Protein 8ZMZ (pdb70)

Secondary structure (DSSP, 8-state):
--EEEEEEESSPTTSHHHHHHHHHHHHHHHHTTTSEEEEEE-TTSSS-GGGHHHHHHHTSSSEEE-BGGGGTTT-GGGGGSS--TTS--SHHHHHHHHHHSSHHHHHHHHHHTTTEEEEEEE------EEESS---SGGGGTT-EEE--SHHHHHHHHHTT-EEE---GGGHHHHHHHHHHHHHSEEEEEETTEEEEEE--PEEETTS-EE-EEEEEEEEESS---PPPSEEEEEEEEEEEE-TTSSEEEEEEEEEEE---S-SSEEEEEEEEEEETTEEEEEEEEEEEETTTTEEEEEEEEEESPSPSS-GGGTGGG--GGG-B--TTS--HHHHTTTT-EEEEEEEEETTS-EEEEEEEEEEETTEEEEEEEEEEE---TTSTTTTT-EEEE----EEEE-S-HHHHHHTTHHHH--EEEE--TTSS-SS-SS--EEEEEEHHHHHHS-HHHHHHHHHHHHHHHHHHHHHHHHHHHHHHHHHHHTT-EEEE--HHHHHHHHHHHHHHHHHHHTTSHHHHHHHHHHHHHHHHTTSS-TTTTTT---

Foldseek 3Di:
DAAEFEEEELAAPQFLLQVLVVVLQVVLCVLPVRRYGYDYDYAPRQHHQLCVLVCQQVPVGFWYWYQQCLCCVVQLQSCLLADFFLFDFDPVLSVCCCPPLCVVVLVQVSVVVSQKGFLGWFFAFFWWKFWAADPFFLQQLAQAEEEDSDDLLVVLSVVSHYRYDYDRLLPCPVPSLVVQLQQQWWKWADDPQWIKIWGWFWFQFQVRHTWTKIKIKTKHFPDRDDAWHIWTKRKDKDFPDAPPLRQKTKMKMAMEIDVVLLDQKAKAKEKEWEAAARQTWIKIKIKMHGQQRLIMMMMIGTPPSPPDQWAPQVCRVVPALSSYHYDPNTDRRQVRSPQAGIKMWMWMAIDQGKIKIKIWTWHADPSHIYIYMYMYIDDADCPDCGSNVRTDHIDSGIYMYMDRHQQRSVSSPSLVNGQEMEAAAPVGRHRGGSTRIITMMGRNVSQVVDDVVSNVSVSVSSVVSSVVNRVSNVVSNVVRVVVSVVSNHYYHYYYPVSSVVSLLSSPVSLQVSCPPDDSSVVSVVSSVVVCPVVVSDDVVSCPPHDD

Sequence (547 aa):
RRYKWRIQTAWDAGTVGYSLFQKFTERVKELTDGQLEVQPLPAGAVVGTFDMFDAVKTGVLDGMNPFTLYWAERMPVTAFLSSYALGLDRPDQWETWFYSLGGLDNARRAFAEQGLFYVGPVQHDLNTIHSKKPIRRFEDFKGVKLRVPGGMIAEVFAAAGASTVLLPGGEVYPALERGAVTAVSERMYPEDGALKSEIKKGLRLKDGGHYAAVVKTTYKAKKPVQLPGAYVVDIQLDIVSHNEDYTIVEQCERAEGRHAIVKEFMRFKVHMEGSVNGHEFEIEGEGEGRPYEAFQTAKLKVTKGGPLPFAWDILSPQFSKAYIKHPADIPDYFKLSFPEGFRWERVMYFEDGGIIHVDQDSSLQDGVFIYKVKLRGTNFPPDGPVMQKKTMGWERGRSAADFVGPAVNYNLGFHQEAKYIIMGPPETPAIHQPVDLMDFTINLNRWRSLPKPLQERFIAAVHEYSWIHYAGIQKANLEAWPKYRQAGVEVIRLGNEDVRKFRRLAIPIWFKWAKMDKYSREAFASQLEYMRGIGHVTDEELKGLSL

B-factor: mean 125.23, std 71.21, range [29.51, 268.15]

Organism: Thermus thermophilus (strain ATCC 27634 / DSM 579 / HB8) (NCBI:txid300852)

GO terms:
  GO:0005509 calcium ion binding (F, IDA)
  GO:0008270 zinc ion binding (F, IDA)
  GO:0042803 protein homodimerization activity (F, IDA)
  GO:0015727 lactate transport (P, IDA)

Nearest PDB structures (foldseek):
  7e9y-assembly1_A  TM=6.454E-01  e=1.250E-93  Thermus thermophilus HB8
  7lug-assembly1_A  TM=9.955E-01  e=9.996E-47  Discosoma sp.
  7lqo-assembly1_A  TM=9.947E-01  e=2.444E-46  Discosoma sp.
  4i2y-assembly1_A  TM=6.341E-01  e=6.168E-50  Gallus gallus
  4i2y-assembly2_B  TM=6.493E-01  e=2.391E-47  Gallus gallus

Structure (mmCIF, N/CA/C/O backbone):
data_8ZMZ
#
_entry.id   8ZMZ
#
_cell.length_a   1.00
_cell.length_b   1.00
_cell.length_c   1.00
_cell.angle_alpha   90.00
_cell.angle_beta   90.00
_cell.angle_gamma   90.00
#
_symmetry.space_group_name_H-M   'P 1'
#
loop_
_entity.id
_entity.type
_entity.pdbx_description
1 polymer 'Lactate-binding periplasmic protein TTHA0766,Red fluorescent protein drFP583'
2 non-polymer 'CALCIUM ION'
3 non-polymer '(2S)-2-HYDROXYPROPANOIC ACID'
#
loop_
_atom_site.group_PDB
_atom_site.id
_atom_site.type_symbol
_atom_site.label_atom_id
_atom_site.label_alt_id
_atom_site.label_comp_id
_atom_site.label_asym_id
_atom_site.label_entity_id
_atom_site.label_seq_id
_atom_site.pdbx_PDB_ins_code
_atom_site.Cartn_x
_atom_site.Cartn_y
_atom_site.Cartn_z
_atom_site.occupancy
_atom_site.B_iso_or_equiv
_atom_site.auth_seq_id
_atom_site.auth_comp_id
_atom_site.auth_asym_id
_atom_site.auth_atom_id
_atom_site.pdbx_PDB_model_num
ATOM 1 N N . ARG A 1 47 ? 157.486979 157.567807 106.74449 1 100.542 11 ARG A N 1
ATOM 2 C CA . ARG A 1 47 ? 158.164169 156.257936 106.570853 1 97.5117 11 ARG A CA 1
ATOM 3 C C . ARG A 1 47 ? 158.693147 155.833795 107.926798 1 92.5122 11 ARG A C 1
ATOM 4 O O . ARG A 1 47 ? 157.863485 155.503424 108.73397 1 88.2842 11 ARG A O 1
ATOM 12 N N . ARG A 1 48 ? 160.01142 155.801903 108.122505 1 92.4994 12 ARG A N 1
ATOM 13 C CA . ARG A 1 48 ? 160.587188 155.207406 109.299868 1 85.715 12 ARG A CA 1
ATOM 14 C C . ARG A 1 48 ? 161.101542 156.310946 110.195165 1 66.9983 12 ARG A C 1
ATOM 15 O O . ARG A 1 48 ? 161.79608 157.182964 109.720016 1 66.8797 12 ARG A O 1
ATOM 23 N N . TYR A 1 49 ? 160.776185 156.239966 111.474347 1 52.9809 13 TYR A N 1
ATOM 24 C CA . TYR A 1 49 ? 161.249841 157.22846 112.41917 1 45.1388 13 TYR A CA 1
ATOM 25 C C . TYR A 1 49 ? 162.274376 156.584551 113.335202 1 46.8038 13 TYR A C 1
ATOM 26 O O . TYR A 1 49 ? 162.036446 155.509882 113.867222 1 51.9369 13 TYR A O 1
ATOM 35 N N . LYS A 1 50 ? 163.438746 157.238646 113.471156 1 49.1178 14 LYS A N 1
ATOM 36 C CA . LYS A 1 50 ? 164.451178 156.82662 114.42105 1 47.3417 14 LYS A CA 1
ATOM 37 C C . LYS A 1 50 ? 164.537231 157.820356 115.573575 1 50.8203 14 LYS A C 1
ATOM 38 O O . LYS A 1 50 ? 164.509612 159.022445 115.335208 1 76.9795 14 LYS A O 1
ATOM 44 N N . TRP A 1 51 ? 164.653809 157.348119 116.809419 1 38.3724 15 TRP A N 1
ATOM 45 C CA . TRP A 1 51 ? 164.809284 158.201528 117.962859 1 40.9009 15 TRP A CA 1
ATOM 46 C C . TRP A 1 51 ? 165.932879 157.678126 118.856216 1 46.7807 15 TRP A C 1
ATOM 47 O O . TRP A 1 51 ? 165.888795 156.545412 119.309754 1 67.5077 15 TRP A O 1
ATOM 58 N N . ARG A 1 52 ? 166.887421 158.520548 119.267011 1 50.2891 16 ARG A N 1
ATOM 59 C CA . ARG A 1 52 ? 167.819432 158.176979 120.337818 1 39.5915 16 ARG A CA 1
ATOM 60 C C . ARG A 1 52 ? 167.189572 158.578696 121.666243 1 42.9127 16 ARG A C 1
ATOM 61 O O . ARG A 1 52 ? 166.844248 159.74965 121.868993 1 56.9635 16 ARG A O 1
ATOM 69 N N . ILE A 1 53 ? 167.014573 157.625985 122.592864 1 40.6369 17 ILE A N 1
ATOM 70 C CA . ILE A 1 53 ? 166.643255 157.976047 123.963873 1 39.1664 17 ILE A CA 1
ATOM 71 C C . ILE A 1 53 ? 167.65154 157.456954 124.980929 1 47.8031 17 ILE A C 1
ATOM 72 O O . ILE A 1 53 ? 167.938703 156.252387 124.980868 1 59.8214 17 ILE A O 1
ATOM 77 N N . GLN A 1 54 ? 168.171458 158.381891 125.802534 1 50.7854 18 GLN A N 1
ATOM 78 C CA . GLN A 1 54 ? 169.076395 158.027462 126.887578 1 51.6157 18 GLN A CA 1
ATOM 79 C C . GLN A 1 54 ? 168.31733 157.862133 128.190982 1 54.0412 18 GLN A C 1
ATOM 80 O O . GLN A 1 54 ? 167.411488 158.620838 128.430056 1 59.7187 18 GLN A O 1
ATOM 86 N N . THR A 1 55 ? 168.694951 156.877041 129.0178 1 58.0034 19 THR A N 1
ATOM 87 C CA . THR A 1 55 ? 167.976331 156.582537 130.246536 1 61.3841 19 THR A CA 1
ATOM 88 C C . THR A 1 55 ? 168.893081 156.878905 131.424905 1 54.4918 19 THR A C 1
ATOM 89 O O . THR A 1 55 ? 170.113566 156.920336 131.265845 1 55.6253 19 THR A O 1
ATOM 93 N N . ALA A 1 56 ? 168.271786 157.093248 132.593833 1 52.1594 20 ALA A N 1
ATOM 94 C CA . ALA A 1 56 ? 169.007973 157.340264 133.816933 1 58.1596 20 ALA A CA 1
ATOM 95 C C . ALA A 1 56 ? 169.688856 156.054802 134.2771 1 60.1272 20 ALA A C 1
ATOM 96 O O . ALA A 1 56 ? 170.603977 156.109739 135.084842 1 69.041 20 ALA A O 1
ATOM 98 N N . TRP A 1 57 ? 169.272589 154.903755 133.753297 1 62.7336 21 TRP A N 1
ATOM 99 C CA . TRP A 1 57 ? 169.865256 153.631538 134.138308 1 64.0411 21 TRP A CA 1
ATOM 100 C C . TRP A 1 57 ? 171.2499 153.442127 133.521046 1 60.0348 21 TRP A C 1
ATOM 101 O O . TRP A 1 57 ? 171.395628 153.579907 132.318847 1 58.8765 21 TRP A O 1
ATOM 112 N N . ASP A 1 58 ? 172.225093 153.019966 134.34427 1 70.3575 22 ASP A N 1
ATOM 113 C CA . ASP A 1 58 ? 173.563725 152.639317 133.903914 1 71.6421 22 ASP A CA 1
ATOM 114 C C . ASP A 1 58 ? 173.506649 151.272229 133.231704 1 67.6422 22 ASP A C 1
ATOM 115 O O . ASP A 1 58 ? 172.686427 150.428412 133.603488 1 78.3822 22 ASP A O 1
ATOM 120 N N . ALA A 1 59 ? 174.361085 151.077407 132.219505 1 64.56 23 ALA A N 1
ATOM 121 C CA . ALA A 1 59 ? 174.617784 149.777579 131.622925 1 64.35 23 ALA A CA 1
ATOM 122 C C . ALA A 1 59 ? 174.948387 148.743703 132.698792 1 72.9934 23 ALA A C 1
ATOM 123 O O . ALA A 1 59 ? 175.615292 149.054408 133.688724 1 80.3671 23 ALA A O 1
ATOM 125 N N . GLY A 1 60 ? 174.455331 147.518981 132.537551 1 74.2941 24 GLY A N 1
ATOM 126 C CA . GLY A 1 60 ? 174.678187 146.507203 133.556019 1 78.8292 24 GLY A CA 1
ATOM 127 C C . GLY A 1 60 ? 173.860662 146.729738 134.834707 1 78.4922 24 GLY A C 1
ATOM 128 O O . GLY A 1 60 ? 174.240692 146.280383 135.94753 1 92.3955 24 GLY A O 1
ATOM 129 N N . THR A 1 61 ? 172.708201 147.388011 134.683221 1 65.8586 25 THR A N 1
ATOM 130 C CA . THR A 1 61 ? 171.714592 147.320925 135.746818 1 65.9472 25 THR A CA 1
ATOM 131 C C . THR A 1 61 ? 170.518288 146.513239 135.250629 1 65.664 25 THR A C 1
ATOM 132 O O . THR A 1 61 ? 170.302676 146.420863 134.047127 1 63.2623 25 THR A O 1
ATOM 136 N N . VAL A 1 62 ? 169.750198 145.958722 136.196874 1 67.1442 26 VAL A N 1
ATOM 137 C CA . VAL A 1 62 ? 168.423714 145.42526 135.925699 1 66.6535 26 VAL A CA 1
ATOM 138 C C . VAL A 1 62 ? 167.66802 146.45677 135.07785 1 64.0875 26 VAL A C 1
ATOM 139 O O . VAL A 1 62 ? 166.923105 146.116113 134.14305 1 70.2345 26 VAL A O 1
ATOM 143 N N . GLY A 1 63 ? 167.749151 147.723188 135.521932 1 54.8537 27 GLY A N 1
ATOM 144 C CA . GLY A 1 63 ? 167.007105 148.807997 134.921445 1 50.9092 27 GLY A CA 1
ATOM 145 C C . GLY A 1 63 ? 167.258778 148.870015 133.416801 1 56.037 27 GLY A C 1
ATOM 146 O O . GLY A 1 63 ? 166.316579 148.948872 132.619731 1 58.0179 27 GLY A O 1
ATOM 147 N N . TYR A 1 64 ? 168.545553 148.871368 133.033534 1 49.7742 28 TYR A N 1
ATOM 148 C CA . TYR A 1 64 ? 168.921804 149.052147 131.638884 1 44.2561 28 TYR A CA 1
ATOM 149 C C . TYR A 1 64 ? 168.406336 147.907968 130.778854 1 50.3011 28 TYR A C 1
ATOM 150 O O . TYR A 1 64 ? 167.893844 148.144685 129.686831 1 57.3468 28 TYR A O 1
ATOM 159 N N . SER A 1 65 ? 168.492487 146.679806 131.28699 1 55.3 29 SER A N 1
ATOM 160 C CA . SER A 1 65 ? 167.953941 145.517423 130.587646 1 60.1627 29 SER A CA 1
ATOM 161 C C . SER A 1 65 ? 166.461781 145.645704 130.310185 1 54.1471 29 SER A C 1
ATOM 162 O O . SER A 1 65 ? 166.067346 145.407084 129.17154 1 64.1102 29 SER A O 1
ATOM 165 N N . LEU A 1 66 ? 165.679793 146.120972 131.282558 1 51.8802 30 LEU A N 1
ATOM 166 C CA . LEU A 1 66 ? 164.250259 146.343028 131.067797 1 56.5727 30 LEU A CA 1
ATOM 167 C C . LEU A 1 66 ? 164.005003 147.40589 129.988877 1 56.6816 30 LEU A C 1
ATOM 168 O O . LEU A 1 66 ? 163.12497 147.235736 129.144862 1 60.8044 30 LEU A O 1
ATOM 173 N N . PHE A 1 67 ? 164.887989 148.402614 129.874412 1 54.3169 31 PHE A N 1
ATOM 174 C CA . PHE A 1 67 ? 164.715853 149.461977 128.890081 1 51.798 31 PHE A CA 1
ATOM 175 C C . PHE A 1 67 ? 164.907367 149.003495 127.437764 1 41.9709 31 PHE A C 1
ATOM 176 O O . PHE A 1 67 ? 164.142185 149.4028 126.546024 1 53.3323 31 PHE A O 1
ATOM 184 N N . GLN A 1 68 ? 165.923068 148.178151 127.189555 1 37.0996 32 GLN A N 1
ATOM 185 C CA . GLN A 1 68 ? 166.17053 147.67373 125.841702 1 46.6057 32 GLN A CA 1
ATOM 186 C C . GLN A 1 68 ? 165.044084 146.729124 125.387505 1 43.8449 32 GLN A C 1
ATOM 187 O O . GLN A 1 68 ? 164.670957 146.680389 124.191374 1 43.0362 32 GLN A O 1
ATOM 193 N N . LYS A 1 69 ? 164.505004 145.978533 126.357891 1 41.7513 33 LYS A N 1
ATOM 194 C CA . LYS A 1 69 ? 163.351249 145.146642 126.083354 1 57.0809 33 LYS A CA 1
ATOM 195 C C . LYS A 1 69 ? 162.175167 146.001212 125.600259 1 60.3565 33 LYS A C 1
ATOM 196 O O . LYS A 1 69 ? 161.494272 145.621876 124.648461 1 60.422 33 LYS A O 1
ATOM 202 N N . PHE A 1 70 ? 161.944808 147.140281 126.264298 1 57.3336 34 PHE A N 1
ATOM 203 C CA . PHE A 1 70 ? 160.92772 148.087885 125.865495 1 59.108 34 PHE A CA 1
ATOM 204 C C . PHE A 1 70 ? 161.16739 148.59382 124.45102 1 55.1875 34 PHE A C 1
ATOM 205 O O . PHE A 1 70 ? 160.223495 148.820442 123.687871 1 56.2423 34 PHE A O 1
ATOM 213 N N . THR A 1 71 ? 162.434818 148.870582 124.160339 1 43.5739 35 THR A N 1
ATOM 214 C CA . THR A 1 71 ? 162.74739 149.40559 122.85995 1 51.1169 35 THR A CA 1
ATOM 215 C C . THR A 1 71 ? 162.378928 148.382115 121.790187 1 56.6245 35 THR A C 1
ATOM 216 O O . THR A 1 71 ? 161.88156 148.763812 120.729999 1 57.1862 35 THR A O 1
ATOM 220 N N . GLU A 1 72 ? 162.499145 147.091269 122.093045 1 62.0928 36 GLU A N 1
ATOM 221 C CA . GLU A 1 72 ? 162.088853 146.116269 121.082337 1 64.33 36 GLU A CA 1
ATOM 222 C C . GLU A 1 72 ? 160.565031 146.001794 120.991093 1 58.4864 36 GLU A C 1
ATOM 223 O O . GLU A 1 72 ? 160.026061 145.682276 119.945617 1 56.8505 36 GLU A O 1
ATOM 229 N N . ARG A 1 73 ? 159.860706 146.26654 122.092958 1 61.6255 37 ARG A N 1
ATOM 230 C CA . ARG A 1 73 ? 158.411133 146.243214 122.120854 1 52.8465 37 ARG A CA 1
ATOM 231 C C . ARG A 1 73 ? 157.845596 147.362807 121.268175 1 55.2491 37 ARG A C 1
ATOM 232 O O . ARG A 1 73 ? 156.816071 147.186772 120.63131 1 70.7344 37 ARG A O 1
ATOM 240 N N . VAL A 1 74 ? 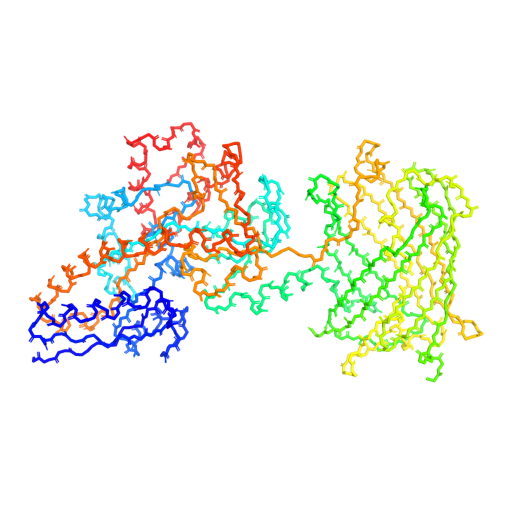158.51345 148.520307 121.221431 1 62.0015 38 VAL A N 1
ATOM 241 C CA . VAL A 1 74 ? 158.017863 149.683774 120.492524 1 52.6346 38 VAL A CA 1
ATOM 242 C C . VAL A 1 74 ? 158.050415 149.394085 118.98991 1 55.5095 38 VAL A C 1
ATOM 243 O O . VAL A 1 74 ? 157.158234 149.806927 118.240356 1 49.2774 38 VAL A O 1
ATOM 247 N N . LYS A 1 75 ? 159.109381 148.738345 118.528725 1 49.9222 39 LYS A N 1
ATOM 248 C CA . LYS A 1 75 ? 159.184963 148.363918 117.133578 1 55.0693 39 LYS A CA 1
ATOM 249 C C . LYS A 1 75 ? 158.04381 147.404662 116.78373 1 63.9392 39 LYS A C 1
ATOM 250 O O . LYS A 1 75 ? 157.412849 147.533635 115.743751 1 56.8259 39 LYS A O 1
ATOM 256 N N . GLU A 1 76 ? 157.832324 146.378003 117.611257 1 68.0126 40 GLU A N 1
ATOM 257 C CA . GLU A 1 76 ? 156.714228 145.464356 117.441861 1 62.7739 40 GLU A CA 1
ATOM 258 C C . GLU A 1 76 ? 155.38755 146.225429 117.397608 1 61.8022 40 GLU A C 1
ATOM 259 O O . GLU A 1 76 ? 154.617922 146.075538 116.441784 1 70.1472 40 GLU A O 1
ATOM 265 N N . LEU A 1 77 ? 155.14225 147.124942 118.353547 1 50.9972 41 LEU A N 1
ATOM 266 C CA . LEU A 1 77 ? 153.843749 147.791482 118.40618 1 55.5008 41 LEU A CA 1
ATOM 267 C C . LEU A 1 77 ? 153.615745 148.752598 117.228006 1 50.9672 41 LEU A C 1
ATOM 268 O O . LEU A 1 77 ? 152.487937 149.132148 116.989118 1 58.0782 41 LEU A O 1
ATOM 273 N N . THR A 1 78 ? 154.638972 149.050586 116.425888 1 50.6318 42 THR A N 1
ATOM 274 C CA . THR A 1 78 ? 154.518949 149.972091 115.310763 1 50.3343 42 THR A CA 1
ATOM 275 C C . THR A 1 78 ? 154.875977 149.382837 113.955319 1 50.8759 42 THR A C 1
ATOM 276 O O . THR A 1 78 ? 155.003074 150.148679 113.01257 1 62.9495 42 THR A O 1
ATOM 280 N N . ASP A 1 79 ? 155.020823 148.069648 113.829807 1 49.9693 43 ASP A N 1
ATOM 281 C CA . ASP A 1 79 ? 155.45693 147.480291 112.573262 1 62.9749 43 ASP A CA 1
ATOM 282 C C . ASP A 1 79 ? 156.723054 148.133757 112.023458 1 62.6221 43 ASP A C 1
ATOM 283 O O . ASP A 1 79 ? 156.865286 148.274949 110.806546 1 61.4222 43 ASP A O 1
ATOM 288 N N . GLY A 1 80 ? 157.666787 148.443412 112.933097 1 54.8822 44 GLY A N 1
ATOM 289 C CA . GLY A 1 80 ? 158.969445 148.93409 112.546072 1 54.4719 44 GLY A CA 1
ATOM 290 C C . GLY A 1 80 ? 158.932926 150.379964 112.099563 1 58.1304 44 GLY A C 1
ATOM 291 O O . GLY A 1 80 ? 159.864884 150.872335 111.485144 1 67.2483 44 GLY A O 1
ATOM 292 N N . GLN A 1 81 ? 157.860484 151.096499 112.399802 1 62.1201 45 GLN A N 1
ATOM 293 C CA . GLN A 1 81 ? 157.80547 152.463012 111.894293 1 55.5219 45 GLN A CA 1
ATOM 294 C C . GLN A 1 81 ? 158.468501 153.42644 112.868533 1 53.7129 45 GLN A C 1
ATOM 295 O O . GLN A 1 81 ? 158.951287 154.477052 112.447875 1 63.9653 45 GLN A O 1
ATOM 301 N N . LEU A 1 82 ? 158.446391 153.097158 114.161898 1 44.9816 46 LEU A N 1
ATOM 302 C CA . LEU A 1 82 ? 159.179839 153.879261 115.130625 1 49.2986 46 LEU A CA 1
ATOM 303 C C . LEU A 1 82 ? 160.246354 152.97631 115.712391 1 54.9566 46 LEU A C 1
ATOM 304 O O . LEU A 1 82 ? 159.922152 151.944393 116.295568 1 61.3491 46 LEU A O 1
ATOM 309 N N . GLU A 1 83 ? 161.497219 153.421241 115.600889 1 61.0085 47 GLU A N 1
ATOM 310 C CA . GLU A 1 83 ? 162.613466 152.716535 116.199047 1 62.3572 47 GLU A CA 1
ATOM 311 C C . GLU A 1 83 ? 163.253781 153.594851 117.26281 1 63.0715 47 GLU A C 1
ATOM 312 O O . GLU A 1 83 ? 163.498188 154.761319 117.007695 1 73.923 47 GLU A O 1
ATOM 318 N N . VAL A 1 84 ? 163.477712 153.038142 118.446116 1 55.0707 48 VAL A N 1
ATOM 319 C CA . VAL A 1 84 ? 164.149468 153.743751 119.510753 1 43.5513 48 VAL A CA 1
ATOM 320 C C . VAL A 1 84 ? 165.489719 153.075629 119.698166 1 42.0393 48 VAL A C 1
ATOM 321 O O . VAL A 1 84 ? 165.527547 151.887624 119.958664 1 59.0238 48 VAL A O 1
ATOM 325 N N . GLN A 1 85 ? 166.572156 153.828718 119.508516 1 45.1094 49 GLN A N 1
ATOM 326 C CA . GLN A 1 85 ? 167.905109 153.408771 119.909625 1 46.7264 49 GLN A CA 1
ATOM 327 C C . GLN A 1 85 ? 168.115724 153.73326 121.393466 1 48.5006 49 GLN A C 1
ATOM 328 O O . GLN A 1 85 ? 168.097494 154.894272 121.802683 1 55.0442 49 GLN A O 1
ATOM 334 N N . PRO A 1 86 ? 168.237777 152.720361 122.283071 1 54.1338 50 PRO A N 1
ATOM 335 C CA . PRO A 1 86 ? 168.485083 152.976437 123.695145 1 54.3546 50 PRO A CA 1
ATOM 336 C C . PRO A 1 86 ? 169.936553 153.289064 124.042311 1 60.3963 50 PRO A C 1
ATOM 337 O O . PRO A 1 86 ? 170.87823 152.719434 123.477373 1 66.1398 50 PRO A O 1
ATOM 341 N N . LEU A 1 87 ? 170.112667 154.212983 124.98756 1 54.8524 51 LEU A N 1
ATOM 342 C CA . LEU A 1 87 ? 171.446304 154.625189 125.363641 1 48.8169 51 LEU A CA 1
ATOM 343 C C . LEU A 1 87 ? 171.519407 154.621066 126.881884 1 58.6425 51 LEU A C 1
ATOM 344 O O . LEU A 1 87 ? 170.710982 155.264137 127.570486 1 63.0015 51 LEU A O 1
ATOM 349 N N . PRO A 1 88 ? 172.533065 153.926687 127.449248 1 53.0456 52 PRO A N 1
ATOM 350 C CA . PRO A 1 88 ? 172.698791 153.922858 128.890111 1 45.2632 52 PRO A CA 1
ATOM 351 C C . PRO A 1 88 ? 173.128108 155.315884 129.363168 1 57.1341 52 PRO A C 1
ATOM 352 O O . PRO A 1 88 ? 173.487743 156.219486 128.584355 1 53.6918 52 PRO A O 1
ATOM 356 N N . ALA A 1 89 ? 173.07108 155.482885 130.694131 1 62.9885 53 ALA A N 1
ATOM 357 C CA . ALA A 1 89 ? 173.458298 156.728916 131.330117 1 62.3236 53 ALA A CA 1
ATOM 358 C C . ALA A 1 89 ? 174.8846 157.087029 130.918961 1 61.4598 53 ALA A C 1
ATOM 359 O O . ALA A 1 89 ? 175.777864 156.246543 130.906465 1 67.2052 53 ALA A O 1
ATOM 361 N N . GLY A 1 90 ? 175.052399 158.346376 130.519494 1 70.7771 54 GLY A N 1
ATOM 362 C CA . GLY A 1 90 ? 176.367164 158.871207 130.241507 1 74.2812 54 GLY A CA 1
ATOM 363 C C . GLY A 1 90 ? 176.763713 158.682158 128.7869 1 74.5546 54 GLY A C 1
ATOM 364 O O . GLY A 1 90 ? 177.767355 159.269335 128.381021 1 83.5682 54 GLY A O 1
ATOM 365 N N . ALA A 1 91 ? 176.015126 157.903115 128.001087 1 73.435 55 ALA A N 1
ATOM 366 C CA . ALA A 1 91 ? 176.546383 157.492772 126.700491 1 79.3811 55 ALA A CA 1
ATOM 367 C C . ALA A 1 91 ? 176.686086 158.670854 125.745599 1 70.4477 55 ALA A C 1
ATOM 368 O O . ALA A 1 91 ? 177.580567 158.689134 124.891516 1 77.7742 55 ALA A O 1
ATOM 370 N N . VAL A 1 92 ? 175.749292 159.607607 125.855903 1 67.4904 56 VAL A N 1
ATOM 371 C CA . VAL A 1 92 ? 175.642048 160.709191 124.912961 1 70.438 56 VAL A CA 1
ATOM 372 C C . VAL A 1 92 ? 175.911772 162.015257 125.667606 1 69.8909 56 VAL A C 1
ATOM 373 O O . VAL A 1 92 ? 176.670306 162.852 125.19304 1 70.5479 56 VAL A O 1
ATOM 377 N N . VAL A 1 93 ? 175.286887 162.185737 126.83117 1 67.6899 57 VAL A N 1
ATOM 378 C CA . VAL A 1 93 ? 175.574113 163.281544 127.744557 1 67.918 57 VAL A CA 1
ATOM 379 C C . VAL A 1 93 ? 175.480551 162.740978 129.175616 1 68.7408 57 VAL A C 1
ATOM 380 O O . VAL A 1 93 ? 174.875365 161.69955 129.41274 1 72.8684 57 VAL A O 1
ATOM 384 N N . GLY A 1 94 ? 176.033146 163.474534 130.134902 1 59.9849 58 GLY A N 1
ATOM 385 C CA . GLY A 1 94 ? 175.802362 163.199422 131.536801 1 56.1232 58 GLY A CA 1
ATOM 386 C C . GLY A 1 94 ? 174.32554 163.197675 131.914248 1 55.2086 58 GLY A C 1
ATOM 387 O O . GLY A 1 94 ? 173.501866 163.844763 131.261794 1 69.4961 58 GLY A O 1
ATOM 388 N N . THR A 1 95 ? 174.018679 162.42034 132.954886 1 63.334 59 THR A N 1
ATOM 389 C CA . THR A 1 95 ? 172.654049 162.225835 133.433705 1 66.3517 59 THR A CA 1
ATOM 390 C C . THR A 1 95 ? 171.943579 163.560275 133.631235 1 68.2192 59 THR A C 1
ATOM 391 O O . THR A 1 95 ? 170.854213 163.762415 133.051055 1 72.8192 59 THR A O 1
ATOM 395 N N . PHE A 1 96 ? 172.556869 164.465684 134.418167 1 70.0533 60 PHE A N 1
ATOM 396 C CA . PHE A 1 96 ? 171.883424 165.714367 134.757105 1 71.1175 60 PHE A CA 1
ATOM 397 C C . PHE A 1 96 ? 171.888743 166.689912 133.575269 1 72.2663 60 PHE A C 1
ATOM 398 O O . PHE A 1 96 ? 171.234532 167.729834 133.654379 1 80.4648 60 PHE A O 1
ATOM 406 N N . ASP A 1 97 ? 172.569141 166.354228 132.47085 1 69.6296 61 ASP A N 1
ATOM 407 C CA . ASP A 1 97 ? 172.576119 167.196996 131.285637 1 69.0795 61 ASP A CA 1
ATOM 408 C C . ASP A 1 97 ? 171.518992 166.761112 130.25485 1 72.4017 61 ASP A C 1
ATOM 409 O O . ASP A 1 97 ? 171.392141 167.346697 129.167031 1 70.5905 61 ASP A O 1
ATOM 414 N N . MET A 1 98 ? 170.749991 165.718263 130.562456 1 66.0356 62 MET A N 1
ATOM 415 C CA . MET A 1 98 ? 169.838925 165.174109 129.575113 1 69.5801 62 MET A CA 1
ATOM 416 C C . MET A 1 98 ? 168.767236 166.191044 129.177595 1 66.9677 62 MET A C 1
ATOM 417 O O . MET A 1 98 ? 168.359592 166.238818 128.016033 1 68.1709 62 MET A O 1
ATOM 422 N N . PHE A 1 99 ? 168.23724 166.930024 130.166535 1 71.0905 63 PHE A N 1
ATOM 423 C CA . PHE A 1 99 ? 167.149343 167.893331 129.981776 1 63.6102 63 PHE A CA 1
ATOM 424 C C . PHE A 1 99 ? 167.528815 168.88253 128.881851 1 62.3617 63 PHE A C 1
ATOM 425 O O . PHE A 1 99 ? 166.778574 169.04996 127.942745 1 64.1431 63 PHE A O 1
ATOM 433 N N . ASP A 1 100 ? 168.726069 169.470749 128.958211 1 65.1507 64 ASP A N 1
ATOM 434 C CA . ASP A 1 100 ? 169.15334 170.428145 127.954487 1 67.9817 64 ASP A CA 1
ATOM 435 C C . ASP A 1 100 ? 169.459536 169.723739 126.640639 1 68.8215 64 ASP A C 1
ATOM 436 O O . ASP A 1 100 ? 169.192339 170.273256 125.590969 1 76.3601 64 ASP A O 1
ATOM 441 N N . ALA A 1 101 ? 169.982545 168.500276 126.663547 1 73.2396 65 ALA A N 1
ATOM 442 C CA . ALA A 1 101 ? 170.247823 167.755683 125.43182 1 67.0275 65 ALA A CA 1
ATOM 443 C C . ALA A 1 101 ? 168.967538 167.435203 124.666169 1 53.7878 65 ALA A C 1
ATOM 444 O O . ALA A 1 101 ? 168.943007 167.4683 123.443499 1 60.2311 65 ALA A O 1
ATOM 446 N N . VAL A 1 102 ? 167.893786 167.098893 125.377733 1 47.8294 66 VAL A N 1
ATOM 447 C CA . VAL A 1 102 ? 166.660127 166.778478 124.689734 1 58.2527 66 VAL A CA 1
ATOM 448 C C . VAL A 1 102 ? 166.031836 168.073086 124.168827 1 63.2152 66 VAL A C 1
ATOM 449 O O . VAL A 1 102 ? 165.503484 168.10157 123.057215 1 62.4638 66 VAL A O 1
ATOM 453 N N . LYS A 1 103 ? 166.027371 169.109925 125.01097 1 56.3426 67 LYS A N 1
ATOM 454 C CA . LYS A 1 103 ? 165.461252 170.395798 124.66808 1 51.9365 67 LYS A CA 1
ATOM 455 C C . LYS A 1 103 ? 166.092946 170.895966 123.388131 1 48.3126 67 LYS A C 1
ATOM 456 O O . LYS A 1 103 ? 165.394642 171.388459 122.517549 1 61.9263 67 LYS A O 1
ATOM 462 N N . THR A 1 104 ? 167.406276 170.752602 123.237546 1 60.651 68 THR A N 1
ATOM 463 C CA . THR A 1 104 ? 168.090267 171.273742 122.056842 1 67.7466 68 THR A CA 1
ATOM 464 C C . THR A 1 104 ? 168.107885 170.286124 120.889248 1 73.4372 68 THR A C 1
ATOM 465 O O . THR A 1 104 ? 168.458739 170.682786 119.777623 1 80.8551 68 THR A O 1
ATOM 469 N N . GLY A 1 105 ? 167.746902 169.011943 121.125004 1 78.2071 69 GLY A N 1
ATOM 470 C CA . GLY A 1 105 ? 167.624823 168.023462 120.061612 1 82.9006 69 GLY A CA 1
ATOM 471 C C . GLY A 1 105 ? 168.864791 167.150706 119.860595 1 80.068 69 GLY A C 1
ATOM 472 O O . GLY A 1 105 ? 168.826551 166.29349 118.976839 1 80.9188 69 GLY A O 1
ATOM 473 N N . VAL A 1 106 ? 169.943937 167.371115 120.635042 1 74.487 70 VAL A N 1
ATOM 474 C CA . VAL A 1 106 ? 171.080516 166.455853 120.634158 1 72.4537 70 VAL A CA 1
ATOM 475 C C . VAL A 1 106 ? 170.561986 165.029453 120.825372 1 68.3495 70 VAL A C 1
ATOM 476 O O . VAL A 1 106 ? 171.038867 164.092504 120.16408 1 73.865 70 VAL A O 1
ATOM 480 N N . LEU A 1 107 ? 169.653336 164.860699 121.803773 1 57.1228 71 LEU A N 1
ATOM 481 C CA . LEU A 1 107 ? 168.909387 163.627954 122.007565 1 52.1861 71 LEU A CA 1
ATOM 482 C C . LEU A 1 107 ? 167.472793 163.827878 121.565392 1 54.0586 71 LEU A C 1
ATOM 483 O O . LEU A 1 107 ? 166.966028 164.942328 121.694407 1 74.3293 71 LEU A O 1
ATOM 488 N N . ASP A 1 108 ? 166.806868 162.75536 121.131 1 49.1085 72 ASP A N 1
ATOM 489 C CA . ASP A 1 108 ? 165.401995 162.826287 120.745022 1 43.5269 72 ASP A CA 1
ATOM 490 C C . ASP A 1 108 ? 164.537092 162.763195 121.997552 1 43.539 72 ASP A C 1
ATOM 491 O O . ASP A 1 108 ? 163.43918 163.344915 122.03837 1 54.9277 72 ASP A O 1
ATOM 496 N N . GLY A 1 109 ? 164.981825 162.032745 123.014195 1 37.5599 73 GLY A N 1
ATOM 497 C CA . GLY A 1 109 ? 164.131717 161.814074 124.17474 1 33.2399 73 GLY A CA 1
ATOM 498 C C . GLY A 1 109 ? 164.971997 161.348943 125.353792 1 41.5446 73 GLY A C 1
ATOM 499 O O . GLY A 1 109 ? 166.178474 161.081019 125.177473 1 47.3476 73 GLY A O 1
ATOM 500 N N . MET A 1 110 ? 164.335717 161.269678 126.528096 1 36.755 74 MET A N 1
ATOM 501 C CA . MET A 1 110 ? 165.025279 160.781412 127.705063 1 44.3372 74 MET A CA 1
ATOM 502 C C . MET A 1 110 ? 164.078954 159.971445 128.597747 1 52.6337 74 MET A C 1
ATOM 503 O O . MET A 1 110 ? 162.851532 160.104699 128.552029 1 52.7526 74 MET A O 1
ATOM 508 N N . ASN A 1 111 ? 164.701656 159.118426 129.437589 1 57.6389 75 ASN A N 1
ATOM 509 C CA . ASN A 1 111 ? 164.025311 158.274003 130.411791 1 57.312 75 ASN A CA 1
ATOM 510 C C . ASN A 1 111 ? 164.647133 158.586077 131.771349 1 66.7209 75 ASN A C 1
ATOM 511 O O . ASN A 1 111 ? 165.359041 157.753685 132.341333 1 75.044 75 ASN A O 1
ATOM 516 N N . PRO A 1 112 ? 164.450342 159.813954 132.323448 1 68.7559 76 PRO A N 1
ATOM 517 C CA . PRO A 1 112 ? 165.065402 160.198191 133.59797 1 63.8918 76 PRO A CA 1
ATOM 518 C C . PRO A 1 112 ? 164.226999 159.908491 134.839432 1 66.3568 76 PRO A C 1
ATOM 519 O O . PRO A 1 112 ? 163.077275 159.465191 134.698412 1 72.2789 76 PRO A O 1
ATOM 523 N N . PHE A 1 113 ? 164.788035 160.192399 136.037262 1 59.3633 77 PHE A N 1
ATOM 524 C CA . PHE A 1 113 ? 163.959526 160.37984 137.218201 1 61.8146 77 PHE A CA 1
ATOM 525 C C . PHE A 1 113 ? 163.466676 161.828877 137.240743 1 62.6493 77 PHE A C 1
ATOM 526 O O . PHE A 1 113 ? 164.280408 162.751886 137.222981 1 66.2323 77 PHE A O 1
ATOM 534 N N . THR A 1 114 ? 162.140131 162.017698 137.26252 1 63.2324 78 THR A N 1
ATOM 535 C CA . THR A 1 114 ? 161.541853 163.289748 136.878954 1 65.3109 78 THR A CA 1
ATOM 536 C C . THR A 1 114 ? 161.96259 164.441877 137.797438 1 67.0409 78 THR A C 1
ATOM 537 O O . THR A 1 114 ? 162.106128 165.578406 137.32478 1 62.4472 78 THR A O 1
ATOM 541 N N . LEU A 1 115 ? 162.17432 164.155115 139.091079 1 68.8216 79 LEU A N 1
ATOM 542 C CA . LEU A 1 115 ? 162.477573 165.188276 140.082148 1 70.9426 79 LEU A CA 1
ATOM 543 C C . LEU A 1 115 ? 163.932666 165.659752 140.005439 1 69.6984 79 LEU A C 1
ATOM 544 O O . LEU A 1 115 ? 164.326983 166.556374 140.741588 1 75.113 79 LEU A O 1
ATOM 549 N N . TYR A 1 116 ? 164.721656 165.127734 139.08409 1 74.0641 80 TYR A N 1
ATOM 550 C CA . TYR A 1 116 ? 166.025909 165.715917 138.810361 1 77.5393 80 TYR A CA 1
ATOM 551 C C . TYR A 1 116 ? 165.901268 167.14879 138.277932 1 77.9705 80 TYR A C 1
ATOM 552 O O . TYR A 1 116 ? 166.87083 167.901272 138.369489 1 90.5222 80 TYR A O 1
ATOM 561 N N . TRP A 1 117 ? 164.744713 167.549721 137.733423 1 69.0942 81 TRP A N 1
ATOM 562 C CA . TRP A 1 117 ? 164.587043 168.894936 137.200762 1 66.5241 81 TRP A CA 1
ATOM 563 C C . TRP A 1 117 ? 164.032908 169.849515 138.259992 1 68.6318 81 TRP A C 1
ATOM 564 O O . TRP A 1 117 ? 163.636422 170.956976 137.913977 1 72.6029 81 TRP A O 1
ATOM 575 N N . ALA A 1 118 ? 164.083208 169.491298 139.556035 1 75.2351 82 ALA A N 1
ATOM 576 C CA . ALA A 1 118 ? 163.391989 170.270542 140.593731 1 76.0723 82 ALA A CA 1
ATOM 577 C C . ALA A 1 118 ? 163.918877 171.698328 140.694634 1 75.0055 82 ALA A C 1
ATOM 578 O O . ALA A 1 118 ? 163.178288 172.59357 141.063479 1 80.7254 82 ALA A O 1
ATOM 580 N N . GLU A 1 119 ? 165.192808 171.930205 140.388533 1 78.1079 83 GLU A N 1
ATOM 581 C CA . GLU A 1 119 ? 165.741625 173.263155 140.569571 1 83.9897 83 GLU A CA 1
ATOM 582 C C . GLU A 1 119 ? 165.218825 174.203517 139.497517 1 82.821 83 GLU A C 1
ATOM 583 O O . GLU A 1 119 ? 165.012374 175.376783 139.773139 1 92.6659 83 GLU A O 1
ATOM 589 N N . ARG A 1 120 ? 164.996476 173.690248 138.292551 1 83.9672 84 ARG A N 1
ATOM 590 C CA . ARG A 1 120 ? 164.627037 174.526226 137.15993 1 82.7014 84 ARG A CA 1
ATOM 591 C C . ARG A 1 120 ? 163.134268 174.406201 136.836644 1 76.3403 84 ARG A C 1
ATOM 592 O O . ARG A 1 120 ? 162.612242 175.248308 136.124472 1 81.8382 84 ARG A O 1
ATOM 600 N N . MET A 1 121 ? 162.447003 173.366214 137.327425 1 71.075 85 MET A N 1
ATOM 601 C CA . MET A 1 121 ? 160.999013 173.27244 137.208983 1 65.43 85 MET A CA 1
ATOM 602 C C . MET A 1 121 ? 160.445447 172.79406 138.551325 1 61.3626 85 MET A C 1
ATOM 603 O O . MET A 1 121 ? 160.291029 171.595898 138.774306 1 59.9191 85 MET A O 1
ATOM 608 N N . PRO A 1 122 ? 160.07317 173.691604 139.480413 1 58.0949 86 PRO A N 1
ATOM 609 C CA . PRO A 1 122 ? 159.481849 173.260503 140.738625 1 62.2543 86 PRO A CA 1
ATOM 610 C C . PRO A 1 122 ? 158.340274 172.250503 140.617968 1 59.1074 86 PRO A C 1
ATOM 611 O O . PRO A 1 122 ? 158.154443 171.448925 141.543377 1 65.0045 86 PRO A O 1
ATOM 615 N N . VAL A 1 123 ? 157.556241 172.275637 139.531509 1 52.6656 87 VAL A N 1
ATOM 616 C CA . VAL A 1 123 ? 156.442629 171.333311 139.484965 1 49.7981 87 VAL A CA 1
ATOM 617 C C . VAL A 1 123 ? 156.980571 169.897431 139.585697 1 56.3728 87 VAL A C 1
ATOM 618 O O . VAL A 1 123 ? 156.299216 168.999225 140.118595 1 63.1593 87 VAL A O 1
ATOM 622 N N . THR A 1 124 ? 158.213301 169.652127 139.108191 1 62.1254 88 THR A N 1
ATOM 623 C CA . THR A 1 124 ? 158.699153 168.275439 139.017537 1 62.6412 88 THR A CA 1
ATOM 624 C C . THR A 1 124 ? 159.014736 167.667516 140.38429 1 64.7201 88 THR A C 1
ATOM 625 O O . THR A 1 124 ? 159.066043 166.434922 140.491224 1 76.1047 88 THR A O 1
ATOM 629 N N . ALA A 1 125 ? 159.157569 168.499658 141.430518 1 66.3032 89 ALA A N 1
ATOM 630 C CA . ALA A 1 125 ? 159.189297 168.013487 142.814921 1 61.8593 89 ALA A CA 1
ATOM 631 C C . ALA A 1 125 ? 157.868537 167.353842 143.192855 1 58.7077 89 ALA A C 1
ATOM 632 O O . ALA A 1 125 ? 157.84839 166.540676 144.112617 1 64.6834 89 ALA A O 1
ATOM 634 N N . PHE A 1 126 ? 156.795039 167.677311 142.46063 1 54.8941 90 PHE A N 1
ATOM 635 C CA . PHE A 1 126 ? 155.475094 167.126649 142.739373 1 54.226 90 PHE A CA 1
ATOM 636 C C . PHE A 1 126 ? 155.089339 166.062029 141.71974 1 50.3817 90 PHE A C 1
ATOM 637 O O . PHE A 1 126 ? 154.008929 165.504813 141.839512 1 56.5374 90 PHE A O 1
ATOM 645 N N . LEU A 1 127 ? 155.970031 165.722723 140.769012 1 54.562 91 LEU A N 1
ATOM 646 C CA . LEU A 1 127 ? 155.657518 164.647867 139.83754 1 53.3986 91 LEU A CA 1
ATOM 647 C C . LEU A 1 127 ? 156.368545 163.343461 140.194826 1 59.4109 91 LEU A C 1
ATOM 648 O O . LEU A 1 127 ? 156.398749 162.416523 139.37721 1 72.1752 91 LEU A O 1
ATOM 653 N N . SER A 1 128 ? 156.890802 163.24952 141.410076 1 58.2854 92 SER A N 1
ATOM 654 C CA . SER A 1 128 ? 157.444705 162.019403 141.950145 1 61.4435 92 SER A CA 1
ATOM 655 C C . SER A 1 128 ? 157.24486 162.111932 143.459779 1 61.8436 92 SER A C 1
ATOM 656 O O . SER A 1 128 ? 157.055629 163.216582 143.965724 1 56.8586 92 SER A O 1
ATOM 659 N N . SER A 1 129 ? 157.300698 161.000497 144.182908 1 65.8587 93 SER A N 1
ATOM 660 C CA . SER A 1 129 ? 157.006592 161.063618 145.604302 1 70.9382 93 SER A CA 1
ATOM 661 C C . SER A 1 129 ? 157.946764 162.054248 146.291708 1 66.3643 93 SER A C 1
ATOM 662 O O . SER A 1 129 ? 159.079079 162.281187 145.85597 1 72.9997 93 SER A O 1
ATOM 665 N N . TYR A 1 130 ? 157.421535 162.643788 147.374181 1 65.081 94 TYR A N 1
ATOM 666 C CA . TYR A 1 130 ? 158.144189 163.488913 148.304528 1 62.3621 94 TYR A CA 1
ATOM 667 C C . TYR A 1 130 ? 157.814678 162.978889 149.698982 1 70.0047 94 TYR A C 1
ATOM 668 O O . TYR A 1 130 ? 156.891459 162.178919 149.856486 1 76.7757 94 TYR A O 1
ATOM 677 N N . ALA A 1 131 ? 158.547597 163.430873 150.708709 1 70.1604 95 ALA A N 1
ATOM 678 C CA . ALA A 1 131 ? 158.551477 162.724847 151.98186 1 73.5977 95 ALA A CA 1
ATOM 679 C C . ALA A 1 131 ? 157.175415 162.777057 152.656131 1 72.0998 95 ALA A C 1
ATOM 680 O O . ALA A 1 131 ? 156.574582 163.834233 152.829894 1 75.2307 95 ALA A O 1
ATOM 682 N N . LEU A 1 132 ? 156.649539 161.585677 152.970301 1 77.0829 96 LEU A N 1
ATOM 683 C CA . LEU A 1 132 ? 155.456336 161.374333 153.792125 1 71.3476 96 LEU A CA 1
ATOM 684 C C . LEU A 1 132 ? 154.17835 161.889994 153.132517 1 65.1048 96 LEU A C 1
ATOM 685 O O . LEU A 1 132 ? 153.16758 162.050167 153.819466 1 73.7084 96 LEU A O 1
ATOM 690 N N . GLY A 1 133 ? 154.200143 161.97548 151.792938 1 60.4013 97 GLY A N 1
ATOM 691 C CA . GLY A 1 133 ? 153.002782 162.223998 151.00693 1 60.83 97 GLY A CA 1
ATOM 692 C C . GLY A 1 133 ? 152.376716 160.924354 150.508158 1 65.874 97 GLY A C 1
ATOM 693 O O . GLY A 1 133 ? 152.529176 159.885483 151.153174 1 69.303 97 GLY A O 1
ATOM 694 N N . LEU A 1 134 ? 151.673554 160.988427 149.359814 1 72.4817 98 LEU A N 1
ATOM 695 C CA . LEU A 1 134 ? 151.094735 159.799735 148.741614 1 69.0852 98 LEU A CA 1
ATOM 696 C C . LEU A 1 134 ? 152.193593 158.756724 148.523099 1 69.8653 98 LEU A C 1
ATOM 697 O O . LEU A 1 134 ? 153.288171 159.071164 148.019062 1 76.9445 98 LEU A O 1
ATOM 702 N N . ASP A 1 135 ? 151.931943 157.514399 148.956856 1 69.4138 99 ASP A N 1
ATOM 703 C CA . ASP A 1 135 ? 153.020481 156.55355 149.145204 1 75.5917 99 ASP A CA 1
ATOM 704 C C . ASP A 1 135 ? 152.686096 155.170916 148.593454 1 68.0434 99 ASP A C 1
ATOM 705 O O . ASP A 1 135 ? 153.406809 154.228232 148.896294 1 73.2537 99 ASP A O 1
ATOM 710 N N . ARG A 1 136 ? 151.669579 155.06715 147.734416 1 67.6598 100 ARG A N 1
ATOM 711 C CA . ARG A 1 136 ? 151.401519 153.834474 147.022515 1 58.4201 100 ARG A CA 1
ATOM 712 C C . ARG A 1 136 ? 151.404345 154.088034 145.532334 1 57.7218 100 ARG A C 1
ATOM 713 O O . ARG A 1 136 ? 150.945649 155.134004 145.082077 1 62.4625 100 ARG A O 1
ATOM 721 N N . PRO A 1 137 ? 151.961584 153.167514 144.716643 1 54.8192 101 PRO A N 1
ATOM 722 C CA . PRO A 1 137 ? 151.904885 153.300718 143.261359 1 55.4974 101 PRO A CA 1
ATOM 723 C C . PRO A 1 137 ? 150.500775 153.566338 142.709227 1 54.7204 101 PRO A C 1
ATOM 724 O O . PRO A 1 137 ? 150.351301 154.409098 141.840259 1 65.3869 101 PRO A O 1
ATOM 728 N N . ASP A 1 138 ? 149.475894 152.93403 143.26728 1 55.4943 102 ASP A N 1
ATOM 729 C CA . ASP A 1 138 ? 148.125021 153.079726 142.755587 1 62.6312 102 ASP A CA 1
ATOM 730 C C . ASP A 1 138 ? 147.586625 154.497027 142.986591 1 67.5795 102 ASP A C 1
ATOM 731 O O . ASP A 1 138 ? 146.797106 155.007126 142.182962 1 66.1293 102 ASP A O 1
ATOM 736 N N . GLN A 1 139 ? 148.053476 155.176755 144.047941 1 63.1442 103 GLN A N 1
ATOM 737 C CA . GLN A 1 139 ? 147.558242 156.517488 144.3213 1 56.6719 103 GLN A CA 1
ATOM 738 C C . GLN A 1 139 ? 148.137231 157.514781 143.317815 1 50.3963 103 GLN A C 1
ATOM 739 O O . GLN A 1 139 ? 147.410513 158.423965 142.88609 1 59.0342 103 GLN A O 1
ATOM 745 N N . TRP A 1 140 ? 149.429078 157.347785 142.960997 1 42.2789 104 TRP A N 1
ATOM 746 C CA . TRP A 1 140 ? 150.063213 158.184256 141.952546 1 44.0258 104 TRP A CA 1
ATOM 747 C C . TRP A 1 140 ? 149.469205 157.935786 140.574837 1 50.8855 104 TRP A C 1
ATOM 748 O O . TRP A 1 140 ? 149.337786 158.876812 139.785739 1 66.05 104 TRP A O 1
ATOM 759 N N . GLU A 1 141 ? 149.122881 156.682348 140.278444 1 55.5337 105 GLU A N 1
ATOM 760 C CA . GLU A 1 141 ? 148.419575 156.342957 139.045808 1 56.9147 105 GLU A CA 1
ATOM 761 C C . GLU A 1 141 ? 147.092101 157.084957 139.020346 1 42.2941 105 GLU A C 1
ATOM 762 O O . GLU A 1 141 ? 146.725858 157.69683 138.021067 1 55.4487 105 GLU A O 1
ATOM 768 N N . THR A 1 142 ? 146.379983 157.093506 140.138584 1 41.3155 106 THR A N 1
ATOM 769 C CA . THR A 1 142 ? 145.093586 157.768396 140.155073 1 45.2635 106 THR A CA 1
ATOM 770 C C . THR A 1 142 ? 145.249927 159.272859 139.984899 1 46.9089 106 THR A C 1
ATOM 771 O O . THR A 1 142 ? 144.544838 159.858187 139.151769 1 49.6241 106 THR A O 1
ATOM 775 N N . TRP A 1 143 ? 146.196586 159.876511 140.720487 1 49.8518 107 TRP A N 1
ATOM 776 C CA . TRP A 1 143 ? 146.408306 161.312825 140.618239 1 51.8382 107 TRP A CA 1
ATOM 777 C C . TRP A 1 143 ? 146.76233 161.685004 139.170961 1 49.7276 107 TRP A C 1
ATOM 778 O O . TRP A 1 143 ? 146.21141 162.643572 138.642602 1 40.0164 107 TRP A O 1
ATOM 789 N N . PHE A 1 144 ? 147.648264 160.907156 138.522582 1 46.0581 108 PHE A N 1
ATOM 790 C CA . PHE A 1 144 ? 148.075567 161.187721 137.154725 1 47.1035 108 PHE A CA 1
ATOM 791 C C . PHE A 1 144 ? 146.935467 161.004519 136.156485 1 50.55 108 PHE A C 1
ATOM 792 O O . PHE A 1 144 ? 146.741284 161.85591 135.290701 1 71.1261 108 PHE A O 1
ATOM 800 N N . TYR A 1 145 ? 146.201789 159.898326 136.23023 1 49.3684 109 TYR A N 1
ATOM 801 C CA . TYR A 1 145 ? 145.350386 159.518894 135.11797 1 47.3346 109 TYR A CA 1
ATOM 802 C C . TYR A 1 145 ? 143.880665 159.85181 135.339825 1 49.8257 109 TYR A C 1
ATOM 803 O O . TYR A 1 145 ? 143.086196 159.617738 134.431807 1 55.4521 109 TYR A O 1
ATOM 812 N N . SER A 1 146 ? 143.461194 160.320267 136.525889 1 52.4133 110 SER A N 1
ATOM 813 C CA . SER A 1 146 ? 142.068977 160.771534 136.631457 1 48.5953 110 SER A CA 1
ATOM 814 C C . SER A 1 146 ? 141.891648 162.103925 137.360186 1 57.6466 110 SER A C 1
ATOM 815 O O . SER A 1 146 ? 140.858916 162.744377 137.137358 1 66.6563 110 SER A O 1
ATOM 818 N N . LEU A 1 147 ? 142.855201 162.557549 138.185299 1 53.1287 111 LEU A N 1
ATOM 819 C CA . LEU A 1 147 ? 142.685563 163.79165 138.94745 1 58.0642 111 LEU A CA 1
ATOM 820 C C . LEU A 1 147 ? 143.370734 165.005645 138.273701 1 58.9145 111 LEU A C 1
ATOM 821 O O . LEU A 1 147 ? 143.295515 166.12878 138.768201 1 64.1356 111 LEU A O 1
ATOM 826 N N . GLY A 1 148 ? 143.971641 164.800808 137.096614 1 58.8775 112 GLY A N 1
ATOM 827 C CA . GLY A 1 148 ? 144.455708 165.874923 136.252159 1 59.0323 112 GLY A CA 1
ATOM 828 C C . GLY A 1 148 ? 145.972096 166.018345 136.268257 1 52.9678 112 GLY 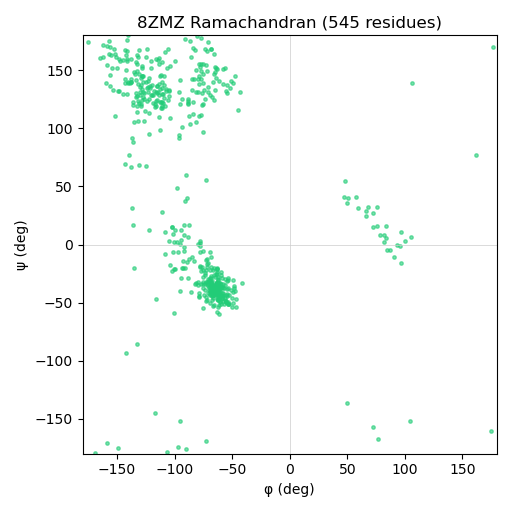A C 1
ATOM 829 O O . GLY A 1 148 ? 146.488082 166.955912 135.671464 1 56.9736 112 GLY A O 1
ATOM 830 N N . GLY A 1 149 ? 146.687433 165.099454 136.928897 1 50.8262 113 GLY A N 1
ATOM 831 C CA . GLY A 1 149 ? 148.138876 165.205945 137.034332 1 47.0069 113 GLY A CA 1
ATOM 832 C C . GLY A 1 149 ? 148.788384 165.238753 135.643324 1 50.1212 113 GLY A C 1
ATOM 833 O O . GLY A 1 149 ? 149.687833 166.044012 135.400066 1 54.4404 113 GLY A O 1
ATOM 834 N N . LEU A 1 150 ? 148.40921 164.300709 134.760551 1 50.5274 114 LEU A N 1
ATOM 835 C CA . LEU A 1 150 ? 149.068932 164.200911 133.474959 1 56.7182 114 LEU A CA 1
ATOM 836 C C . LEU A 1 150 ? 149.003402 165.521922 132.698145 1 59.31 114 LEU A C 1
ATOM 837 O O . LEU A 1 150 ? 150.028442 165.963345 132.198194 1 61.7317 114 LEU A O 1
ATOM 842 N N . ASP A 1 151 ? 147.841022 166.161092 132.603914 1 61.9053 115 ASP A N 1
ATOM 843 C CA . ASP A 1 151 ? 147.739147 167.421031 131.870011 1 66.4532 115 ASP A CA 1
ATOM 844 C C . ASP A 1 151 ? 148.486285 168.576578 132.553014 1 57.5634 115 ASP A C 1
ATOM 845 O O . ASP A 1 151 ? 149.04854 169.449963 131.887348 1 58.3898 115 ASP A O 1
ATOM 850 N N . ASN A 1 152 ? 148.492331 168.579783 133.879066 1 54.7725 116 ASN A N 1
ATOM 851 C CA . ASN A 1 152 ? 149.310739 169.510797 134.63987 1 58.0892 116 ASN A CA 1
ATOM 852 C C . ASN A 1 152 ? 150.777106 169.376718 134.20732 1 54.4357 116 ASN A C 1
ATOM 853 O O . ASN A 1 152 ? 151.460698 170.370887 133.96284 1 65.5182 116 ASN A O 1
ATOM 858 N N . ALA A 1 153 ? 151.29119 168.141009 134.170564 1 48.3108 117 ALA A N 1
ATOM 859 C CA . ALA A 1 153 ? 152.66879 167.867644 133.785493 1 47.7396 117 ALA A CA 1
ATOM 860 C C . ALA A 1 153 ? 152.904712 168.29915 132.339391 1 49.8852 117 ALA A C 1
ATOM 861 O O . ALA A 1 153 ? 153.951451 168.873557 132.017269 1 64.1796 117 ALA A O 1
ATOM 863 N N . ARG A 1 154 ? 151.935776 168.041569 131.457684 1 48.2993 118 ARG A N 1
ATOM 864 C CA . ARG A 1 154 ? 152.166837 168.285874 130.051252 1 51.2492 118 ARG A CA 1
ATOM 865 C C . ARG A 1 154 ? 152.263641 169.78836 129.752251 1 55.3862 118 ARG A C 1
ATOM 866 O O . ARG A 1 154 ? 153.105582 170.205206 128.945095 1 70.5828 118 ARG A O 1
ATOM 874 N N . ARG A 1 155 ? 151.406337 170.591463 130.378486 1 55.3525 119 ARG A N 1
ATOM 875 C CA . ARG A 1 155 ? 151.427885 172.03333 130.186495 1 52.3864 119 ARG A CA 1
ATOM 876 C C . ARG A 1 155 ? 152.746845 172.613717 130.69803 1 48.4089 119 ARG A C 1
ATOM 877 O O . ARG A 1 155 ? 153.344603 173.43138 130.013041 1 55.2495 119 ARG A O 1
ATOM 885 N N . ALA A 1 156 ? 153.221163 172.165665 131.860362 1 53.8706 120 ALA A N 1
ATOM 886 C CA . ALA A 1 156 ? 154.480334 172.647644 132.403791 1 55.989 120 ALA A CA 1
ATOM 887 C C . ALA A 1 156 ? 155.645103 172.2932 131.469173 1 59.6293 120 ALA A C 1
ATOM 888 O O . ALA A 1 156 ? 156.502299 173.147369 131.221124 1 67.84 120 ALA A O 1
ATOM 890 N N . PHE A 1 157 ? 155.680088 171.079521 130.891134 1 52.5222 121 PHE A N 1
ATOM 891 C CA . PHE A 1 157 ? 156.815176 170.699435 130.053792 1 45.203 121 PHE A CA 1
ATOM 892 C C . PHE A 1 157 ? 156.758848 171.386265 128.698099 1 43.2999 121 PHE A C 1
ATOM 893 O O . PHE A 1 157 ? 157.815238 171.613656 128.087717 1 55.0938 121 PHE A O 1
ATOM 901 N N . ALA A 1 158 ? 155.546683 171.625756 128.201322 1 40.9917 122 ALA A N 1
ATOM 902 C CA . ALA A 1 158 ? 155.43392 172.200209 126.877002 1 45.5037 122 ALA A CA 1
ATOM 903 C C . ALA A 1 158 ? 156.020803 173.60208 126.890963 1 55.7905 122 ALA A C 1
ATOM 904 O O . ALA A 1 158 ? 156.631646 174.010636 125.901004 1 61.3285 122 ALA A O 1
ATOM 906 N N . GLU A 1 159 ? 155.984708 174.285157 128.046801 1 63.4086 123 GLU A N 1
ATOM 907 C CA . GLU A 1 159 ? 156.61521 175.60616 128.156847 1 68.0897 123 GLU A CA 1
ATOM 908 C C . GLU A 1 159 ? 158.121797 175.526069 127.955339 1 58.2832 123 GLU A C 1
ATOM 909 O O . GLU A 1 159 ? 158.724144 176.528626 127.589194 1 60.3126 123 GLU A O 1
ATOM 915 N N . GLN A 1 160 ? 158.693884 174.338012 128.127262 1 57.9642 124 GLN A N 1
ATOM 916 C CA . GLN A 1 160 ? 160.129367 174.151399 127.968013 1 62.7455 124 GLN A CA 1
ATOM 917 C C . GLN A 1 160 ? 160.486603 173.544573 126.607523 1 63.0953 124 GLN A C 1
ATOM 918 O O . GLN A 1 160 ? 161.651821 173.25757 126.363387 1 73.0205 124 GLN A O 1
ATOM 924 N N . GLY A 1 161 ? 159.507974 173.294698 125.735616 1 57.5241 125 GLY A N 1
ATOM 925 C CA . GLY A 1 161 ? 159.783994 172.624802 124.48014 1 57.1716 125 GLY A CA 1
ATOM 926 C C . GLY A 1 161 ? 160.008778 171.116772 124.612922 1 51.1656 125 GLY A C 1
ATOM 927 O O . GLY A 1 161 ? 160.69451 170.498234 123.770547 1 54.4121 125 GLY A O 1
ATOM 928 N N . LEU A 1 162 ? 159.316393 170.532186 125.591597 1 39.6277 126 LEU A N 1
ATOM 929 C CA . LEU A 1 162 ? 159.360208 169.098103 125.799826 1 41.5521 126 LEU A CA 1
ATOM 930 C C . LEU A 1 162 ? 157.947349 168.549585 125.874461 1 39.4662 126 LEU A C 1
ATOM 931 O O . LEU A 1 162 ? 157.063891 169.236961 126.365117 1 53.105 126 LEU A O 1
ATOM 936 N N . PHE A 1 163 ? 157.775049 167.315251 125.347894 1 49.6741 127 PHE A N 1
ATOM 937 C CA . PHE A 1 163 ? 156.535079 166.553584 125.436049 1 49.1603 127 PHE A CA 1
ATOM 938 C C . PHE A 1 163 ? 156.692277 165.439794 126.48771 1 40.0811 127 PHE A C 1
ATOM 939 O O . PHE A 1 163 ? 157.413638 164.471436 126.273524 1 51.1974 127 PHE A O 1
ATOM 947 N N . TYR A 1 164 ? 156.008461 165.609866 127.6323 1 42.4766 128 TYR A N 1
ATOM 948 C CA . TYR A 1 164 ? 155.974178 164.658624 128.732643 1 48.4017 128 TYR A CA 1
ATOM 949 C C . TYR A 1 164 ? 154.997054 163.545779 128.373505 1 50.1577 128 TYR A C 1
ATOM 950 O O . TYR A 1 164 ? 153.798889 163.816552 128.306045 1 60.9944 128 TYR A O 1
ATOM 959 N N . VAL A 1 165 ? 155.502748 162.324688 128.111041 1 46.5746 129 VAL A N 1
ATOM 960 C CA . VAL A 1 165 ? 154.648205 161.249851 127.615489 1 50.6726 129 VAL A CA 1
ATOM 961 C C . VAL A 1 165 ? 153.791702 160.712086 128.758838 1 50.0741 129 VAL A C 1
ATOM 962 O O . VAL A 1 165 ? 152.552625 160.717699 128.683672 1 58.2802 129 VAL A O 1
ATOM 966 N N . GLY A 1 166 ? 154.452917 160.304713 129.835852 1 45.6915 130 GLY A N 1
ATOM 967 C CA . GLY A 1 166 ? 153.73613 159.811237 130.988689 1 47.2822 130 GLY A CA 1
ATOM 968 C C . GLY A 1 166 ? 154.738316 159.339682 132.0266 1 52.2684 130 GLY A C 1
ATOM 969 O O . GLY A 1 166 ? 155.937958 159.24801 131.752442 1 47.6947 130 GLY A O 1
ATOM 970 N N . PRO A 1 167 ? 154.259389 159.040869 133.252741 1 50.1174 131 PRO A N 1
ATOM 971 C CA . PRO A 1 167 ? 155.154178 158.498213 134.265454 1 49.4247 131 PRO A CA 1
ATOM 972 C C . PRO A 1 167 ? 155.466362 157.016971 134.036502 1 52.9112 131 PRO A C 1
ATOM 973 O O . PRO A 1 167 ? 154.679832 156.292777 133.434523 1 58.2816 131 PRO A O 1
ATOM 977 N N . VAL A 1 168 ? 156.6092 156.56936 134.550233 1 54.2299 132 VAL A N 1
ATOM 978 C CA . VAL A 1 168 ? 156.943507 155.151521 134.557142 1 56.1062 132 VAL A CA 1
ATOM 979 C C . VAL A 1 168 ? 157.099568 154.698991 136.007465 1 52.5316 132 VAL A C 1
ATOM 980 O O . VAL A 1 168 ? 157.997912 155.174212 136.721969 1 49.9531 132 VAL A O 1
ATOM 984 N N . GLN A 1 169 ? 156.298189 153.714169 136.406203 1 48.7097 133 GLN A N 1
ATOM 985 C CA . GLN A 1 169 ? 156.361635 153.162758 137.75942 1 56.4666 133 GLN A CA 1
ATOM 986 C C . GLN A 1 169 ? 157.684741 152.426534 138.006563 1 53.8114 133 GLN A C 1
ATOM 987 O O . GLN A 1 169 ? 158.193051 151.699914 137.159204 1 49.8429 133 GLN A O 1
ATOM 993 N N . HIS A 1 170 ? 158.256053 152.597202 139.203016 1 60.8225 134 HIS A N 1
ATOM 994 C CA . HIS A 1 170 ? 159.596327 152.080105 139.473418 1 59.449 134 HIS A CA 1
ATOM 995 C C . HIS A 1 170 ? 159.674971 151.317566 140.803037 1 62.8364 134 HIS A C 1
ATOM 996 O O . HIS A 1 170 ? 159.575273 150.093402 140.785486 1 69.1484 134 HIS A O 1
ATOM 1003 N N . ASP A 1 171 ? 159.894545 152.002491 141.937753 1 62.2805 135 ASP A N 1
ATOM 1004 C CA . ASP A 1 171 ? 160.102201 151.318672 143.203539 1 61.3843 135 ASP A CA 1
ATOM 1005 C C . ASP A 1 171 ? 160.206287 152.322618 144.349042 1 62.9738 135 ASP A C 1
ATOM 1006 O O . ASP A 1 171 ? 160.209443 153.522714 144.092935 1 72.0186 135 ASP A O 1
ATOM 1011 N N . LEU A 1 172 ? 160.276525 151.849522 145.596863 1 55.211 136 LEU A N 1
ATOM 1012 C CA . LEU A 1 172 ? 160.654056 152.715824 146.709547 1 53.5805 136 LEU A CA 1
ATOM 1013 C C . LEU A 1 172 ? 162.165362 152.731679 146.810993 1 56.8751 136 LEU A C 1
ATOM 1014 O O . LEU A 1 172 ? 162.805455 152.006729 146.073555 1 66.3553 136 LEU A O 1
ATOM 1019 N N . ASN A 1 173 ? 162.727343 153.54241 147.703946 1 54.0213 137 ASN A N 1
ATOM 1020 C CA . ASN A 1 173 ? 164.169661 153.666144 147.792537 1 62.0935 137 ASN A CA 1
ATOM 1021 C C . ASN A 1 173 ? 164.65441 153.270341 149.177649 1 63.0223 137 ASN A C 1
ATOM 1022 O O . ASN A 1 173 ? 163.963804 153.513887 150.155917 1 76.0707 137 ASN A O 1
ATOM 1027 N N . THR A 1 174 ? 165.893146 152.786659 149.255677 1 69.4134 138 THR A N 1
ATOM 1028 C CA . THR A 1 174 ? 166.565479 152.480384 150.511235 1 72.9056 138 THR A CA 1
ATOM 1029 C C . THR A 1 174 ? 167.750916 153.423148 150.728512 1 65.5083 138 THR A C 1
ATOM 1030 O O . THR A 1 174 ? 168.222714 154.05874 149.792049 1 80.0626 138 THR A O 1
ATOM 1034 N N . ILE A 1 175 ? 168.185879 153.525506 151.979591 1 65.1374 139 ILE A N 1
ATOM 1035 C CA . ILE A 1 175 ? 169.358692 154.266242 152.419986 1 65.8726 139 ILE A CA 1
ATOM 1036 C C . ILE A 1 175 ? 170.423194 153.253207 152.835331 1 65.3979 139 ILE A C 1
ATOM 1037 O O . ILE A 1 175 ? 170.166591 152.325982 153.614148 1 80.2159 139 ILE A O 1
ATOM 1042 N N . HIS A 1 176 ? 171.606629 153.393616 152.257837 1 56.7414 140 HIS A N 1
ATOM 1043 C CA . HIS A 1 176 ? 172.744871 152.534873 152.517904 1 55.8802 140 HIS A CA 1
ATOM 1044 C C . HIS A 1 176 ? 173.74732 153.367151 153.286411 1 51.6434 140 HIS A C 1
ATOM 1045 O O . HIS A 1 176 ? 174.174708 154.4156 152.786769 1 73.1719 140 HIS A O 1
ATOM 1052 N N . SER A 1 177 ? 174.098559 152.904512 154.466121 1 51.6211 141 SER A N 1
ATOM 1053 C CA . SER A 1 177 ? 174.884656 153.710623 155.372014 1 62.8193 141 SER A CA 1
ATOM 1054 C C . SER A 1 177 ? 176.050757 152.901671 155.942125 1 60.7236 141 SER A C 1
ATOM 1055 O O . SER A 1 177 ? 175.902954 151.704518 156.235511 1 65.635 141 SER A O 1
ATOM 1058 N N . LYS A 1 178 ? 177.144434 153.607523 156.229158 1 66.6404 142 LYS A N 1
ATOM 1059 C CA . LYS A 1 178 ? 178.344416 152.983047 156.74689 1 70.286 142 LYS A CA 1
ATOM 1060 C C . LYS A 1 178 ? 178.212032 152.634736 158.225215 1 69.4194 142 LYS A C 1
ATOM 1061 O O . LYS A 1 178 ? 178.940432 151.790988 158.746657 1 72.3816 142 LYS A O 1
ATOM 1067 N N . LYS A 1 179 ? 177.304965 153.330882 158.905541 1 71.9175 143 LYS A N 1
ATOM 1068 C CA . LYS A 1 179 ? 177.186378 153.215978 160.342285 1 70.3659 143 LYS A CA 1
ATOM 1069 C C . LYS A 1 179 ? 175.718149 153.022659 160.674508 1 76.0896 143 LYS A C 1
ATOM 1070 O O . LYS A 1 179 ? 174.827775 153.292647 159.866548 1 77.4353 143 LYS A O 1
ATOM 1076 N N . PRO A 1 180 ? 175.421159 152.516284 161.882273 1 72.8929 144 PRO A N 1
ATOM 1077 C CA . PRO A 1 180 ? 174.036366 152.308621 162.280777 1 72.7893 144 PRO A CA 1
ATOM 1078 C C . PRO A 1 180 ? 173.268088 153.585567 162.670265 1 69.2005 144 PRO A C 1
ATOM 1079 O O . PRO A 1 180 ? 173.309261 154.030831 163.811103 1 84.293 144 PRO A O 1
ATOM 1083 N N . ILE A 1 181 ? 172.496405 154.155826 161.733321 1 65.9201 145 ILE A N 1
ATOM 1084 C CA . ILE A 1 181 ? 171.554793 155.24091 162.048791 1 63.7482 145 ILE A CA 1
ATOM 1085 C C . ILE A 1 181 ? 170.287459 154.58907 162.604204 1 72.8544 145 ILE A C 1
ATOM 1086 O O . ILE A 1 181 ? 169.512987 153.971266 161.852393 1 75.7453 145 ILE A O 1
ATOM 1091 N N . ARG A 1 182 ? 170.09025 154.684323 163.926142 1 67.9013 146 ARG A N 1
ATOM 1092 C CA . ARG A 1 182 ? 169.058159 153.898838 164.588539 1 65.9432 146 ARG A CA 1
ATOM 1093 C C . ARG A 1 182 ? 167.874509 154.749293 165.053684 1 69.5566 146 ARG A C 1
ATOM 1094 O O . ARG A 1 182 ? 166.876189 154.194602 165.496372 1 76.0281 146 ARG A O 1
ATOM 1102 N N . ARG A 1 183 ? 167.972738 156.082955 164.97136 1 76.844 147 ARG A N 1
ATOM 1103 C CA . ARG A 1 183 ? 166.878032 156.969593 165.345435 1 75.6655 147 ARG A CA 1
ATOM 1104 C C . ARG A 1 183 ? 167.044287 158.296375 164.614899 1 79.6006 147 ARG A C 1
ATOM 1105 O O . ARG A 1 183 ? 168.085073 158.510929 163.982841 1 85.4806 147 ARG A O 1
ATOM 1113 N N . PHE A 1 184 ? 166.011052 159.151631 164.69211 1 81.4587 148 PHE A N 1
ATOM 1114 C CA . PHE A 1 184 ? 165.954088 160.441138 163.999797 1 81.2518 148 PHE A CA 1
ATOM 1115 C C . PHE A 1 184 ? 167.191434 161.31698 164.277755 1 67.8869 148 PHE A C 1
ATOM 1116 O O . PHE A 1 184 ? 167.789734 161.886818 163.360722 1 65.9488 148 PHE A O 1
ATOM 1124 N N . GLU A 1 185 ? 167.607731 161.354794 165.54053 1 58.5509 149 GLU A N 1
ATOM 1125 C CA . GLU A 1 185 ? 168.703948 162.203574 165.960279 1 67.73 149 GLU A CA 1
ATOM 1126 C C . GLU A 1 185 ? 170.031704 161.763056 165.342098 1 69.2108 149 GLU A C 1
ATOM 1127 O O . GLU A 1 185 ? 170.966398 162.560541 165.282081 1 72.9536 149 GLU A O 1
ATOM 1133 N N . ASP A 1 186 ? 170.142988 160.494733 164.918825 1 70.135 150 ASP A N 1
ATOM 1134 C CA . ASP A 1 186 ? 171.376381 159.989891 164.341817 1 75.7522 150 ASP A CA 1
ATOM 1135 C C . ASP A 1 186 ? 171.6429 160.551579 162.94832 1 71.6679 150 ASP A C 1
ATOM 1136 O O . ASP A 1 186 ? 172.759533 160.403488 162.457113 1 72.8041 150 ASP A O 1
ATOM 1141 N N . PHE A 1 187 ? 170.662147 161.199199 162.304902 1 75.7415 151 PHE A N 1
ATOM 1142 C CA . PHE A 1 187 ? 170.894785 161.806577 160.986095 1 65.913 151 PHE A CA 1
ATOM 1143 C C . PHE A 1 187 ? 171.766906 163.063022 161.03866 1 55.3727 151 PHE A C 1
ATOM 1144 O O . PHE A 1 187 ? 172.347745 163.411076 160.027925 1 58.0106 151 PHE A O 1
ATOM 1152 N N . LYS A 1 188 ? 171.89541 163.700036 162.212687 1 63.9973 152 LYS A N 1
ATOM 1153 C CA . LYS A 1 188 ? 172.67314 164.919306 162.36372 1 65.6976 152 LYS A CA 1
ATOM 1154 C C . LYS A 1 188 ? 174.157099 164.626325 162.1666 1 69.1945 152 LYS A C 1
ATOM 1155 O O . LYS A 1 188 ? 174.726512 163.707537 162.737229 1 73.4714 152 LYS A O 1
ATOM 1161 N N . GLY A 1 189 ? 174.754806 165.409868 161.260445 1 79.5091 153 GLY A N 1
ATOM 1162 C CA . GLY A 1 189 ? 176.160863 165.302188 160.940664 1 73.5213 153 GLY A CA 1
ATOM 1163 C C . GLY A 1 189 ? 176.411383 164.2723 159.851767 1 76.251 153 GLY A C 1
ATOM 1164 O O . GLY A 1 189 ? 177.553863 164.134399 159.395255 1 88.2578 153 GLY A O 1
ATOM 1165 N N . VAL A 1 190 ? 175.374435 163.55281 159.407541 1 65.4311 154 VAL A N 1
ATOM 1166 C CA . VAL A 1 190 ? 175.63048 162.54364 158.389895 1 67.7783 154 VAL A CA 1
ATOM 1167 C C . VAL A 1 190 ? 175.84184 163.262036 157.060715 1 63.0845 154 VAL A C 1
ATOM 1168 O O . VAL A 1 190 ? 175.155051 164.2247 156.794025 1 64.9254 154 VAL A O 1
ATOM 1172 N N . LYS A 1 191 ? 176.807915 162.809015 156.265377 1 61.6623 155 LYS A N 1
ATOM 1173 C CA . LYS A 1 191 ? 176.903841 163.209373 154.877203 1 60.4287 155 LYS A CA 1
ATOM 1174 C C . LYS A 1 191 ? 176.058176 162.253683 154.038667 1 61.0275 155 LYS A C 1
ATOM 1175 O O . LYS A 1 191 ? 176.19207 161.024509 154.143074 1 76.3638 155 LYS A O 1
ATOM 1181 N N . LEU A 1 192 ? 175.077628 162.81469 153.332852 1 59.4539 156 LEU A N 1
ATOM 1182 C CA . LEU A 1 192 ? 174.064294 161.982568 152.697609 1 61.9972 156 LEU A CA 1
ATOM 1183 C C . LEU A 1 192 ? 173.887242 162.38463 151.237281 1 55.131 156 LEU A C 1
ATOM 1184 O O . LEU A 1 192 ? 173.517121 163.515982 150.948636 1 67.3859 156 LEU A O 1
ATOM 1189 N N . ARG A 1 193 ? 174.106298 161.423579 150.342458 1 55.3691 157 ARG A N 1
ATOM 1190 C CA . ARG A 1 193 ? 173.785562 161.61645 148.948976 1 61.5506 157 ARG A CA 1
ATOM 1191 C C . ARG A 1 193 ? 172.281604 161.41527 148.776401 1 65.452 157 ARG A C 1
ATOM 1192 O O . ARG A 1 193 ? 171.750865 160.417245 149.256017 1 65.9655 157 ARG A O 1
ATOM 1200 N N . VAL A 1 194 ? 171.624211 162.355792 148.081021 1 70.326 158 VAL A N 1
ATOM 1201 C CA . VAL A 1 194 ? 170.193777 162.302688 147.821376 1 72.4811 158 VAL A CA 1
ATOM 1202 C C . VAL A 1 194 ? 169.959584 163.065426 146.533051 1 62.5966 158 VAL A C 1
ATOM 1203 O O . VAL A 1 194 ? 170.871136 163.730214 146.077468 1 63.3812 158 VAL A O 1
ATOM 1207 N N . PRO A 1 195 ? 168.76968 162.990237 145.897031 1 60.83 159 PRO A N 1
ATOM 1208 C CA . PRO A 1 195 ? 168.567979 163.66744 144.615947 1 60.0061 159 PRO A CA 1
ATOM 1209 C C . PRO A 1 195 ? 168.029569 165.093721 144.690071 1 65.7864 159 PRO A C 1
ATOM 1210 O O . PRO A 1 195 ? 167.250286 165.504111 143.838727 1 79.6666 159 PRO A O 1
ATOM 1214 N N . GLY A 1 196 ? 168.453323 165.874594 145.679838 1 70.551 160 GLY A N 1
ATOM 1215 C CA . GLY A 1 196 ? 168.113391 167.291118 145.660104 1 74.8112 160 GLY A CA 1
ATOM 1216 C C . GLY A 1 196 ? 166.638983 167.585719 145.975934 1 78.2611 160 GLY A C 1
ATOM 1217 O O . GLY A 1 196 ? 165.957244 166.804879 146.641898 1 85.5559 160 GLY A O 1
ATOM 1218 N N . GLY A 1 197 ? 166.179264 168.757717 145.517024 1 81.3895 161 GLY A N 1
ATOM 1219 C CA . GLY A 1 197 ? 164.811364 169.23506 145.670779 1 81.2208 161 GLY A CA 1
ATOM 1220 C C . GLY A 1 197 ? 164.27688 169.151154 147.098737 1 82.5898 161 GLY A C 1
ATOM 1221 O O . GLY A 1 197 ? 164.961331 169.528798 148.051219 1 80.9147 161 GLY A O 1
ATOM 1222 N N . MET A 1 198 ? 163.030179 168.678437 147.227811 1 80.3225 162 MET A N 1
ATOM 1223 C CA . MET A 1 198 ? 162.392299 168.567765 148.528325 1 76.406 162 MET A CA 1
ATOM 1224 C C . MET A 1 198 ? 162.980102 167.404329 149.316145 1 73.9459 162 MET A C 1
ATOM 1225 O O . MET A 1 198 ? 162.930131 167.437615 150.545371 1 78.3888 162 MET A O 1
ATOM 1230 N N . ILE A 1 199 ? 163.50779 166.380857 148.631276 1 65.7963 163 ILE A N 1
ATOM 1231 C CA . ILE A 1 199 ? 164.082707 165.253376 149.340066 1 63.9393 163 ILE A CA 1
ATOM 1232 C C . ILE A 1 199 ? 165.257741 165.774222 150.179581 1 66.2649 163 ILE A C 1
ATOM 1233 O O . ILE A 1 199 ? 165.288768 165.52038 151.393631 1 71.7819 163 ILE A O 1
ATOM 1238 N N . ALA A 1 200 ? 166.194006 166.505893 149.552828 1 54.7344 164 ALA A N 1
ATOM 1239 C CA . ALA A 1 200 ? 167.356647 167.018383 150.258036 1 60.394 164 ALA A CA 1
ATOM 1240 C C . ALA A 1 200 ? 166.950608 168.009147 151.349379 1 67.8745 164 ALA A C 1
ATOM 1241 O O . ALA A 1 200 ? 167.543672 167.994929 152.427658 1 74.3943 164 ALA A O 1
ATOM 1243 N N . GLU A 1 201 ? 165.909086 168.816907 151.121684 1 73.1504 165 GLU A N 1
ATOM 1244 C CA . GLU A 1 201 ? 165.536037 169.860516 152.079457 1 76.1135 165 GLU A CA 1
ATOM 1245 C C . GLU A 1 201 ? 165.065644 169.26158 153.411021 1 67.7509 165 GLU A C 1
ATOM 1246 O O . GLU A 1 201 ? 165.453998 169.715912 154.496976 1 66.9215 165 GLU A O 1
ATOM 1252 N N . VAL A 1 202 ? 164.3197 168.163858 153.305876 1 62.1927 166 VAL A N 1
ATOM 1253 C CA . VAL A 1 202 ? 163.82677 167.512511 154.493351 1 67.7842 166 VAL A CA 1
ATOM 1254 C C . VAL A 1 202 ? 165.005573 166.930223 155.289647 1 76.2495 166 VAL A C 1
ATOM 1255 O O . VAL A 1 202 ? 164.974726 166.947039 156.517931 1 73.6049 166 VAL A O 1
ATOM 1259 N N . PHE A 1 203 ? 166.000176 166.31092 154.627559 1 71.437 167 PHE A N 1
ATOM 1260 C CA . PHE A 1 203 ? 167.11395 165.732941 155.369052 1 72.7558 167 PHE A CA 1
ATOM 1261 C C . PHE A 1 203 ? 168.025767 166.819514 155.90763 1 67.6335 167 PHE A C 1
ATOM 1262 O O . PHE A 1 203 ? 168.59828 166.636352 156.973878 1 80.9683 167 PHE A O 1
ATOM 1270 N N . ALA A 1 204 ? 168.154516 167.940716 155.201286 1 65.0351 168 ALA A N 1
ATOM 1271 C CA . ALA A 1 204 ? 168.967801 169.037702 155.70111 1 66.8662 168 ALA A CA 1
ATOM 1272 C C . ALA A 1 204 ? 168.350827 169.628654 156.96467 1 65.0591 168 ALA A C 1
ATOM 1273 O O . ALA A 1 204 ? 169.083856 169.946075 157.897892 1 67.9046 168 ALA A O 1
ATOM 1275 N N . ALA A 1 205 ? 167.014287 169.673182 157.024005 1 74.2074 169 ALA A N 1
ATOM 1276 C CA . ALA A 1 205 ? 166.29903 170.134307 158.209757 1 80.9476 169 ALA A CA 1
ATOM 1277 C C . ALA A 1 205 ? 166.447262 169.153613 159.379488 1 81.8538 169 ALA A C 1
ATOM 1278 O O . ALA A 1 205 ? 166.289285 169.554297 160.528371 1 88.128 169 ALA A O 1
ATOM 1280 N N . ALA A 1 206 ? 166.771723 167.884467 159.104131 1 72.9389 170 ALA A N 1
ATOM 1281 C CA . ALA A 1 206 ? 167.048219 166.930439 160.161648 1 69.8093 170 ALA A CA 1
ATOM 1282 C C . ALA A 1 206 ? 168.525927 166.883733 160.506124 1 66.7082 170 ALA A C 1
ATOM 1283 O O . ALA A 1 206 ? 168.953471 165.991134 161.253251 1 83.6041 170 ALA A O 1
ATOM 1285 N N . GLY A 1 207 ? 169.326145 167.79084 159.949227 1 66.8253 171 GLY A N 1
ATOM 1286 C CA . GLY A 1 207 ? 170.71365 167.934092 160.37598 1 67.5674 171 GLY A CA 1
ATOM 1287 C C . GLY A 1 207 ? 171.737676 167.265029 159.466806 1 58.5725 171 GLY A C 1
ATOM 1288 O O . GLY A 1 207 ? 172.937563 167.296053 159.773054 1 73.3321 171 GLY A O 1
ATOM 1289 N N . ALA A 1 208 ? 171.301558 166.681154 158.35201 1 53.4637 172 ALA A N 1
ATOM 1290 C CA . ALA A 1 208 ? 172.270381 166.072033 157.453572 1 60.4438 172 ALA A CA 1
ATOM 1291 C C . ALA A 1 208 ? 172.919431 167.134666 156.556152 1 70.0769 172 ALA A C 1
ATOM 1292 O O . ALA A 1 208 ? 172.287688 168.143597 156.224688 1 83.0898 172 ALA A O 1
ATOM 1294 N N . SER A 1 209 ? 174.17313 166.881405 156.164114 1 66.0129 173 SER A N 1
ATOM 1295 C CA . SER A 1 209 ? 174.818241 167.525708 155.031393 1 64.8741 173 SER A CA 1
ATOM 1296 C C . SER A 1 209 ? 174.51603 166.730377 153.771333 1 63.054 173 SER A C 1
ATOM 1297 O O . SER A 1 209 ? 174.742264 165.52369 153.724371 1 68.0244 173 SER A O 1
ATOM 1300 N N . THR A 1 210 ? 173.964022 167.398785 152.758789 1 71.44 174 THR A N 1
ATOM 1301 C CA . THR A 1 210 ? 173.468406 166.6888 151.592019 1 68.8621 174 THR A CA 1
ATOM 1302 C C . THR A 1 210 ? 174.340095 167.012056 150.386765 1 68.2369 174 THR A C 1
ATOM 1303 O O . THR A 1 210 ? 174.88303 168.113091 150.301439 1 71.4626 174 THR A O 1
ATOM 1307 N N . VAL A 1 211 ? 174.509788 166.015031 149.509766 1 69.5899 175 VAL A N 1
ATOM 1308 C CA . VAL A 1 211 ? 175.165266 166.204368 148.228346 1 74.0727 175 VAL A CA 1
ATOM 1309 C C . VAL A 1 211 ? 174.328745 165.559898 147.139391 1 74.2625 175 VAL A C 1
ATOM 1310 O O . VAL A 1 211 ? 173.609169 164.598573 147.398706 1 76.6973 175 VAL A O 1
ATOM 1314 N N . LEU A 1 212 ? 174.499233 166.072068 145.91781 1 76.2618 176 LEU A N 1
ATOM 1315 C CA . LEU A 1 212 ? 173.828297 165.52152 144.752245 1 82.8289 176 LEU A CA 1
ATOM 1316 C C . LEU A 1 212 ? 174.882585 164.895135 143.84476 1 84.157 176 LEU A C 1
ATOM 1317 O O . LEU A 1 212 ? 175.851861 165.544552 143.460325 1 91.1353 176 LEU A O 1
ATOM 1322 N N . LEU A 1 213 ? 174.71894 163.599701 143.558694 1 79.675 177 LEU A N 1
ATOM 1323 C CA . LEU A 1 213 ? 175.606731 162.877878 142.662123 1 72.7275 177 LEU A CA 1
ATOM 1324 C C . LEU A 1 213 ? 174.737482 161.911995 141.870227 1 77.0983 177 LEU A C 1
ATOM 1325 O O . LEU A 1 213 ? 173.688563 161.482993 142.361579 1 81.1361 177 LEU A O 1
ATOM 1330 N N . PRO A 1 214 ? 175.12618 161.574204 140.624078 1 84.5522 178 PRO A N 1
ATOM 1331 C CA . PRO A 1 214 ? 174.454973 160.521028 139.860764 1 88.078 178 PRO A CA 1
ATOM 1332 C C . PRO A 1 214 ? 174.641272 159.149765 140.496797 1 91.5357 178 PRO A C 1
ATOM 1333 O O . PRO A 1 214 ? 175.686806 158.901507 141.072052 1 91.204 178 PRO A O 1
ATOM 1337 N N . GLY A 1 215 ? 173.638953 158.254243 140.379754 1 92.0651 179 GLY A N 1
ATOM 1338 C CA . GLY A 1 215 ? 173.724833 156.922283 140.958486 1 87.9495 179 GLY A CA 1
ATOM 1339 C C . GLY A 1 215 ? 175.021579 156.163896 140.678543 1 87.4448 179 GLY A C 1
ATOM 1340 O O . GLY A 1 215 ? 175.561152 155.474494 141.54903 1 86.8688 179 GLY A O 1
ATOM 1341 N N . GLY A 1 216 ? 175.518806 156.279254 139.447285 1 91.5638 180 GLY A N 1
ATOM 1342 C CA . GLY A 1 216 ? 176.700713 155.526511 139.069142 1 95.3596 180 GLY A CA 1
ATOM 1343 C C . GLY A 1 216 ? 177.979169 156.015933 139.768695 1 95.7854 180 GLY A C 1
ATOM 1344 O O . GLY A 1 216 ? 179.028867 155.394338 139.625009 1 94.799 180 GLY A O 1
ATOM 1345 N N . GLU A 1 217 ? 177.945969 157.126143 140.528717 1 97.1546 181 GLU A N 1
ATOM 1346 C CA . GLU A 1 217 ? 179.204266 157.756358 140.943859 1 100.96 181 GLU A CA 1
ATOM 1347 C C . GLU A 1 217 ? 179.218328 158.202192 142.403613 1 92.5842 181 GLU A C 1
ATOM 1348 O O . GLU A 1 217 ? 179.882248 159.164947 142.800482 1 90.9987 181 GLU A O 1
ATOM 1354 N N . VAL A 1 218 ? 178.498095 157.473438 143.239118 1 90.6344 182 VAL A N 1
ATOM 1355 C CA . VAL A 1 218 ? 178.363616 157.885325 144.61781 1 88.4889 182 VAL A CA 1
ATOM 1356 C C . VAL A 1 218 ? 179.597307 157.520708 145.430537 1 96.1917 182 VAL A C 1
ATOM 1357 O O . VAL A 1 218 ? 179.99553 158.317566 146.264609 1 96.6445 182 VAL A O 1
ATOM 1361 N N . TYR A 1 219 ? 180.165581 156.316263 145.300961 1 105.539 183 TYR A N 1
ATOM 1362 C CA . TYR A 1 219 ? 181.121182 155.8944 146.321942 1 112.857 183 TYR A CA 1
ATOM 1363 C C . TYR A 1 219 ? 182.597445 156.089482 146.033277 1 114.354 183 TYR A C 1
ATOM 1364 O O . TYR A 1 219 ? 183.433221 155.857118 146.911825 1 117.47 183 TYR A O 1
ATOM 1373 N N . PRO A 1 220 ? 183.040852 156.506058 144.84958 1 119.865 184 PRO A N 1
ATOM 1374 C CA . PRO A 1 220 ? 184.412562 156.982864 144.810375 1 118.761 184 PRO A CA 1
ATOM 1375 C C . PRO A 1 220 ? 184.449163 158.177911 145.747294 1 111.904 184 PRO A C 1
ATOM 1376 O O . PRO A 1 220 ? 185.372511 158.303779 146.532979 1 108.112 184 PRO A O 1
ATOM 1380 N N . ALA A 1 221 ? 183.384079 158.990162 145.717412 1 107.062 185 ALA A N 1
ATOM 1381 C CA . ALA A 1 221 ? 183.419896 160.355369 146.232999 1 106.811 185 ALA A CA 1
ATOM 1382 C C . ALA A 1 221 ? 182.819784 160.565996 147.633555 1 104.475 185 ALA A C 1
ATOM 1383 O O . ALA A 1 221 ? 183.487968 161.160599 148.469707 1 105.261 185 ALA A O 1
ATOM 1385 N N . LEU A 1 222 ? 181.537121 160.2439 147.871444 1 100.257 186 LEU A N 1
ATOM 1386 C CA . LEU A 1 222 ? 180.884256 160.577651 149.139913 1 97.0924 186 LEU A CA 1
ATOM 1387 C C . LEU A 1 222 ? 181.824421 160.318677 150.317427 1 101.4 186 LEU A C 1
ATOM 1388 O O . LEU A 1 222 ? 181.75796 161.024526 151.312754 1 101.768 186 LEU A O 1
ATOM 1393 N N . GLU A 1 223 ? 182.685546 159.307379 150.221043 1 109.798 187 GLU A N 1
ATOM 1394 C CA . GLU A 1 223 ? 183.589278 159.031919 151.315882 1 120.399 187 GLU A CA 1
ATOM 1395 C C . GLU A 1 223 ? 184.600259 160.168894 151.494459 1 124.738 187 GLU A C 1
ATOM 1396 O O . GLU A 1 223 ? 184.788268 160.707279 152.591617 1 122.265 187 GLU A O 1
ATOM 1402 N N . ARG A 1 224 ? 185.278602 160.512342 150.399981 1 131.142 188 ARG A N 1
ATOM 1403 C CA . ARG A 1 224 ? 186.200013 161.637803 150.402169 1 136.69 188 ARG A CA 1
ATOM 1404 C C . ARG A 1 224 ? 185.512863 162.857315 151.009152 1 136.585 188 ARG A C 1
ATOM 1405 O O . ARG A 1 224 ? 186.074549 163.474736 151.90031 1 138.921 188 ARG A O 1
ATOM 1413 N N . GLY A 1 225 ? 184.305501 163.184387 150.518866 1 134.352 189 GLY A N 1
ATOM 1414 C CA . GLY A 1 225 ? 183.539867 164.340069 150.963789 1 131.037 189 GLY A CA 1
ATOM 1415 C C . GLY A 1 225 ? 183.314349 164.347736 152.474176 1 129.073 189 GLY A C 1
ATOM 1416 O O . GLY A 1 225 ? 183.494329 165.38254 153.108735 1 128.529 189 GLY A O 1
ATOM 1417 N N . ALA A 1 226 ? 182.965768 163.18298 153.044402 1 123.273 190 ALA A N 1
ATOM 1418 C CA . ALA A 1 226 ? 182.710735 163.067537 154.474456 1 120.069 190 ALA A CA 1
ATOM 1419 C C . ALA A 1 226 ? 183.959862 163.39384 155.285571 1 122.268 190 ALA A C 1
ATOM 1420 O O . ALA A 1 226 ? 183.895941 164.127609 156.277912 1 129.529 190 ALA A O 1
ATOM 1422 N N . VAL A 1 227 ? 185.106406 162.873394 154.849857 1 118.877 191 VAL A N 1
ATOM 1423 C CA . VAL A 1 227 ? 186.326599 163.240304 155.536253 1 118.507 191 VAL A CA 1
ATOM 1424 C C . VAL A 1 227 ? 186.666672 164.68896 155.214337 1 118.438 191 VAL A C 1
ATOM 1425 O O . VAL A 1 227 ? 187.20951 165.379321 156.052873 1 118.964 191 VAL A O 1
ATOM 1429 N N . THR A 1 228 ? 186.355496 165.193663 154.026867 1 121.579 192 THR A N 1
ATOM 1430 C CA . THR A 1 228 ? 186.702105 166.58809 153.802948 1 125.608 192 THR A CA 1
ATOM 1431 C C . THR A 1 228 ? 185.982817 167.412216 154.860848 1 122.902 192 THR A C 1
ATOM 1432 O O . THR A 1 228 ? 186.529139 168.37867 155.379047 1 121.493 192 THR A O 1
ATOM 1436 N N . ALA A 1 229 ? 184.764976 166.985139 155.180415 1 119.223 193 ALA A N 1
ATOM 1437 C CA . ALA A 1 229 ? 183.995032 167.642414 156.211715 1 118.004 193 ALA A CA 1
ATOM 1438 C C . ALA A 1 229 ? 184.728398 167.543431 157.538832 1 118.904 193 ALA A C 1
ATOM 1439 O O . ALA A 1 229 ? 185.112449 168.561146 158.101379 1 122.451 193 ALA A O 1
ATOM 1441 N N . VAL A 1 230 ? 184.971941 166.320583 157.992117 1 119.109 194 VAL A N 1
ATOM 1442 C CA . VAL A 1 230 ? 185.501051 166.118215 159.327773 1 121.193 194 VAL A CA 1
ATOM 1443 C C . VAL A 1 230 ? 186.894911 166.739007 159.455943 1 125.995 194 VAL A C 1
ATOM 1444 O O . VAL A 1 230 ? 187.302586 167.111186 160.550689 1 125.997 194 VAL A O 1
ATOM 1448 N N . SER A 1 231 ? 187.611339 166.873513 158.334763 1 131.13 195 SER A N 1
ATOM 1449 C CA . SER A 1 231 ? 188.951374 167.445584 158.327224 1 134.984 195 SER A CA 1
ATOM 1450 C C . SER A 1 231 ? 188.94895 168.90933 158.746741 1 139.473 195 SER A C 1
ATOM 1451 O O . SER A 1 231 ? 187.982406 169.620334 158.493489 1 140.042 195 SER A O 1
ATOM 1454 N N . GLU A 1 232 ? 190.075972 169.368348 159.308366 1 148.341 196 GLU A N 1
ATOM 1455 C CA . GLU A 1 232 ? 190.211003 170.767678 159.679741 1 156.017 196 GLU A CA 1
ATOM 1456 C C . GLU A 1 232 ? 190.339323 171.595305 158.415786 1 163.272 196 GLU A C 1
ATOM 1457 O O . GLU A 1 232 ? 190.834714 171.11915 157.415307 1 165.107 196 GLU A O 1
ATOM 1463 N N . ARG A 1 233 ? 189.859788 172.830065 158.467356 1 172.486 197 ARG A N 1
ATOM 1464 C CA . ARG A 1 233 ? 189.853563 173.652389 157.267274 1 179.397 197 ARG A CA 1
ATOM 1465 C C . ARG A 1 233 ? 190.822035 174.823103 157.437159 1 183.449 197 ARG A C 1
ATOM 1466 O O . ARG A 1 233 ? 190.466517 175.846471 158.019426 1 184.072 197 ARG A O 1
ATOM 1474 N N . MET A 1 234 ? 192.034725 174.712349 156.890327 1 189.003 198 MET A N 1
ATOM 1475 C CA . MET A 1 234 ? 193.026003 175.750843 157.14245 1 193.941 198 MET A CA 1
ATOM 1476 C C . MET A 1 234 ? 192.741848 176.961549 156.251477 1 200.596 198 MET A C 1
ATOM 1477 O O . MET A 1 234 ? 192.387332 176.784816 155.089259 1 201.608 198 MET A O 1
ATOM 1482 N N . TYR A 1 235 ? 192.864646 178.185192 156.792829 1 207.71 199 TYR A N 1
ATOM 1483 C CA . TYR A 1 235 ? 192.702071 179.37548 155.973646 1 213.876 199 TYR A CA 1
ATOM 1484 C C . TYR A 1 235 ? 193.48712 180.541478 156.57007 1 218.818 199 TYR A C 1
ATOM 1485 O O . TYR A 1 235 ? 193.462348 180.780892 157.784287 1 218.114 199 TYR A O 1
ATOM 1494 N N . PRO A 1 236 ? 194.25179 181.251487 155.706624 1 223.735 200 PRO A N 1
ATOM 1495 C CA . PRO A 1 236 ? 195.01935 182.428992 156.116523 1 226.354 200 PRO A CA 1
ATOM 1496 C C . PRO A 1 236 ? 194.09063 183.598352 156.420394 1 229.384 200 PRO A C 1
ATOM 1497 O O . PRO A 1 236 ? 193.135631 183.828368 155.683019 1 229.224 200 PRO A O 1
ATOM 1501 N N . GLU A 1 237 ? 194.337859 184.310198 157.51935 1 232.557 201 GLU A N 1
ATOM 1502 C CA . GLU A 1 237 ? 193.557744 185.505079 157.783264 1 235.579 201 GLU A CA 1
ATOM 1503 C C . GLU A 1 237 ? 194.294167 186.413217 158.752883 1 236.875 201 GLU A C 1
ATOM 1504 O O . GLU A 1 237 ? 194.830946 185.935952 159.747252 1 236.129 201 GLU A O 1
ATOM 1510 N N . ASP A 1 238 ? 194.244771 187.722799 158.478578 1 239.186 202 ASP A N 1
ATOM 1511 C CA . ASP A 1 238 ? 194.742958 188.746097 159.386665 1 241.007 202 ASP A CA 1
ATOM 1512 C C . ASP A 1 238 ? 196.161024 188.416904 159.86236 1 239.725 202 ASP A C 1
ATOM 1513 O O . ASP A 1 238 ? 196.516871 188.680598 161.012435 1 239.915 202 ASP A O 1
ATOM 1518 N N . GLY A 1 239 ? 196.972463 187.83148 158.973443 1 237.709 203 GLY A N 1
ATOM 1519 C CA . GLY A 1 239 ? 198.366333 187.563834 159.281905 1 236.116 203 GLY A CA 1
ATOM 1520 C C . GLY A 1 239 ? 198.572517 186.279198 160.086059 1 234.486 203 GLY A C 1
ATOM 1521 O O . GLY A 1 239 ? 199.704945 186.006663 160.477022 1 233.54 203 GLY A O 1
ATOM 1522 N N . ALA A 1 240 ? 197.493297 185.526453 160.368813 1 232.733 204 ALA A N 1
ATOM 1523 C CA . ALA A 1 240 ? 197.578535 184.256618 161.082181 1 231.059 204 ALA A CA 1
ATOM 1524 C C . ALA A 1 240 ? 197.115732 183.130197 160.155651 1 229.042 204 ALA A C 1
ATOM 1525 O O . ALA A 1 240 ? 196.46732 183.368905 159.131483 1 229.332 204 ALA A O 1
ATOM 1527 N N . LEU A 1 241 ? 197.502919 181.895837 160.472441 1 224.482 205 LEU A N 1
ATOM 1528 C CA . LEU A 1 241 ? 196.871249 180.775106 159.813754 1 219.499 205 LEU A CA 1
ATOM 1529 C C . LEU A 1 241 ? 195.757402 180.311692 160.734526 1 216.751 205 LEU A C 1
ATOM 1530 O O . LEU A 1 241 ? 195.994208 180.002198 161.891336 1 215.439 205 LEU A O 1
ATOM 1535 N N . LYS A 1 242 ? 194.528925 180.330014 160.24149 1 213.956 206 LYS A N 1
ATOM 1536 C CA . LYS A 1 242 ? 193.432245 179.890755 161.080538 1 211.771 206 LYS A CA 1
ATOM 1537 C C . LYS A 1 242 ? 192.927442 178.548379 160.586272 1 207.235 206 LYS A C 1
ATOM 1538 O O . LYS A 1 242 ? 193.240574 178.145318 159.466024 1 207.812 206 LYS A O 1
ATOM 1544 N N . SER A 1 243 ? 192.124768 177.888916 161.432343 1 199.984 207 SER A N 1
ATOM 1545 C CA . SER A 1 243 ? 191.514482 176.62431 161.065471 1 193.981 207 SER A CA 1
ATOM 1546 C C . SER A 1 243 ? 190.149446 176.442833 161.723274 1 188.338 207 SER A C 1
ATOM 1547 O O . SER A 1 243 ? 189.850619 177.018236 162.762761 1 187.668 207 SER A O 1
ATOM 1550 N N . GLU A 1 244 ? 189.33736 175.558439 161.158922 1 182.733 208 GLU A N 1
ATOM 1551 C CA . GLU A 1 244 ? 188.066096 175.25438 161.774791 1 178.95 208 GLU A CA 1
ATOM 1552 C C . GLU A 1 244 ? 187.827021 173.762947 161.606876 1 172.311 208 GLU A C 1
ATOM 1553 O O . GLU A 1 244 ? 187.935588 173.259433 160.507754 1 172.924 208 GLU A O 1
ATOM 1559 N N . ILE A 1 245 ? 187.492876 173.059089 162.688989 1 163.263 209 ILE A N 1
ATOM 1560 C CA . ILE A 1 245 ? 187.216619 171.635049 162.616685 1 156.415 209 ILE A CA 1
ATOM 1561 C C . ILE A 1 245 ? 185.796359 171.394317 163.078584 1 153.278 209 ILE A C 1
ATOM 1562 O O . ILE A 1 245 ? 185.416945 171.919829 164.108573 1 154.7 209 ILE A O 1
ATOM 1567 N N . LYS A 1 246 ? 185.056481 170.535668 162.381656 1 149.113 210 LYS A N 1
ATOM 1568 C CA . LYS A 1 246 ? 183.648737 170.374644 162.67554 1 146.876 210 LYS A CA 1
ATOM 1569 C C . LYS A 1 246 ? 183.294304 168.900058 162.805458 1 143.476 210 LYS A C 1
ATOM 1570 O O . LYS A 1 246 ? 182.577566 168.358079 161.971094 1 144.705 210 LYS A O 1
ATOM 1576 N N . LYS A 1 247 ? 183.787524 168.242056 163.847321 1 136.619 211 LYS A N 1
ATOM 1577 C CA . LYS A 1 247 ? 183.614146 166.805279 163.939894 1 130.754 211 LYS A CA 1
ATOM 1578 C C . LYS A 1 247 ? 183.065443 166.416684 165.299974 1 132.28 211 LYS A C 1
ATOM 1579 O O . LYS A 1 247 ? 183.619665 166.804068 166.319234 1 131.385 211 LYS A O 1
ATOM 1585 N N . GLY A 1 248 ? 182.080097 165.51653 165.301539 1 135.867 212 GLY A N 1
ATOM 1586 C CA . GLY A 1 248 ? 181.471061 165.03544 166.533149 1 137.366 212 GLY A CA 1
ATOM 1587 C C . GLY A 1 248 ? 182.298238 164.006573 167.320601 1 137.369 212 GLY A C 1
ATOM 1588 O O . GLY A 1 248 ? 183.02972 163.18486 166.766729 1 137.613 212 GLY A O 1
ATOM 1589 N N . LEU A 1 249 ? 182.139385 164.031679 168.648528 1 135.152 213 LEU A N 1
ATOM 1590 C CA . LEU A 1 249 ? 182.675886 162.973293 169.484627 1 134.719 213 LEU A CA 1
ATOM 1591 C C . LEU A 1 249 ? 181.821517 161.72316 169.291041 1 137.596 213 LEU A C 1
ATOM 1592 O O . LEU A 1 249 ? 180.665271 161.822418 168.890796 1 135.939 213 LEU A O 1
ATOM 1597 N N . ARG A 1 250 ? 182.404208 160.553223 169.531623 1 143.908 214 ARG A N 1
ATOM 1598 C CA . ARG A 1 250 ? 181.653922 159.310767 169.471256 1 148.156 214 ARG A CA 1
ATOM 1599 C C . ARG A 1 250 ? 181.164236 158.990888 170.869443 1 152.717 214 ARG A C 1
ATOM 1600 O O . ARG A 1 250 ? 181.947085 158.965494 171.806249 1 153.216 214 ARG A O 1
ATOM 1608 N N . LEU A 1 251 ? 179.861472 158.792487 171.024633 1 159.557 215 LEU A N 1
ATOM 1609 C CA . LEU A 1 251 ? 179.344401 158.550242 172.356245 1 164.504 215 LEU A CA 1
ATOM 1610 C C . LEU A 1 251 ? 179.042128 157.077248 172.479892 1 171.623 215 LEU A C 1
ATOM 1611 O O . LEU A 1 251 ? 178.66383 156.450064 171.491536 1 173.888 215 LEU A O 1
ATOM 1616 N N . LYS A 1 252 ? 179.094352 156.585818 173.717479 1 177.133 216 LYS A N 1
ATOM 1617 C CA . LYS A 1 252 ? 178.97058 155.156795 173.968764 1 181.176 216 LYS A CA 1
ATOM 1618 C C . LYS A 1 252 ? 177.60174 154.638844 173.513705 1 182.728 216 LYS A C 1
ATOM 1619 O O . LYS A 1 252 ? 177.532522 153.506258 173.04168 1 183.119 216 LYS A O 1
ATOM 1625 N N . ASP A 1 253 ? 176.548547 155.483705 173.553867 1 183.807 217 ASP A N 1
ATOM 1626 C CA . ASP A 1 253 ? 175.202915 155.086849 173.137394 1 183.345 217 ASP A CA 1
ATOM 1627 C C . ASP A 1 253 ? 175.037177 155.119102 171.61097 1 181.017 217 ASP A C 1
ATOM 1628 O O . ASP A 1 253 ? 173.943694 154.84509 171.11317 1 182.236 217 ASP A O 1
ATOM 1633 N N . GLY A 1 254 ? 176.098417 155.483884 170.87116 1 176.055 218 GLY A N 1
ATOM 1634 C CA . GLY A 1 254 ? 176.082008 155.466784 169.412371 1 173.526 218 GLY A CA 1
ATOM 1635 C C . GLY A 1 254 ? 175.772145 156.833745 168.797649 1 170.288 218 GLY A C 1
ATOM 1636 O O . GLY A 1 254 ? 176.0229 157.053201 167.608476 1 170.446 218 GLY A O 1
ATOM 1637 N N . GLY A 1 255 ? 175.245097 157.758391 169.614105 1 166.694 219 GLY A N 1
ATOM 1638 C CA . GLY A 1 255 ? 174.928929 159.095225 169.144166 1 164.134 219 GLY A CA 1
ATOM 1639 C C . GLY A 1 255 ? 176.21011 159.886711 168.926832 1 161.736 219 GLY A C 1
ATOM 1640 O O . GLY A 1 255 ? 177.302263 159.325095 168.90126 1 160.667 219 GLY A O 1
ATOM 1641 N N . HIS A 1 256 ? 176.073717 161.180853 168.723976 1 159.838 220 HIS A N 1
ATOM 1642 C CA . HIS A 1 256 ? 177.271256 161.970569 168.599955 1 157.065 220 HIS A CA 1
ATOM 1643 C C . HIS A 1 256 ? 177.018995 163.230913 169.386345 1 158.605 220 HIS A C 1
ATOM 1644 O O . HIS A 1 256 ? 175.878303 163.553936 169.691382 1 158.982 220 HIS A O 1
ATOM 1651 N N . TYR A 1 257 ? 178.107686 163.883436 169.749086 1 161.304 221 TYR A N 1
ATOM 1652 C CA . TYR A 1 257 ? 178.051427 165.089853 170.54527 1 164.273 221 TYR A CA 1
ATOM 1653 C C . TYR A 1 257 ? 178.843765 166.139573 169.782651 1 165.387 221 TYR A C 1
ATOM 1654 O O . TYR A 1 257 ? 180.062613 166.057385 169.752809 1 163.86 221 TYR A O 1
ATOM 1663 N N . ALA A 1 258 ? 178.158833 167.108789 169.16826 1 169.015 222 ALA A N 1
ATOM 1664 C CA . ALA A 1 258 ? 178.805504 168.033669 168.241854 1 171.478 222 ALA A CA 1
ATOM 1665 C C . ALA A 1 258 ? 179.865268 168.890414 168.942438 1 172.404 222 ALA A C 1
ATOM 1666 O O . ALA A 1 258 ? 179.771447 169.18625 170.129392 1 173.231 222 ALA A O 1
ATOM 1668 N N . ALA A 1 259 ? 180.885568 169.301013 168.183375 1 173.274 223 ALA A N 1
ATOM 1669 C CA . ALA A 1 259 ? 181.948252 170.146717 168.701153 1 174.122 223 ALA A CA 1
ATOM 1670 C C . ALA A 1 259 ? 182.471751 171.039249 167.580173 1 173.927 223 ALA A C 1
ATOM 1671 O O . ALA A 1 259 ? 182.771382 170.554849 166.49586 1 171.91 223 ALA A O 1
ATOM 1673 N N . VAL A 1 260 ? 182.600407 172.340131 167.858257 1 174.832 224 VAL A N 1
ATOM 1674 C CA . VAL A 1 260 ? 183.176698 173.263446 166.897306 1 175.496 224 VAL A CA 1
ATOM 1675 C C . VAL A 1 260 ? 184.531685 173.73077 167.417009 1 175.823 224 VAL A C 1
ATOM 1676 O O . VAL A 1 260 ? 184.627324 174.303898 168.495849 1 176.019 224 VAL A O 1
ATOM 1680 N N . VAL A 1 261 ? 185.577995 173.508274 166.620488 1 176.77 225 VAL A N 1
ATOM 1681 C CA . VAL A 1 261 ? 186.917559 173.887839 167.036437 1 178.886 225 VAL A CA 1
ATOM 1682 C C . VAL A 1 261 ? 187.418249 175.039615 166.175062 1 182.798 225 VAL A C 1
ATOM 1683 O O . VAL A 1 261 ? 187.539799 174.899089 164.966757 1 181.919 225 VAL A O 1
ATOM 1687 N N . LYS A 1 262 ? 187.77681 176.152496 166.815514 1 188.791 226 LYS A N 1
ATOM 1688 C CA . LYS A 1 262 ? 188.325608 177.2907 166.097474 1 193.099 226 LYS A CA 1
ATOM 1689 C C . LYS A 1 262 ? 189.737289 177.557128 166.600903 1 195.591 226 LYS A C 1
ATOM 1690 O O . LYS A 1 262 ? 189.959265 177.650729 167.804801 1 194.003 226 LYS A O 1
ATOM 1696 N N . THR A 1 263 ? 190.699135 177.652487 165.676167 1 200.139 227 THR A N 1
ATOM 1697 C CA . THR A 1 263 ? 192.085241 177.836676 166.073623 1 205.129 227 THR A CA 1
ATOM 1698 C C . THR A 1 263 ? 192.74087 178.944063 165.245819 1 208.967 227 THR A C 1
ATOM 1699 O O . THR A 1 263 ? 192.512535 179.103862 164.037068 1 208.887 227 THR A O 1
ATOM 1703 N N . THR A 1 264 ? 193.565083 179.707217 165.963953 1 213.171 228 THR A N 1
ATOM 1704 C CA . THR A 1 264 ? 194.467083 180.669337 165.379111 1 215.995 228 THR A CA 1
ATOM 1705 C C . THR A 1 264 ? 195.888703 180.22807 165.688164 1 216.589 228 THR A C 1
ATOM 1706 O O . THR A 1 264 ? 196.266245 180.147332 166.850964 1 215.118 228 THR A O 1
ATOM 1710 N N . TYR A 1 265 ? 196.65574 179.96185 164.628743 1 219.058 229 TYR A N 1
ATOM 1711 C CA . TYR A 1 265 ? 198.080942 179.693716 164.736861 1 221.944 229 TYR A CA 1
ATOM 1712 C C . TYR A 1 265 ? 198.881274 180.907748 164.255199 1 225.204 229 TYR A C 1
ATOM 1713 O O . TYR A 1 265 ? 198.61013 181.44876 163.168357 1 225.419 229 TYR A O 1
ATOM 1722 N N . LYS A 1 266 ? 199.888518 181.306626 165.05873 1 228.369 230 LYS A N 1
ATOM 1723 C CA . LYS A 1 266 ? 200.736848 182.442906 164.717554 1 231 230 LYS A CA 1
ATOM 1724 C C . LYS A 1 266 ? 202.218427 182.140747 164.975565 1 232.771 230 LYS A C 1
ATOM 1725 O O . LYS A 1 266 ? 202.637284 181.904626 166.112033 1 232.939 230 LYS A O 1
ATOM 1731 N N . ALA A 1 267 ? 203.011764 182.211317 163.892449 1 235.423 231 ALA A N 1
ATOM 1732 C CA . ALA A 1 267 ? 204.449975 182.023535 163.970649 1 237.9 231 ALA A CA 1
ATOM 1733 C C . ALA A 1 267 ? 205.020448 183.147339 164.821529 1 240.729 231 ALA A C 1
ATOM 1734 O O . ALA A 1 267 ? 204.445756 184.233029 164.838415 1 241.292 231 ALA A O 1
ATOM 1736 N N . LYS A 1 268 ? 206.146514 182.87941 165.497188 1 243.093 232 LYS A N 1
ATOM 1737 C CA . LYS A 1 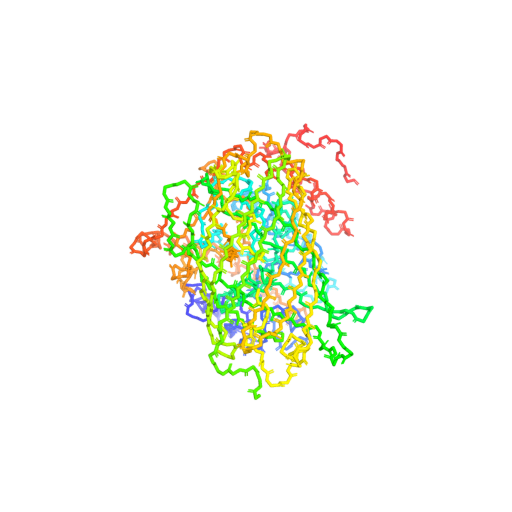268 ? 206.819504 183.881913 166.325089 1 244.395 232 LYS A CA 1
ATOM 1738 C C . LYS A 1 268 ? 207.736347 184.806397 165.511603 1 245.904 232 LYS A C 1
ATOM 1739 O O . LYS A 1 268 ? 208.190624 185.824601 166.036879 1 245.928 232 LYS A O 1
ATOM 1745 N N . LYS A 1 269 ? 208.038192 184.438117 164.256803 1 247.089 233 LYS A N 1
ATOM 1746 C CA . LYS A 1 269 ? 208.734402 185.302741 163.314382 1 247.636 233 LYS A CA 1
ATOM 1747 C C . LYS A 1 269 ? 207.864529 185.404853 162.065676 1 248.769 233 LYS A C 1
ATOM 1748 O O . LYS A 1 269 ? 206.978586 184.573821 161.883299 1 249.562 233 LYS A O 1
ATOM 1754 N N . PRO A 1 270 ? 208.052034 186.405133 161.176434 1 248.843 234 PRO A N 1
ATOM 1755 C CA . PRO A 1 270 ? 207.245832 186.473252 159.958996 1 248.541 234 PRO A CA 1
ATOM 1756 C C . PRO A 1 270 ? 207.556246 185.267035 159.080406 1 247.98 234 PRO A C 1
ATOM 1757 O O . PRO A 1 270 ? 208.721665 184.926474 158.916181 1 247.709 234 PRO A O 1
ATOM 1761 N N . VAL A 1 271 ? 206.508706 184.607026 158.572973 1 246.461 235 VAL A N 1
ATOM 1762 C CA . VAL A 1 271 ? 206.645222 183.35852 157.841171 1 244.869 235 VAL A CA 1
ATOM 1763 C C . VAL A 1 271 ? 205.611354 183.380001 156.723696 1 243.379 235 VAL A C 1
ATOM 1764 O O . VAL A 1 271 ? 204.482719 183.794574 156.962523 1 242.839 235 VAL A O 1
ATOM 1768 N N . GLN A 1 272 ? 205.993553 182.915138 155.523898 1 242.883 236 GLN A N 1
ATOM 1769 C CA . GLN A 1 272 ? 205.076044 182.731694 154.399376 1 242.597 236 GLN A CA 1
ATOM 1770 C C . GLN A 1 272 ? 203.767522 182.054397 154.834321 1 240.828 236 GLN A C 1
ATOM 1771 O O . GLN A 1 272 ? 203.775037 180.882723 155.219911 1 241.838 236 GLN A O 1
ATOM 1777 N N . LEU A 1 273 ? 202.627567 182.762902 154.711805 1 236.488 237 LEU A N 1
ATOM 1778 C CA . LEU A 1 273 ? 201.325036 182.136601 154.896145 1 232.671 237 LEU A CA 1
ATOM 1779 C C . LEU A 1 273 ? 200.982251 181.3318 153.648374 1 229.763 237 LEU A C 1
ATOM 1780 O O . LEU A 1 273 ? 201.276284 181.750953 152.535997 1 229.564 237 LEU A O 1
ATOM 1785 N N . PRO A 1 274 ? 200.349433 180.150747 153.793039 1 226.252 238 PRO A N 1
ATOM 1786 C CA . PRO A 1 274 ? 199.843694 179.412958 152.637303 1 223.733 238 PRO A CA 1
ATOM 1787 C C . PRO A 1 274 ? 198.46741 179.881244 152.177924 1 220.799 238 PRO A C 1
ATOM 1788 O O . PRO A 1 274 ? 197.771555 180.594448 152.894785 1 220.183 238 PRO A O 1
ATOM 1792 N N . GLY A 1 275 ? 198.051256 179.403869 151.005313 1 217.829 239 GLY A N 1
ATOM 1793 C CA . GLY A 1 275 ? 196.653735 179.492122 150.6314 1 215.326 239 GLY A CA 1
ATOM 1794 C C . GLY A 1 275 ? 195.849761 178.503617 151.467821 1 212.953 239 GLY A C 1
ATOM 1795 O O . GLY A 1 275 ? 196.436947 177.662247 152.146171 1 213.264 239 GLY A O 1
ATOM 1796 N N . ALA A 1 276 ? 194.518909 178.656212 151.449063 1 209.628 240 ALA A N 1
ATOM 1797 C CA . ALA A 1 276 ? 193.580698 177.72237 152.067806 1 206.518 240 ALA A CA 1
ATOM 1798 C C . ALA A 1 276 ? 193.872834 176.267627 151.672508 1 202.192 240 ALA A C 1
ATOM 1799 O O . ALA A 1 276 ? 194.157538 175.986091 150.505805 1 201.699 240 ALA A O 1
ATOM 1801 N N . TYR A 1 277 ? 193.776256 175.338064 152.643584 1 196.711 241 TYR A N 1
ATOM 1802 C CA . TYR A 1 277 ? 193.978453 173.917032 152.379296 1 192.308 241 TYR A CA 1
ATOM 1803 C C . TYR A 1 277 ? 193.324797 173.067489 153.475413 1 188.711 241 TYR A C 1
ATOM 1804 O O . TYR A 1 277 ? 192.599318 173.5895 154.318026 1 188.722 241 TYR A O 1
ATOM 1813 N N . VAL A 1 278 ? 193.591034 171.748652 153.46353 1 182.899 242 VAL A N 1
ATOM 1814 C CA . VAL A 1 278 ? 192.882813 170.795464 154.308521 1 176.569 242 VAL A CA 1
ATOM 1815 C C . VAL A 1 278 ? 193.860699 169.814215 154.948674 1 172.776 242 VAL A C 1
ATOM 1816 O O . VAL A 1 278 ? 194.857074 169.453123 154.334858 1 173.762 242 VAL A O 1
ATOM 1820 N N . VAL A 1 279 ? 193.53844 169.345208 156.166618 1 169.263 243 VAL A N 1
ATOM 1821 C CA . VAL A 1 279 ? 194.427227 168.458487 156.904944 1 168.319 243 VAL A CA 1
ATOM 1822 C C . VAL A 1 279 ? 193.687802 167.236518 157.451044 1 167.735 243 VAL A C 1
ATOM 1823 O O . VAL A 1 279 ? 192.9819 167.335051 158.451835 1 169.228 243 VAL A O 1
ATOM 1827 N N . ASP A 1 280 ? 193.925351 166.069984 156.834698 1 166.687 244 ASP A N 1
ATOM 1828 C CA . ASP A 1 280 ? 193.383992 164.819388 157.3393 1 165.592 244 ASP A CA 1
ATOM 1829 C C . ASP A 1 280 ? 194.210904 164.419596 158.545077 1 163.003 244 ASP A C 1
ATOM 1830 O O . ASP A 1 280 ? 195.429219 164.291952 158.416863 1 164.277 244 ASP A O 1
ATOM 1835 N N . ILE A 1 281 ? 193.54194 164.300928 159.699103 1 159.295 245 ILE A N 1
ATOM 1836 C CA . ILE A 1 281 ? 194.193195 163.91235 160.940885 1 156.919 245 ILE A CA 1
ATOM 1837 C C . ILE A 1 281 ? 193.442102 162.740646 161.553211 1 155.877 245 ILE A C 1
ATOM 1838 O O . ILE A 1 281 ? 192.249004 162.865213 161.763625 1 155.303 245 ILE A O 1
ATOM 1843 N N . GLN A 1 282 ? 194.122707 161.629666 161.878817 1 157.519 246 GLN A N 1
ATOM 1844 C CA . GLN A 1 282 ? 193.451898 160.535806 162.57305 1 159.817 246 GLN A CA 1
ATOM 1845 C C . GLN A 1 282 ? 194.209324 160.186887 163.855068 1 163.476 246 GLN A C 1
ATOM 1846 O O . GLN A 1 282 ? 195.334645 159.68655 163.814147 1 165.843 246 GLN A O 1
ATOM 1852 N N . LEU A 1 283 ? 193.550801 160.415559 165.002106 1 165.921 247 LEU A N 1
ATOM 1853 C CA . LEU A 1 283 ? 194.182495 160.282445 166.308762 1 167.713 247 LEU A CA 1
ATOM 1854 C C . LEU A 1 283 ? 193.602876 159.077195 167.038786 1 171.237 247 LEU A C 1
ATOM 1855 O O . LEU A 1 283 ? 192.418259 159.062477 167.361298 1 172.94 247 LEU A O 1
ATOM 1860 N N . ASP A 1 284 ? 194.447628 158.083586 167.331093 1 176.491 248 ASP A N 1
ATOM 1861 C CA . ASP A 1 284 ? 193.997257 156.934853 168.106478 1 181.349 248 ASP A CA 1
ATOM 1862 C C . ASP A 1 284 ? 194.596478 156.945886 169.51151 1 184.727 248 ASP A C 1
ATOM 1863 O O . ASP A 1 284 ? 195.757715 157.318686 169.707744 1 185.226 248 ASP A O 1
ATOM 1868 N N . ILE A 1 285 ? 193.778633 156.480048 170.459733 1 188.102 249 ILE A N 1
ATOM 1869 C CA . ILE A 1 285 ? 194.232222 156.156642 171.794498 1 191.068 249 ILE A CA 1
ATOM 1870 C C . ILE A 1 285 ? 194.711711 154.71965 171.752554 1 194.31 249 ILE A C 1
ATOM 1871 O O . ILE A 1 285 ? 193.90047 153.810627 171.611645 1 194.093 249 ILE A O 1
ATOM 1876 N N . VAL A 1 286 ? 196.030328 154.559792 171.876826 1 199.01 250 VAL A N 1
ATOM 1877 C CA . VAL A 1 286 ? 196.720855 153.292208 171.686961 1 202.392 250 VAL A CA 1
ATOM 1878 C C . VAL A 1 286 ? 196.539323 152.454101 172.948426 1 204.628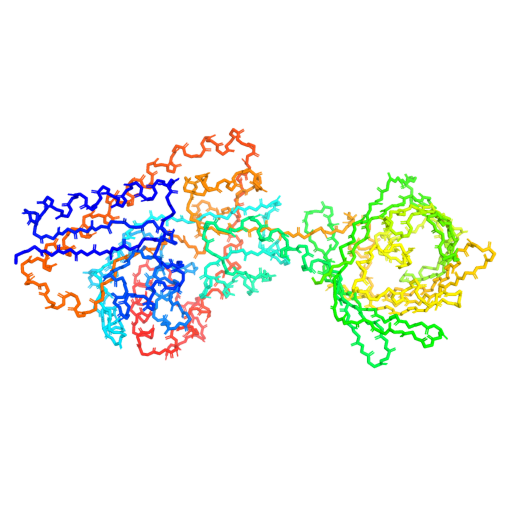 250 VAL A C 1
ATOM 1879 O O . VAL A 1 286 ? 196.339142 151.242249 172.860972 1 204.545 250 VAL A O 1
ATOM 1883 N N . SER A 1 287 ? 196.657244 153.099869 174.117688 1 207.867 251 SER A N 1
ATOM 1884 C CA . SER A 1 287 ? 196.549815 152.37828 175.37834 1 211.244 251 SER A CA 1
ATOM 1885 C C . SER A 1 287 ? 196.349011 153.343773 176.55218 1 214.577 251 SER A C 1
ATOM 1886 O O . SER A 1 287 ? 196.623105 154.539616 176.450909 1 214.949 251 SER A O 1
ATOM 1889 N N . HIS A 1 288 ? 195.837665 152.822167 177.671108 1 217.507 252 HIS A N 1
ATOM 1890 C CA . HIS A 1 288 ? 195.626764 153.633303 178.856677 1 219.907 252 HIS A CA 1
ATOM 1891 C C . HIS A 1 288 ? 195.552139 152.720222 180.072358 1 222.386 252 HIS A C 1
ATOM 1892 O O . HIS A 1 288 ? 195.15225 151.568982 179.929323 1 221.588 252 HIS A O 1
ATOM 1899 N N . ASN A 1 289 ? 195.880061 153.241255 181.265509 1 225.805 253 ASN A N 1
ATOM 1900 C CA . ASN A 1 289 ? 195.577696 152.527414 182.500678 1 228.52 253 ASN A CA 1
ATOM 1901 C C . ASN A 1 289 ? 194.082166 152.685972 182.802195 1 230.682 253 ASN A C 1
ATOM 1902 O O . ASN A 1 289 ? 193.366928 153.364496 182.064749 1 230.943 253 ASN A O 1
ATOM 1907 N N . GLU A 1 290 ? 193.623351 152.036605 183.887747 1 232.696 254 GLU A N 1
ATOM 1908 C CA . GLU A 1 290 ? 192.218255 151.975722 184.281536 1 234.273 254 GLU A CA 1
ATOM 1909 C C . GLU A 1 290 ? 191.59684 153.3768 184.365482 1 233.845 254 GLU A C 1
ATOM 1910 O O . GLU A 1 290 ? 190.545521 153.618807 183.779339 1 233.603 254 GLU A O 1
ATOM 1916 N N . ASP A 1 291 ? 192.242038 154.307969 185.083774 1 233.186 255 ASP A N 1
ATOM 1917 C CA . ASP A 1 291 ? 191.643048 155.601757 185.397105 1 232.486 255 ASP A CA 1
ATOM 1918 C C . ASP A 1 291 ? 192.14912 156.71686 184.465305 1 231.284 255 ASP A C 1
ATOM 1919 O O . ASP A 1 291 ? 191.90789 157.892961 184.745081 1 230.853 255 ASP A O 1
ATOM 1924 N N . TYR A 1 292 ? 192.83022 156.364271 183.355621 1 229.483 256 TYR A N 1
ATOM 1925 C CA . TYR A 1 292 ? 193.395817 157.31069 182.389244 1 227.89 256 TYR A CA 1
ATOM 1926 C C . TYR A 1 292 ? 194.418422 158.299303 182.971617 1 226.259 256 TYR A C 1
ATOM 1927 O O . TYR A 1 292 ? 194.59915 159.384521 182.414009 1 226.672 256 TYR A O 1
ATOM 1936 N N . THR A 1 293 ? 195.187732 157.919342 183.996676 1 224.424 257 THR A N 1
ATOM 1937 C CA . THR A 1 293 ? 196.22658 158.823117 184.477283 1 223.048 257 THR A CA 1
ATOM 1938 C C . THR A 1 293 ? 197.501673 158.657522 183.652105 1 221 257 THR A C 1
ATOM 1939 O O . THR A 1 293 ? 198.418953 159.47062 183.769196 1 221.096 257 THR A O 1
ATOM 1943 N N . ILE A 1 294 ? 197.549469 157.60657 182.825655 1 218.282 258 ILE A N 1
ATOM 1944 C CA . ILE A 1 294 ? 198.650662 157.364735 181.912988 1 216.632 258 ILE A CA 1
ATOM 1945 C C . ILE A 1 294 ? 198.035057 156.9559 180.580366 1 214.096 258 ILE A C 1
ATOM 1946 O O . ILE A 1 294 ? 197.259286 156.001788 180.538056 1 213.387 258 ILE A O 1
ATOM 1951 N N . VAL A 1 295 ? 198.345175 157.695594 179.509073 1 211.805 259 VAL A N 1
ATOM 1952 C CA . VAL A 1 295 ? 197.716796 157.426701 178.224702 1 209.465 259 VAL A CA 1
ATOM 1953 C C . VAL A 1 295 ? 198.760608 157.510393 177.116538 1 207.859 259 VAL A C 1
ATOM 1954 O O . VAL A 1 295 ? 199.658741 158.358984 177.154192 1 208.119 259 VAL A O 1
ATOM 1958 N N . GLU A 1 296 ? 198.595899 156.602849 176.146115 1 206.104 260 GLU A N 1
ATOM 1959 C CA . GLU A 1 296 ? 199.343184 156.62506 174.905706 1 204.752 260 GLU A CA 1
ATOM 1960 C C . GLU A 1 296 ? 198.396514 156.917853 173.75433 1 199.901 260 GLU A C 1
ATOM 1961 O O . GLU A 1 296 ? 197.370575 156.255758 173.592455 1 198.669 260 GLU A O 1
ATOM 1967 N N . GLN A 1 297 ? 198.770645 157.907808 172.953477 1 194.462 261 GLN A N 1
ATOM 1968 C CA . GLN A 1 297 ? 198.035459 158.150909 171.731287 1 190.285 261 GLN A CA 1
ATOM 1969 C C . GLN A 1 297 ? 199.010506 158.325793 170.576524 1 190.254 261 GLN A C 1
ATOM 1970 O O . GLN A 1 297 ? 200.201789 158.548534 170.780378 1 189.41 261 GLN A O 1
ATOM 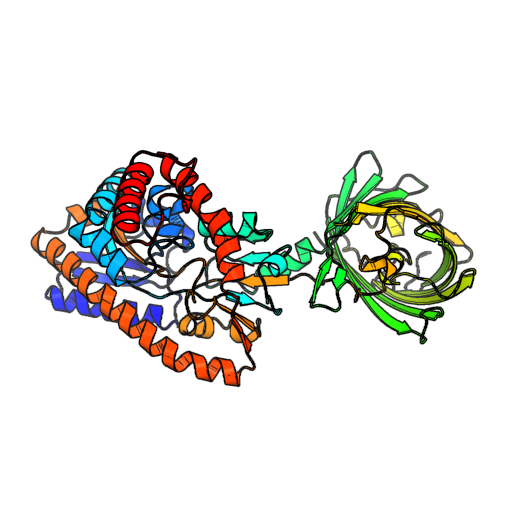1976 N N . CYS A 1 298 ? 198.46569 158.198397 169.364107 1 190.825 262 CYS A N 1
ATOM 1977 C CA . CYS A 1 298 ? 199.256157 158.344169 168.157136 1 191.651 262 CYS A CA 1
ATOM 1978 C C . CYS A 1 298 ? 198.379661 158.946185 167.055442 1 191.153 262 CYS A C 1
ATOM 1979 O O . CYS A 1 298 ? 197.150353 158.893758 167.142348 1 190.099 262 CYS A O 1
ATOM 1982 N N . GLU A 1 299 ? 198.999984 159.571848 166.040686 1 192.715 263 GLU A N 1
ATOM 1983 C CA . GLU A 1 299 ? 198.230911 160.191603 164.969274 1 194.919 263 GLU A CA 1
ATOM 1984 C C . GLU A 1 299 ? 199.027631 160.270481 163.670831 1 196.305 263 GLU A C 1
ATOM 1985 O O . GLU A 1 299 ? 200.250197 160.424698 163.710675 1 198.299 263 GLU A O 1
ATOM 1991 N N . ARG A 1 300 ? 198.299625 160.256909 162.545928 1 197.809 264 ARG A N 1
ATOM 1992 C CA . ARG A 1 300 ? 198.860476 160.569805 161.243395 1 200.029 264 ARG A CA 1
ATOM 1993 C C . ARG A 1 300 ? 198.099452 161.745911 160.649895 1 198.693 264 ARG A C 1
ATOM 1994 O O . ARG A 1 300 ? 196.873601 161.765311 160.675504 1 198.667 264 ARG A O 1
ATOM 2002 N N . ALA A 1 301 ? 198.847513 162.698924 160.098386 1 198.793 265 ALA A N 1
ATOM 2003 C CA . ALA A 1 301 ? 198.276812 163.926342 159.592724 1 198.68 265 ALA A CA 1
ATOM 2004 C C . ALA A 1 301 ? 198.946792 164.244809 158.270545 1 199.758 265 ALA A C 1
ATOM 2005 O O . ALA A 1 301 ? 200.166024 164.096302 158.15427 1 202.395 265 ALA A O 1
ATOM 2007 N N . GLU A 1 302 ? 198.126315 164.710119 157.322291 1 199.969 266 GLU A N 1
ATOM 2008 C CA . GLU A 1 302 ? 198.557074 165.03902 155.976397 1 202.777 266 GLU A CA 1
ATOM 2009 C C . GLU A 1 302 ? 197.774495 166.248948 155.469545 1 204.212 266 GLU A C 1
ATOM 2010 O O . GLU A 1 302 ? 196.545876 166.247232 155.528944 1 203.712 266 GLU A O 1
ATOM 2016 N N . GLY A 1 303 ? 198.495125 167.254459 154.959187 1 206.542 267 GLY A N 1
ATOM 2017 C CA . GLY A 1 303 ? 197.878486 168.36161 154.250012 1 207.688 267 GLY A CA 1
ATOM 2018 C C . GLY A 1 303 ? 197.617405 168.013937 152.784553 1 208.474 267 GLY A C 1
ATOM 2019 O O . GLY A 1 303 ? 198.407594 167.301871 152.170871 1 208.466 267 GLY A O 1
ATOM 2020 N N . ARG A 1 304 ? 196.469321 168.494761 152.261774 1 210.81 268 ARG A N 1
ATOM 2021 C CA . ARG A 1 304 ? 196.110199 168.443464 150.842592 1 213.76 268 ARG A CA 1
ATOM 2022 C C . ARG A 1 304 ? 195.35011 169.710047 150.414531 1 216.535 268 ARG A C 1
ATOM 2023 O O . ARG A 1 304 ? 194.858661 170.46218 151.256274 1 215.167 268 ARG A O 1
ATOM 2031 N N . HIS A 1 305 ? 195.188416 169.904742 149.092631 1 220.978 269 HIS A N 1
ATOM 2032 C CA . HIS A 1 305 ? 194.504148 171.067415 148.534075 1 224.884 269 HIS A CA 1
ATOM 2033 C C . HIS A 1 305 ? 192.989483 170.981147 148.760192 1 224.298 269 HIS A C 1
ATOM 2034 O O . HIS A 1 305 ? 192.467303 169.857996 148.666766 1 224.068 269 HIS A O 1
ATOM 2041 N N . ALA A 1 332 ? 216.759294 171.044887 157.860291 1 268.129 296 ALA A N 1
ATOM 2042 C CA . ALA A 1 332 ? 218.017396 170.710192 158.578579 1 267.934 296 ALA A CA 1
ATOM 2043 C C . ALA A 1 332 ? 217.773422 170.571696 160.085254 1 266.726 296 ALA A C 1
ATOM 2044 O O . ALA A 1 332 ? 218.217989 169.598866 160.699122 1 266.685 296 ALA A O 1
ATOM 2046 N N . ILE A 1 333 ? 217.079586 171.550236 160.68743 1 264.414 297 ILE A N 1
ATOM 2047 C CA . ILE A 1 333 ? 216.876654 171.556829 162.133014 1 262.649 297 ILE A CA 1
ATOM 2048 C C . ILE A 1 333 ? 215.566216 170.860019 162.510415 1 261.208 297 ILE A C 1
ATOM 2049 O O . ILE A 1 333 ? 215.393339 170.501864 163.674542 1 261.258 297 ILE A O 1
ATOM 2054 N N . VAL A 1 334 ? 214.617799 170.726554 161.57415 1 258.137 298 VAL A N 1
ATOM 2055 C CA . VAL A 1 334 ? 213.549438 169.76001 161.757743 1 255.805 298 VAL A CA 1
ATOM 2056 C C . VAL A 1 334 ? 214.033854 168.506168 161.052032 1 254.038 298 VAL A C 1
ATOM 2057 O O . VAL A 1 334 ? 213.979674 168.424897 159.828169 1 253.487 298 VAL A O 1
ATOM 2061 N N . LYS A 1 335 ? 214.536684 167.54528 161.837362 1 252.753 299 LYS A N 1
ATOM 2062 C CA . LYS A 1 335 ? 215.115731 166.332861 161.268685 1 252.014 299 LYS A CA 1
ATOM 2063 C C . LYS A 1 335 ? 213.998826 165.338749 160.942975 1 251.234 299 LYS A C 1
ATOM 2064 O O . LYS A 1 335 ? 212.845451 165.549508 161.325747 1 250.513 299 LYS A O 1
ATOM 2070 N N . GLU A 1 336 ? 214.350324 164.285866 160.180868 1 251.142 300 GLU A N 1
ATOM 2071 C CA . GLU A 1 336 ? 213.452399 163.191172 159.826679 1 251.081 300 GLU A CA 1
ATOM 2072 C C . GLU A 1 336 ? 212.814555 162.522556 161.046032 1 249.531 300 GLU A C 1
ATOM 2073 O O . GLU A 1 336 ? 211.71741 161.967944 160.939909 1 249.535 300 GLU A O 1
ATOM 2079 N N . PHE A 1 337 ? 213.541708 162.506104 162.168774 1 247.163 301 PHE A N 1
ATOM 2080 C CA . PHE A 1 337 ? 213.019593 161.993734 163.422665 1 245.669 301 PHE A CA 1
ATOM 2081 C C . PHE A 1 337 ? 213.123914 163.083304 164.482554 1 244.653 301 PHE A C 1
ATOM 2082 O O . PHE A 1 337 ? 214.185667 163.687487 164.59821 1 244.375 301 PHE A O 1
ATOM 2090 N N . MET A 1 338 ? 212.03432 163.346803 165.222635 1 243.108 302 MET A N 1
ATOM 2091 C CA . MET A 1 338 ? 212.029592 164.388417 166.244899 1 241.739 302 MET A CA 1
ATOM 2092 C C . MET A 1 338 ? 211.244309 163.899871 167.461242 1 240.123 302 MET A C 1
ATOM 2093 O O . MET A 1 338 ? 210.21286 163.237345 167.315695 1 239.651 302 MET A O 1
ATOM 2098 N N . ARG A 1 339 ? 211.777086 164.221409 168.65149 1 238.335 303 ARG A N 1
ATOM 2099 C CA . ARG A 1 339 ? 211.106368 163.990449 169.922814 1 236.889 303 ARG A CA 1
ATOM 2100 C C . ARG A 1 339 ? 210.468977 165.297701 170.3853 1 234.193 303 ARG A C 1
ATOM 2101 O O . ARG A 1 339 ? 210.887055 166.38108 169.966229 1 234.047 303 ARG A O 1
ATOM 2109 N N . PHE A 1 340 ? 209.461735 165.207553 171.259768 1 231.001 304 PHE A N 1
ATOM 2110 C CA . PHE A 1 340 ? 208.922141 166.413632 171.859021 1 228.319 304 PHE A CA 1
ATOM 2111 C C . PHE A 1 340 ? 208.575799 166.191049 173.323368 1 226.665 304 PHE A C 1
ATOM 2112 O O . PHE A 1 340 ? 208.357951 165.074243 173.759316 1 225.362 304 PHE A O 1
ATOM 2120 N N . LYS A 1 341 ? 208.487736 167.283865 174.068117 1 226.471 305 LYS A N 1
ATOM 2121 C CA . LYS A 1 341 ? 208.053876 167.210369 175.445988 1 226.504 305 LYS A CA 1
ATOM 2122 C C . LYS A 1 341 ? 206.880757 168.157081 175.60142 1 225.616 305 LYS A C 1
ATOM 2123 O O . LYS A 1 341 ? 206.914429 169.242016 175.021856 1 226.667 305 LYS A O 1
ATOM 2129 N N . VAL A 1 342 ? 205.860802 167.731068 176.358234 1 223.176 306 VAL A N 1
ATOM 2130 C CA . VAL A 1 342 ? 204.681205 168.555273 176.559142 1 221.739 306 VAL A CA 1
ATOM 2131 C C . VAL A 1 342 ? 204.384278 168.65842 178.051382 1 220.016 306 VAL A C 1
ATOM 2132 O O . VAL A 1 342 ? 204.551849 167.699571 178.805768 1 219.924 306 VAL A O 1
ATOM 2136 N N . HIS A 1 343 ? 203.922217 169.854433 178.425282 1 218.821 307 HIS A N 1
ATOM 2137 C CA . HIS A 1 343 ? 203.388032 170.148097 179.738234 1 218.345 307 HIS A CA 1
ATOM 2138 C C . HIS A 1 343 ? 202.062849 170.876015 179.563296 1 216.977 307 HIS A C 1
ATOM 2139 O O . HIS A 1 343 ? 202.023386 171.93 178.922031 1 217.223 307 HIS A O 1
ATOM 2146 N N . MET A 1 344 ? 201.003367 170.305451 180.153036 1 215.81 308 MET A N 1
ATOM 2147 C CA . MET A 1 344 ? 199.697872 170.940901 180.210749 1 214.869 308 MET A CA 1
ATOM 2148 C C . MET A 1 344 ? 199.34217 171.28627 181.654246 1 216.22 308 MET A C 1
ATOM 2149 O O . MET A 1 344 ? 199.519906 170.484995 182.571615 1 215.838 308 MET A O 1
ATOM 2154 N N . GLU A 1 345 ? 198.775041 172.471156 181.83954 1 218.794 309 GLU A N 1
ATOM 2155 C CA . GLU A 1 345 ? 198.072016 172.738378 183.074861 1 221.072 309 GLU A CA 1
ATOM 2156 C C . GLU A 1 345 ? 196.694988 173.25541 182.700473 1 221.064 309 GLU A C 1
ATOM 2157 O O . GLU A 1 345 ? 196.509747 173.924094 181.680346 1 220.57 309 GLU A O 1
ATOM 2163 N N . GLY A 1 346 ? 195.708652 172.893327 183.514646 1 222.11 310 GLY A N 1
ATOM 2164 C CA . GLY A 1 346 ? 194.360552 173.257322 183.137807 1 222.966 310 GLY A CA 1
ATOM 2165 C C . GLY A 1 346 ? 193.29518 173.046633 184.201928 1 224.152 310 GLY A C 1
ATOM 2166 O O . GLY A 1 346 ? 193.533882 172.570254 185.310734 1 224.75 310 GLY A O 1
ATOM 2167 N N . SER A 1 347 ? 192.07739 173.389676 183.792472 1 224.715 311 SER A N 1
ATOM 2168 C CA . SER A 1 347 ? 190.932276 173.329148 184.668281 1 225.211 311 SER A CA 1
ATOM 2169 C C . SER A 1 347 ? 189.692527 172.993544 183.847077 1 224.893 311 SER A C 1
ATOM 2170 O O . SER A 1 347 ? 189.489992 173.595347 182.799472 1 224.787 311 SER A O 1
ATOM 2173 N N . VAL A 1 348 ? 188.887195 172.019717 184.295485 1 224.993 312 VAL A N 1
ATOM 2174 C CA . VAL A 1 348 ? 187.619536 171.705961 183.648442 1 225.167 312 VAL A CA 1
ATOM 2175 C C . VAL A 1 348 ? 186.518157 171.670734 184.710309 1 226.29 312 VAL A C 1
ATOM 2176 O O . VAL A 1 348 ? 186.589483 170.860528 185.633255 1 227.009 312 VAL A O 1
ATOM 2180 N N . ASN A 1 349 ? 185.484637 172.519097 184.566494 1 227.32 313 ASN A N 1
ATOM 2181 C CA . ASN A 1 349 ? 184.468646 172.697169 185.601658 1 228.187 313 ASN A CA 1
ATOM 2182 C C . ASN A 1 349 ? 185.10833 172.886713 186.984296 1 229.154 313 ASN A C 1
ATOM 2183 O O . ASN A 1 349 ? 184.624122 172.346965 187.980988 1 229.847 313 ASN A O 1
ATOM 2188 N N . GLY A 1 350 ? 186.206751 173.653754 187.051564 1 230.045 314 GLY A N 1
ATOM 2189 C CA . GLY A 1 350 ? 186.873955 173.960716 188.310599 1 230.583 314 GLY A CA 1
ATOM 2190 C C . GLY A 1 350 ? 187.867255 172.895151 188.786581 1 230.95 314 GLY A C 1
ATOM 2191 O O . GLY A 1 350 ? 188.558427 173.109391 189.781344 1 230.709 314 GLY A O 1
ATOM 2192 N N . HIS A 1 351 ? 187.969227 171.755915 188.0928 1 231.869 315 HIS A N 1
ATOM 2193 C CA . HIS A 1 351 ? 188.895005 170.711749 188.503245 1 232.526 315 HIS A CA 1
ATOM 2194 C C . HIS A 1 351 ? 190.278986 170.955673 187.900624 1 232.547 315 HIS A C 1
ATOM 2195 O O . HIS A 1 351 ? 190.527225 170.649415 186.731657 1 232.755 315 HIS A O 1
ATOM 2202 N N . GLU A 1 352 ? 191.20648 171.437098 188.733604 1 231.766 316 GLU A N 1
ATOM 2203 C CA . GLU A 1 352 ? 192.556816 171.72893 188.265958 1 231.225 316 GLU A CA 1
ATOM 2204 C C . GLU A 1 352 ? 193.37974 170.433152 188.15416 1 229.786 316 GLU A C 1
ATOM 2205 O O . GLU A 1 352 ? 193.157821 169.466363 188.89467 1 228.088 316 GLU A O 1
ATOM 2211 N N . PHE A 1 353 ? 194.270571 170.391013 187.138779 1 228.725 317 PHE A N 1
ATOM 2212 C CA . PHE A 1 353 ? 195.160302 169.258693 186.892675 1 227.351 317 PHE A CA 1
ATOM 2213 C C . PHE A 1 353 ? 196.410164 169.699183 186.121819 1 226.356 317 PHE A C 1
ATOM 2214 O O . PHE A 1 353 ? 196.437116 170.790563 185.546636 1 225.513 317 PHE A O 1
ATOM 2222 N N . GLU A 1 354 ? 197.455333 168.852584 186.144404 1 226.223 318 GLU A N 1
ATOM 2223 C CA . GLU A 1 354 ? 198.60452 168.999824 185.263456 1 226.441 318 GLU A CA 1
ATOM 2224 C C . GLU A 1 354 ? 198.902247 167.657171 184.600075 1 223.985 318 GLU A C 1
ATOM 2225 O O . GLU A 1 354 ? 198.658332 166.588395 185.175857 1 224.313 318 GLU A O 1
ATOM 2231 N N . ILE A 1 355 ? 199.389082 167.739754 183.357092 1 220.529 319 ILE A N 1
ATOM 2232 C CA . ILE A 1 355 ? 199.81725 166.580108 182.594629 1 217.168 319 ILE A CA 1
ATOM 2233 C C . ILE A 1 355 ? 201.229411 166.867306 182.107397 1 216.698 319 ILE A C 1
ATOM 2234 O O . ILE A 1 355 ? 201.547959 168.007731 181.74901 1 216.534 319 ILE A O 1
ATOM 2239 N N . GLU A 1 356 ? 202.070305 165.828335 182.164905 1 217.199 320 GLU A N 1
ATOM 2240 C CA . GLU A 1 356 ? 203.384852 165.850809 181.547282 1 218.375 320 GLU A CA 1
ATOM 2241 C C . GLU A 1 356 ? 203.462536 164.698492 180.5544 1 218.133 320 GLU A C 1
ATOM 2242 O O . GLU A 1 356 ? 202.901002 163.62403 180.787227 1 217.329 320 GLU A O 1
ATOM 2248 N N . GLY A 1 357 ? 204.141117 164.943681 179.430997 1 219.217 321 GLY A N 1
ATOM 2249 C CA . GLY A 1 357 ? 204.186209 163.956223 178.370034 1 219.835 321 GLY A CA 1
ATOM 2250 C C . GLY A 1 357 ? 205.454833 164.035973 177.531416 1 220.726 321 GLY A C 1
ATOM 2251 O O . GLY A 1 357 ? 206.17784 165.031054 177.560738 1 220.922 321 GLY A O 1
ATOM 2252 N N . GLU A 1 358 ? 205.691982 162.960943 176.779769 1 222.3 322 GLU A N 1
ATOM 2253 C CA . GLU A 1 358 ? 206.840482 162.851629 175.903205 1 223.73 322 GLU A CA 1
ATOM 2254 C C . GLU A 1 358 ? 206.375685 162.164728 174.630107 1 223.171 322 GLU A C 1
ATOM 2255 O O . GLU A 1 358 ? 205.554977 161.252571 174.696147 1 222.919 322 GLU A O 1
ATOM 2261 N N . GLY A 1 359 ? 206.851422 162.635112 173.47509 1 223.504 323 GLY A N 1
ATOM 2262 C CA . GLY A 1 359 ? 206.398388 162.055892 172.223501 1 224.148 323 GLY A CA 1
ATOM 2263 C C . GLY A 1 359 ? 207.504662 161.921734 171.193007 1 224.876 323 GLY A C 1
ATOM 2264 O O . GLY A 1 359 ? 208.63146 162.353116 171.403088 1 225.235 323 GLY A O 1
ATOM 2265 N N . GLU A 1 360 ? 207.183525 161.3264 170.059913 1 226.379 324 GLU A N 1
ATOM 2266 C CA .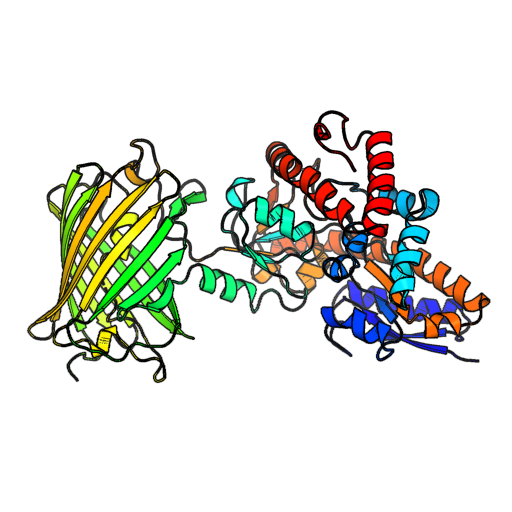 GLU A 1 360 ? 208.18548 161.266131 169.021939 1 227.73 324 GLU A CA 1
ATOM 2267 C C . GLU A 1 360 ? 207.478548 160.959981 167.725045 1 226.71 324 GLU A C 1
ATOM 2268 O O . GLU A 1 360 ? 206.386342 160.400633 167.745512 1 226.516 324 GLU A O 1
ATOM 2274 N N . GLY A 1 361 ? 208.158817 161.246486 166.618279 1 225.309 325 GLY A N 1
ATOM 2275 C CA . GLY A 1 361 ? 207.654624 160.807493 165.336664 1 225.264 325 GLY A CA 1
ATOM 2276 C C . GLY A 1 361 ? 208.477167 161.317498 164.163137 1 225.614 325 GLY A C 1
ATOM 2277 O O . GLY A 1 361 ? 209.633664 161.710084 164.314247 1 226.668 325 GLY A O 1
ATOM 2278 N N . ARG A 1 362 ? 207.835757 161.283925 162.99382 1 225.961 326 ARG A N 1
ATOM 2279 C CA . ARG A 1 362 ? 208.476676 161.561838 161.722059 1 226.292 326 ARG A CA 1
ATOM 2280 C C . ARG A 1 362 ? 207.720234 162.714197 161.076774 1 225.448 326 ARG A C 1
ATOM 2281 O O . ARG A 1 362 ? 206.679264 162.515917 160.446899 1 225.71 326 ARG A O 1
ATOM 2289 N N . PRO A 1 363 ? 208.224464 163.950578 161.28347 1 224.359 327 PRO A N 1
ATOM 2290 C CA . PRO A 1 363 ? 207.530589 165.159352 160.849364 1 223.934 327 PRO A CA 1
ATOM 2291 C C . PRO A 1 363 ? 207.123958 165.239789 159.377647 1 223.94 327 PRO A C 1
ATOM 2292 O O . PRO A 1 363 ? 206.147189 165.917612 159.082994 1 223.535 327 PRO A O 1
ATOM 2296 N N . TYR A 1 364 ? 207.866665 164.589121 158.470108 1 225.158 328 TYR A N 1
ATOM 2297 C CA . TYR A 1 364 ? 207.584855 164.666243 157.041943 1 226.646 328 TYR A CA 1
ATOM 2298 C C . TYR A 1 364 ? 206.813897 163.436652 156.587268 1 226.225 328 TYR A C 1
ATOM 2299 O O . TYR A 1 364 ? 206.165326 163.46657 155.545143 1 225.615 328 TYR A O 1
ATOM 2308 N N . GLU A 1 365 ? 206.90872 162.363015 157.378779 1 225.307 329 GLU A N 1
ATOM 2309 C CA . GLU A 1 365 ? 206.045842 161.209667 157.197266 1 224.683 329 GLU A CA 1
ATOM 2310 C C . GLU A 1 365 ? 204.799919 161.465603 158.034695 1 221.71 329 GLU A C 1
ATOM 2311 O O . GLU A 1 365 ? 203.784208 160.800348 157.855714 1 221.644 329 GLU A O 1
ATOM 2317 N N . ALA A 1 366 ? 204.899966 162.452009 158.938947 1 217.781 330 ALA A N 1
ATOM 2318 C CA . ALA A 1 366 ? 203.780668 162.90385 159.756811 1 214.551 330 ALA A CA 1
ATOM 2319 C C . ALA A 1 366 ? 203.140071 161.801834 160.60886 1 213.162 330 ALA A C 1
ATOM 2320 O O . ALA A 1 366 ? 201.91273 161.777573 160.751821 1 212.721 330 ALA A O 1
ATOM 2322 N N . PHE A 1 367 ? 203.949962 160.916759 161.208773 1 212.626 331 PHE A N 1
ATOM 2323 C CA . PHE A 1 367 ? 203.426608 159.928922 162.14593 1 211.734 331 PHE A CA 1
ATOM 2324 C C . PHE A 1 367 ? 204.028683 160.174774 163.52656 1 208.054 331 PHE A C 1
ATOM 2325 O O . PHE A 1 367 ? 205.245396 160.074164 163.671229 1 208.2 331 PHE A O 1
ATOM 2333 N N . GLN A 1 368 ? 203.179385 160.472671 164.530777 1 205.304 332 GLN A N 1
ATOM 2334 C CA . GLN A 1 368 ? 203.656099 160.737235 165.889835 1 203.406 332 GLN A CA 1
ATOM 2335 C C . GLN A 1 368 ? 202.914505 159.893983 166.937553 1 202.48 332 GLN A C 1
ATOM 2336 O O . GLN A 1 368 ? 201.788313 159.436901 166.725334 1 201.443 332 GLN A O 1
ATOM 2342 N N . THR A 1 369 ? 203.634214 159.617779 168.039494 1 203.693 333 THR A N 1
ATOM 2343 C CA . THR A 1 369 ? 203.079517 159.016362 169.242735 1 205.49 333 THR A CA 1
ATOM 2344 C C . THR A 1 369 ? 203.581153 159.795073 170.442274 1 205.73 333 THR A C 1
ATOM 2345 O O . THR A 1 369 ? 204.652804 160.409221 170.379997 1 206.594 333 THR A O 1
ATOM 2349 N N . ALA A 1 370 ? 202.802112 159.683636 171.521045 1 206.376 334 ALA A N 1
ATOM 2350 C CA . ALA A 1 370 ? 203.100688 160.348487 172.772854 1 207.757 334 ALA A CA 1
ATOM 2351 C C . ALA A 1 370 ? 202.561694 159.541361 173.94388 1 209.444 334 ALA A C 1
ATOM 2352 O O . ALA A 1 370 ? 201.547319 158.854559 173.823245 1 210.399 334 ALA A O 1
ATOM 2354 N N . LYS A 1 371 ? 203.239761 159.697182 175.081075 1 210.733 335 LYS A N 1
ATOM 2355 C CA . LYS A 1 371 ? 202.80039 159.129254 176.339058 1 212.002 335 LYS A CA 1
ATOM 2356 C C . LYS A 1 371 ? 202.511559 160.247074 177.339943 1 212.062 335 LYS A C 1
ATOM 2357 O O . LYS A 1 371 ? 203.401007 161.006687 177.717827 1 213.407 335 LYS A O 1
ATOM 2363 N N . LEU A 1 372 ? 201.273803 160.309194 177.829726 1 212.372 336 LEU A N 1
ATOM 2364 C CA . LEU A 1 372 ? 200.894803 161.356164 178.762444 1 213.063 336 LEU A CA 1
ATOM 2365 C C . LEU A 1 372 ? 200.620524 160.743298 180.120214 1 215.006 336 LEU A C 1
ATOM 2366 O O . LEU A 1 372 ? 200.018975 159.672848 180.187036 1 214.951 336 LEU A O 1
ATOM 2371 N N . LYS A 1 373 ? 200.988701 161.517208 181.15294 1 217.93 337 LYS A N 1
ATOM 2372 C CA . LYS A 1 373 ? 200.848585 161.173844 182.556617 1 220.638 337 LYS A CA 1
ATOM 2373 C C . LYS A 1 373 ? 200.247717 162.368107 183.307157 1 221.936 337 LYS A C 1
ATOM 2374 O O . LYS A 1 373 ? 200.767512 163.490307 183.232422 1 222.859 337 LYS A O 1
ATOM 2380 N N . VAL A 1 374 ? 199.159225 162.093347 184.035341 1 222.188 338 VAL A N 1
ATOM 2381 C CA . VAL A 1 374 ? 198.523878 163.06662 184.898053 1 222.861 338 VAL A CA 1
ATOM 2382 C C . VAL A 1 374 ? 199.380248 163.153891 186.150419 1 223.833 338 VAL A C 1
ATOM 2383 O O . VAL A 1 374 ? 199.458482 162.186269 186.903049 1 223.398 338 VAL A O 1
ATOM 2387 N N . THR A 1 375 ? 200.045845 164.29856 186.327368 1 225.984 339 THR A N 1
ATOM 2388 C CA . THR A 1 375 ? 200.927036 164.528186 187.463067 1 228.091 339 THR A CA 1
ATOM 2389 C C . THR A 1 375 ? 200.213887 165.208479 188.631993 1 230.815 339 THR A C 1
ATOM 2390 O O . THR A 1 375 ? 200.770722 165.260323 189.726686 1 231.173 339 THR A O 1
ATOM 2394 N N . LYS A 1 376 ? 199.019253 165.77023 188.409455 1 232.969 340 LYS A N 1
ATOM 2395 C CA . LYS A 1 376 ? 198.275421 166.392136 189.495429 1 234.517 340 LYS A CA 1
ATOM 2396 C C . LYS A 1 376 ? 196.792369 166.408651 189.168974 1 234.836 340 LYS A C 1
ATOM 2397 O O . LYS A 1 376 ? 196.42013 166.562223 188.010963 1 234.463 340 LYS A O 1
ATOM 2403 N N . GLY A 1 377 ? 195.963689 166.253636 190.203621 1 235.256 341 GLY A N 1
ATOM 2404 C CA . GLY A 1 377 ? 194.521473 166.296848 190.029733 1 235.359 341 GLY A CA 1
ATOM 2405 C C . GLY A 1 377 ? 193.953361 164.989705 189.471473 1 235.335 341 GLY A C 1
ATOM 2406 O O . GLY A 1 377 ? 192.771117 164.936214 189.139921 1 235.007 341 GLY A O 1
ATOM 2407 N N . GLY A 1 378 ? 194.780193 163.936516 189.366494 1 235.322 342 GLY A N 1
ATOM 2408 C CA . GLY A 1 378 ? 194.30181 162.644077 188.892316 1 234.893 342 GLY A CA 1
ATOM 2409 C C . GLY A 1 378 ? 193.539639 161.904983 189.990248 1 233.788 342 GLY A C 1
ATOM 2410 O O . GLY A 1 378 ? 193.792924 162.145905 191.170405 1 233.246 342 GLY A O 1
ATOM 2411 N N . PRO A 1 379 ? 192.574442 161.00912 189.661926 1 232.878 343 PRO A N 1
ATOM 2412 C CA . PRO A 1 379 ? 192.117617 160.770929 188.287492 1 231.726 343 PRO A CA 1
ATOM 2413 C C . PRO A 1 379 ? 191.214953 161.903928 187.802453 1 228.955 343 PRO A C 1
ATOM 2414 O O . PRO A 1 379 ? 190.622667 162.60184 188.62269 1 228.889 343 PRO A O 1
ATOM 2418 N N . LEU A 1 380 ? 191.147055 162.091712 186.477357 1 226.318 344 LEU A N 1
ATOM 2419 C CA . LEU A 1 380 ? 190.451074 163.226698 185.894128 1 224.391 344 LEU A CA 1
ATOM 2420 C C . LEU A 1 380 ? 188.965753 162.899933 185.851149 1 222.17 344 LEU A C 1
ATOM 2421 O O . LEU A 1 380 ? 188.579534 161.810089 185.453826 1 221.956 344 LEU A O 1
ATOM 2426 N N . PRO A 1 381 ? 188.064053 163.783457 186.3026 1 218.669 345 PRO A N 1
ATOM 2427 C CA . PRO A 1 381 ? 186.659512 163.401172 186.288122 1 216.5 345 PRO A CA 1
ATOM 2428 C C . PRO A 1 381 ? 185.948326 163.760402 184.989277 1 213.314 345 PRO A C 1
ATOM 2429 O O . PRO A 1 381 ?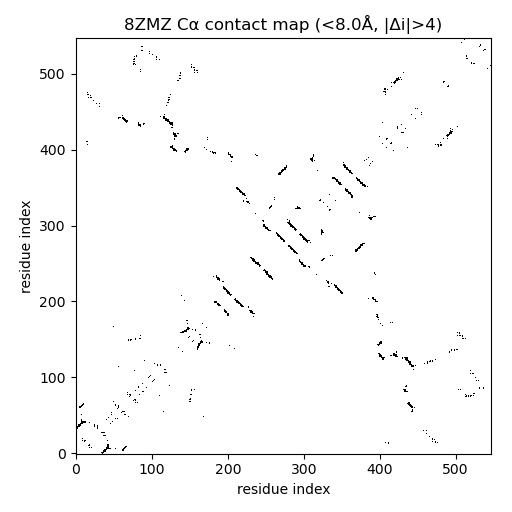 184.81747 164.226326 185.044633 1 214.15 345 PRO A O 1
ATOM 2433 N N . PHE A 1 382 ? 186.594412 163.579833 183.831416 1 208.506 346 PHE A N 1
ATOM 2434 C CA . PHE A 1 382 ? 185.938998 163.886438 182.565743 1 204.78 346 PHE A CA 1
ATOM 2435 C C . PHE A 1 382 ? 186.627817 163.141847 181.425482 1 201.094 346 PHE A C 1
ATOM 2436 O O . PHE A 1 382 ? 187.719616 162.6141 181.603587 1 201.281 346 PHE A O 1
ATOM 2444 N N . ALA A 1 383 ? 186.02817 163.177754 180.232094 1 196.274 347 ALA A N 1
ATOM 2445 C CA . ALA A 1 383 ? 186.505667 162.351431 179.140281 1 192.279 347 ALA A CA 1
ATOM 2446 C C . ALA A 1 383 ? 187.855854 162.866862 178.669732 1 188.411 347 ALA A C 1
ATOM 2447 O O . ALA A 1 383 ? 188.027333 164.058091 178.44008 1 188.975 347 ALA A O 1
ATOM 2449 N N . TRP A 1 384 ? 188.80977 161.946504 178.592342 1 183.611 348 TRP A N 1
ATOM 2450 C CA . TRP A 1 384 ? 190.107224 162.205484 177.999384 1 180.396 348 TRP A CA 1
ATOM 2451 C C . TRP A 1 384 ? 190.018776 162.88771 176.631187 1 178.096 348 TRP A C 1
ATOM 2452 O O . TRP A 1 384 ? 190.915721 163.648386 176.260054 1 178.395 348 TRP A O 1
ATOM 2463 N N . ASP A 1 385 ? 188.992367 162.52907 175.846029 1 176.934 349 ASP A N 1
ATOM 2464 C CA . ASP A 1 385 ? 188.827225 162.991432 174.471962 1 177.219 349 ASP A CA 1
ATOM 2465 C C . ASP A 1 385 ? 188.879168 164.517716 174.344836 1 175.914 349 ASP A C 1
ATOM 2466 O O . ASP A 1 385 ? 189.340685 165.045369 173.330015 1 176.463 349 ASP A O 1
ATOM 2471 N N . ILE A 1 386 ? 188.442503 165.258181 175.366398 1 173.403 350 ILE A N 1
ATOM 2472 C CA . ILE A 1 386 ? 188.535313 166.706693 175.234504 1 173.858 350 ILE A CA 1
ATOM 2473 C C . ILE A 1 386 ? 189.983522 167.177274 175.349711 1 172.701 350 ILE A C 1
ATOM 2474 O O . ILE A 1 386 ? 190.244661 168.319879 174.988147 1 174.985 350 ILE A O 1
ATOM 2479 N N . LEU A 1 387 ? 190.924083 166.345229 175.812512 1 170.528 351 LEU A N 1
ATOM 2480 C CA . LEU A 1 387 ? 192.312693 166.792236 175.896367 1 168.872 351 LEU A CA 1
ATOM 2481 C C . LEU A 1 387 ? 193.148496 166.273401 174.732566 1 166.442 351 LEU A C 1
ATOM 2482 O O . LEU A 1 387 ? 194.214354 166.826482 174.46022 1 169.474 351 LEU A O 1
ATOM 2487 N N . SER A 1 388 ? 192.705516 165.200297 174.072764 1 162.578 352 SER A N 1
ATOM 2488 C CA . SER A 1 388 ? 193.597378 164.49863 173.163546 1 159.734 352 SER A CA 1
ATOM 2489 C C . SER A 1 388 ? 194.035284 165.39873 172.014653 1 157.932 352 SER A C 1
ATOM 2490 O O . SER A 1 388 ? 195.173676 165.299276 171.564353 1 160.285 352 SER A O 1
ATOM 2493 N N . PRO A 1 389 ? 193.191073 166.289526 171.465569 1 153.619 353 PRO A N 1
ATOM 2494 C CA . PRO A 1 389 ? 193.665635 167.101123 170.355417 1 156.065 353 PRO A CA 1
ATOM 2495 C C . PRO A 1 389 ? 194.549288 168.271605 170.775114 1 156.962 353 PRO A C 1
ATOM 2496 O O . PRO A 1 389 ? 194.969389 169.060426 169.930487 1 159.036 353 PRO A O 1
ATOM 2500 N N . GLN A 1 390 ? 194.839423 168.379981 172.074367 1 155.098 354 GLN A N 1
ATOM 2501 C CA . GLN A 1 390 ? 195.602456 169.511591 172.573524 1 155.011 354 GLN A CA 1
ATOM 2502 C C . GLN A 1 390 ? 197.082671 169.14982 172.622966 1 155.327 354 GLN A C 1
ATOM 2503 O O . GLN A 1 390 ? 197.942002 170.03224 172.628203 1 157.31 354 GLN A O 1
ATOM 2509 N N . PHE A 1 391 ? 197.370047 167.851937 172.634322 1 158.483 355 PHE A N 1
ATOM 2510 C CA . PHE A 1 391 ? 198.740999 167.381592 172.68579 1 162.568 355 PHE A CA 1
ATOM 2511 C C . PHE A 1 391 ? 199.283571 167.220438 171.271293 1 162.136 355 PHE A C 1
ATOM 2512 O O . PHE A 1 391 ? 200.521148 167.239624 171.123789 1 161.882 355 PHE A O 1
ATOM 2543 N N . SER A 1 393 ? 200.170253 168.973819 167.660186 1 182.229 359 SER A N 1
ATOM 2544 C CA . SER A 1 393 ? 201.62453 168.834344 167.438285 1 186.997 359 SER A CA 1
ATOM 2545 C C . SER A 1 393 ? 201.815894 169.061207 165.946319 1 187.675 359 SER A C 1
ATOM 2546 O O . SER A 1 393 ? 201.932937 168.098945 165.193708 1 188.901 359 SER A O 1
ATOM 2549 N N . LYS A 1 394 ? 201.754115 170.34048 165.534297 1 188.959 360 LYS A N 1
ATOM 2550 C CA . LYS A 1 394 ? 201.477101 170.706822 164.147293 1 190.353 360 LYS A CA 1
ATOM 2551 C C . LYS A 1 394 ? 202.702283 170.541506 163.243047 1 190.996 360 LYS A C 1
ATOM 2552 O O . LYS A 1 394 ? 202.538203 170.409905 162.027332 1 190.869 360 LYS A O 1
ATOM 2558 N N . ALA A 1 395 ? 203.903356 170.471041 163.840933 1 192.313 361 ALA A N 1
ATOM 2559 C CA . ALA A 1 395 ? 205.135512 170.18577 163.119526 1 192.896 361 ALA A CA 1
ATOM 2560 C C . ALA A 1 395 ? 205.067323 168.824495 162.426776 1 192.491 361 ALA A C 1
ATOM 2561 O O . ALA A 1 395 ? 205.774003 168.639934 161.445215 1 193.837 361 ALA A O 1
ATOM 2563 N N . TYR A 1 396 ? 204.219807 167.896558 162.90904 1 193.006 362 TYR A N 1
ATOM 2564 C CA . TYR A 1 396 ? 204.160234 166.539744 162.373279 1 194.687 362 TYR A CA 1
ATOM 2565 C C . TYR A 1 396 ? 203.009114 166.409787 161.36451 1 194.732 362 TYR A C 1
ATOM 2566 O O . TYR A 1 396 ? 202.209141 165.471208 161.418054 1 194.934 362 TYR A O 1
ATOM 2575 N N . ILE A 1 397 ? 202.918656 167.347934 160.420436 1 195.268 363 ILE A N 1
ATOM 2576 C CA . ILE A 1 397 ? 201.931474 167.214446 159.365387 1 196.825 363 ILE A CA 1
ATOM 2577 C C . ILE A 1 397 ? 202.685386 167.163345 158.047599 1 200.931 363 ILE A C 1
ATOM 2578 O O . ILE A 1 397 ? 203.495014 168.044309 157.763445 1 201.113 363 ILE A O 1
ATOM 2583 N N . LYS A 1 398 ? 202.384339 166.143912 157.239101 1 206.001 364 LYS A N 1
ATOM 2584 C CA . LYS A 1 398 ? 202.995325 166.050522 155.926328 1 209.53 364 LYS A CA 1
ATOM 2585 C C . LYS A 1 398 ? 202.303126 167.082773 155.049409 1 211.265 364 LYS A C 1
ATOM 2586 O O . LYS A 1 398 ? 201.07583 167.055663 154.914205 1 211.993 364 LYS A O 1
ATOM 2592 N N . HIS A 1 399 ? 203.112886 168.001725 154.517097 1 213.159 365 HIS A N 1
ATOM 2593 C CA . HIS A 1 399 ? 202.644361 169.007348 153.584025 1 214.459 365 HIS A CA 1
ATOM 2594 C C . HIS A 1 399 ? 203.261905 168.750121 152.220915 1 217.483 365 HIS A C 1
ATOM 2595 O O . HIS A 1 399 ? 204.466201 168.534592 152.11024 1 217.033 365 HIS A O 1
ATOM 2602 N N . PRO A 1 400 ? 202.478427 168.789572 151.12975 1 221.443 366 PRO A N 1
ATOM 2603 C CA . PRO A 1 400 ? 203.094051 168.677236 149.813117 1 223.567 366 PRO A CA 1
ATOM 2604 C C . PRO A 1 400 ? 203.973555 169.895741 149.53012 1 225.249 366 PRO A C 1
ATOM 2605 O O . PRO A 1 400 ? 203.87783 170.9227 150.203376 1 224.808 366 PRO A O 1
ATOM 2609 N N . ALA A 1 401 ? 204.833728 169.761737 148.517515 1 227.639 367 ALA A N 1
ATOM 2610 C CA . ALA A 1 401 ? 205.881709 170.739195 148.26526 1 228.941 367 ALA A CA 1
ATOM 2611 C C . ALA A 1 401 ? 205.272819 172.092707 147.903054 1 229.351 367 ALA A C 1
ATOM 2612 O O . ALA A 1 401 ? 205.807894 173.124496 148.29213 1 228.724 367 ALA A O 1
ATOM 2614 N N . ASP A 1 402 ? 204.129995 172.09356 147.208366 1 230.235 368 ASP A N 1
ATOM 2615 C CA . ASP A 1 402 ? 203.545492 173.343054 146.741786 1 230.932 368 ASP A CA 1
ATOM 2616 C C . ASP A 1 402 ? 202.613075 173.968155 147.786188 1 229.887 368 ASP A C 1
ATOM 2617 O O . ASP A 1 402 ? 201.931969 174.943234 147.470198 1 229.307 368 ASP A O 1
ATOM 2622 N N . ILE A 1 403 ? 202.547473 173.413517 149.008448 1 228.507 369 ILE A N 1
ATOM 2623 C CA . ILE A 1 403 ? 201.841317 174.064326 150.099669 1 226.848 369 ILE A CA 1
ATOM 2624 C C . ILE A 1 403 ? 202.888386 174.453015 151.134761 1 225.254 369 ILE A C 1
ATOM 2625 O O . ILE A 1 403 ? 203.435657 173.600405 151.835762 1 225.189 369 ILE A O 1
ATOM 2630 N N . PRO A 1 404 ? 203.176431 175.757414 151.301122 1 223.36 370 PRO A N 1
ATOM 2631 C CA . PRO A 1 404 ? 204.113014 176.181915 152.341906 1 222.827 370 PRO A CA 1
ATOM 2632 C C . PRO A 1 404 ? 203.751414 175.605841 153.712783 1 221.747 370 PRO A C 1
ATOM 2633 O O . PRO A 1 404 ? 202.582193 175.626677 154.096577 1 221.658 370 PRO A O 1
ATOM 2637 N N . ASP A 1 405 ? 204.759726 175.095653 154.435549 1 220.628 371 ASP A N 1
ATOM 2638 C CA . ASP A 1 405 ? 204.564428 174.509701 155.751504 1 219.538 371 ASP A CA 1
ATOM 2639 C C . ASP A 1 405 ? 204.862085 175.574793 156.805714 1 218.775 371 ASP A C 1
ATOM 2640 O O . ASP A 1 405 ? 206.002906 175.761574 157.236603 1 219.388 371 ASP A O 1
ATOM 2645 N N . TYR A 1 406 ? 203.77858 176.239877 157.219822 1 218.667 372 TYR A N 1
ATOM 2646 C CA . TYR A 1 406 ? 203.816256 177.361767 158.142307 1 219.82 372 TYR A CA 1
ATOM 2647 C C . TYR A 1 406 ? 204.481047 176.936732 159.448751 1 220.305 372 TYR A C 1
ATOM 2648 O O . TYR A 1 406 ? 205.344459 177.640608 159.971535 1 221.467 372 TYR A O 1
ATOM 2657 N N . PHE A 1 407 ? 204.13735 175.728643 159.90491 1 220.936 373 PHE A N 1
ATOM 2658 C CA . PHE A 1 407 ? 204.585369 175.202305 161.188471 1 221.726 373 PHE A CA 1
ATOM 2659 C C . PHE A 1 407 ? 206.085471 174.892376 161.165206 1 223.966 373 PHE A C 1
ATOM 2660 O O . PHE A 1 407 ? 206.839513 175.362209 162.027351 1 225.008 373 PHE A O 1
ATOM 2668 N N . LYS A 1 408 ? 206.529768 174.143352 160.145406 1 226.688 374 LYS A N 1
ATOM 2669 C CA . LYS A 1 408 ? 207.938406 173.792632 160.018718 1 228.78 374 LYS A CA 1
ATOM 2670 C C . LYS A 1 408 ? 208.785938 175.037137 159.752559 1 230.644 374 LYS A C 1
ATOM 2671 O O . LYS A 1 408 ? 209.844676 175.173768 160.361764 1 230.203 374 LYS A O 1
ATOM 2677 N N . LEU A 1 409 ? 208.303387 175.969575 158.912309 1 233.316 375 LEU A N 1
ATOM 2678 C CA . LEU A 1 409 ? 209.082847 177.159315 158.566569 1 235.178 375 LEU A CA 1
ATOM 2679 C C . LEU A 1 409 ? 209.248735 178.097891 159.772381 1 234.967 375 LEU A C 1
ATOM 2680 O O . LEU A 1 409 ? 210.255147 178.801941 159.850736 1 234.418 375 LEU A O 1
ATOM 2685 N N . SER A 1 410 ? 208.303308 178.078184 160.729435 1 235.447 376 SER A N 1
ATOM 2686 C CA . SER A 1 410 ? 208.371754 178.896049 161.941332 1 236.116 376 SER A CA 1
ATOM 2687 C C . SER A 1 410 ? 209.570257 178.553737 162.83829 1 237.121 376 SER A C 1
ATOM 2688 O O . SER A 1 410 ? 209.988565 179.375537 163.661618 1 237.416 376 SER A O 1
ATOM 2691 N N . PHE A 1 411 ? 210.109526 177.334809 162.74048 1 238.05 377 PHE A N 1
ATOM 2692 C CA . PHE A 1 411 ? 211.203444 176.96244 163.623838 1 239.242 377 PHE A CA 1
ATOM 2693 C C . PHE A 1 411 ? 212.510291 177.554412 163.115629 1 239.976 377 PHE A C 1
ATOM 2694 O O . PHE A 1 411 ? 212.627575 177.794121 161.91587 1 240.442 377 PHE A O 1
ATOM 2702 N N . PRO A 1 412 ? 213.545255 177.778769 163.97026 1 240.71 378 PRO A N 1
ATOM 2703 C CA . PRO A 1 412 ? 213.588239 177.342512 165.376493 1 240.815 378 PRO A CA 1
ATOM 2704 C C . PRO A 1 412 ? 212.783716 178.120113 166.419556 1 240.427 378 PRO A C 1
ATOM 2705 O O . PRO A 1 412 ? 212.509514 177.562339 167.476298 1 240.29 378 PRO A O 1
ATOM 2709 N N . GLU A 1 413 ? 212.382655 179.365884 166.134519 1 240.622 379 GLU A N 1
ATOM 2710 C CA . GLU A 1 413 ? 211.680195 180.170591 167.128728 1 240.785 379 GLU A CA 1
ATOM 2711 C C . GLU A 1 413 ? 210.351757 179.510016 167.49923 1 239.355 379 GLU A C 1
ATOM 2712 O O . GLU A 1 413 ? 210.029437 179.423876 168.684473 1 239.787 379 GLU A O 1
ATOM 2718 N N . GLY A 1 414 ? 209.567179 179.095491 166.488913 1 236.758 380 GLY A N 1
ATOM 2719 C CA . GLY A 1 414 ? 208.370173 178.29246 166.706815 1 234.354 380 GLY A CA 1
ATOM 2720 C C . GLY A 1 414 ? 207.066634 179.07829 166.561906 1 231.658 380 GLY A C 1
ATOM 2721 O O . GLY A 1 414 ? 206.962034 180.034721 165.785024 1 231.166 380 GLY A O 1
ATOM 2722 N N . PHE A 1 415 ? 206.033329 178.629772 167.274424 1 228.039 381 PHE A N 1
ATOM 2723 C CA . PHE A 1 415 ? 204.742251 179.247775 167.058011 1 224.937 381 PHE A CA 1
ATOM 2724 C C . PHE A 1 415 ? 203.836044 179.050188 168.261767 1 224.479 381 PHE A C 1
ATOM 2725 O O . PHE A 1 415 ? 204.096849 178.217091 169.131063 1 224.032 381 PHE A O 1
ATOM 2733 N N . ARG A 1 416 ? 202.774273 179.860187 168.285013 1 224.075 382 ARG A N 1
ATOM 2734 C CA . ARG A 1 416 ? 201.750413 179.778014 169.30623 1 223.62 382 ARG A CA 1
ATOM 2735 C C . ARG A 1 416 ? 200.417555 179.501832 168.635519 1 220.417 382 ARG A C 1
ATOM 2736 O O . ARG A 1 416 ? 200.253461 179.781328 167.440927 1 220.298 382 ARG A O 1
ATOM 2744 N N . TRP A 1 417 ? 199.490504 178.944999 169.431642 1 215.61 383 TRP A N 1
ATOM 2745 C CA . TRP A 1 417 ? 198.108252 178.835254 168.994017 1 211.113 383 TRP A CA 1
ATOM 2746 C C . TRP A 1 417 ? 197.104629 179.097607 170.12234 1 209.758 383 TRP A C 1
ATOM 2747 O O . TRP A 1 417 ? 197.38518 179.046307 171.324723 1 208.411 383 TRP A O 1
ATOM 2758 N N . GLU A 1 418 ? 195.908766 179.464113 169.666088 1 209.522 384 GLU A N 1
ATOM 2759 C CA . GLU A 1 418 ? 194.804243 179.713852 170.564394 1 209.29 384 GLU A CA 1
ATOM 2760 C C . GLU A 1 418 ? 193.547307 179.10497 169.948797 1 205.731 384 GLU A C 1
ATOM 2761 O O . GLU A 1 418 ? 193.31882 179.168642 168.740366 1 205.609 384 GLU A O 1
ATOM 2767 N N . ARG A 1 419 ? 192.746383 178.487349 170.818097 1 201.375 385 ARG A N 1
ATOM 2768 C CA . ARG A 1 419 ? 191.660526 177.636321 170.383135 1 197.363 385 ARG A CA 1
ATOM 2769 C C . ARG A 1 419 ? 190.469783 177.792697 171.316855 1 197.405 385 ARG A C 1
ATOM 2770 O O . ARG A 1 419 ? 190.633366 177.922618 172.530139 1 196.759 385 ARG A O 1
ATOM 2778 N N . VAL A 1 420 ? 189.275959 177.755341 170.720267 1 197.964 386 VAL A N 1
ATOM 2779 C CA . VAL A 1 420 ? 188.041799 177.835677 171.469095 1 199.354 386 VAL A CA 1
ATOM 2780 C C . VAL A 1 420 ? 187.103871 176.779898 170.913529 1 197.71 386 VAL A C 1
ATOM 2781 O O . VAL A 1 420 ? 186.503529 176.981923 169.863662 1 197.527 386 VAL A O 1
ATOM 2785 N N . MET A 1 421 ? 186.923906 175.699779 171.661206 1 195.985 387 MET A N 1
ATOM 2786 C CA . MET A 1 421 ? 186.081913 174.609976 171.203962 1 195.088 387 MET A CA 1
ATOM 2787 C C . MET A 1 421 ? 184.692631 174.794665 171.802384 1 195.299 387 MET A C 1
ATOM 2788 O O . MET A 1 421 ? 184.570782 175.008627 172.998405 1 195.689 387 MET A O 1
ATOM 2793 N N . TYR A 1 422 ? 183.648439 174.699789 170.97768 1 195.85 388 TYR A N 1
ATOM 2794 C CA . TYR A 1 422 ? 182.286953 174.835006 171.466285 1 197.141 388 TYR A CA 1
ATOM 2795 C C . TYR A 1 422 ? 181.563786 173.512389 171.266796 1 196.446 388 TYR A C 1
ATOM 2796 O O . TYR A 1 422 ? 181.655357 172.921988 170.198677 1 195.41 388 TYR A O 1
ATOM 2805 N N . PHE A 1 423 ? 180.800267 173.084 172.272771 1 197.522 389 PHE A N 1
ATOM 2806 C CA . PHE A 1 423 ? 180.092388 171.816392 172.196297 1 199.038 389 PHE A CA 1
ATOM 2807 C C . PHE A 1 423 ? 178.603788 172.084491 171.993896 1 201.733 389 PHE A C 1
ATOM 2808 O O . PHE A 1 423 ? 178.18471 173.237589 171.90911 1 202.744 389 PHE A O 1
ATOM 2816 N N . GLU A 1 424 ? 177.793202 171.022137 171.932314 1 203.32 390 GLU A N 1
ATOM 2817 C CA . GLU A 1 424 ? 176.388832 171.198203 171.597422 1 204.601 390 GLU A CA 1
ATOM 2818 C C . GLU A 1 424 ? 175.566508 171.395573 172.873278 1 206.285 390 GLU A C 1
ATOM 2819 O O . GLU A 1 424 ? 174.497409 171.987341 172.786814 1 205.753 390 GLU A O 1
ATOM 2825 N N . ASP A 1 425 ? 176.066969 170.983371 174.049122 1 208.547 391 ASP A N 1
ATOM 2826 C CA . ASP A 1 425 ? 175.335154 171.252887 175.284909 1 211.056 391 ASP A CA 1
ATOM 2827 C C . ASP A 1 425 ? 175.810288 172.544029 175.979139 1 212.22 391 ASP A C 1
ATOM 2828 O O . ASP A 1 425 ? 175.432479 172.793958 177.125693 1 213.563 391 ASP A O 1
ATOM 2833 N N . GLY A 1 426 ? 176.607867 173.390766 175.304822 1 212.388 392 GLY A N 1
ATOM 2834 C CA . GLY A 1 426 ? 177.017943 174.674967 175.863253 1 212.887 392 GLY A CA 1
ATOM 2835 C C . GLY A 1 426 ? 178.361043 174.632514 176.598404 1 212.764 392 GLY A C 1
ATOM 2836 O O . GLY A 1 426 ? 178.821905 175.662602 177.092834 1 213.023 392 GLY A O 1
ATOM 2837 N N . GLY A 1 427 ? 178.99083 173.451116 176.659183 1 212.071 393 GLY A N 1
ATOM 2838 C CA . GLY A 1 427 ? 180.318737 173.331397 177.237473 1 211.098 393 GLY A CA 1
ATOM 2839 C C . GLY A 1 427 ? 181.326154 174.116717 176.406243 1 210.292 393 GLY A C 1
ATOM 2840 O O . GLY A 1 427 ? 181.202385 174.189453 175.185168 1 209.816 393 GLY A O 1
ATOM 2841 N N . ILE A 1 428 ? 182.303933 174.739631 177.073262 1 209.446 394 ILE A N 1
ATOM 2842 C CA . ILE A 1 428 ? 183.289164 175.541555 176.348619 1 208.786 394 ILE A CA 1
ATOM 2843 C C . ILE A 1 428 ? 184.716019 175.305466 176.888548 1 207.258 394 ILE A C 1
ATOM 2844 O O . ILE A 1 428 ? 184.954632 175.104225 178.082461 1 206.793 394 ILE A O 1
ATOM 2849 N N . ILE A 1 429 ? 185.682256 175.240183 175.962826 1 206.017 395 ILE A N 1
ATOM 2850 C CA . ILE A 1 429 ? 187.078374 175.080341 176.333291 1 205.471 395 ILE A CA 1
ATOM 2851 C C . ILE A 1 429 ? 187.883155 176.137428 175.58577 1 206.724 395 ILE A C 1
ATOM 2852 O O . ILE A 1 429 ? 187.726589 176.262907 174.3783 1 205.409 395 ILE A O 1
ATOM 2857 N N . HIS A 1 430 ? 188.707313 176.89168 176.321099 1 209.521 396 HIS A N 1
ATOM 2858 C CA . HIS A 1 430 ? 189.691072 177.79629 175.750643 1 211.699 396 HIS A CA 1
ATOM 2859 C C . HIS A 1 430 ? 191.058614 177.172583 175.963357 1 209.323 396 HIS A C 1
ATOM 2860 O O . HIS A 1 430 ? 191.335699 176.72232 177.073785 1 208.592 396 HIS A O 1
ATOM 2867 N N . VAL A 1 431 ? 191.89298 177.170268 174.919932 1 207.145 397 VAL A N 1
ATOM 2868 C CA . VAL A 1 431 ? 193.213694 176.569177 175.007465 1 206.06 397 VAL A CA 1
ATOM 2869 C C . VAL A 1 431 ? 194.255889 177.528625 174.460873 1 207.406 397 VAL A C 1
ATOM 2870 O O . VAL A 1 431 ? 194.014176 178.128504 173.419878 1 206.773 397 VAL A O 1
ATOM 2874 N N . ASP A 1 432 ? 195.400486 177.622268 175.156011 1 210.257 398 ASP A N 1
ATOM 2875 C CA . ASP A 1 432 ? 196.559192 178.37835 174.706683 1 212.899 398 ASP A CA 1
ATOM 2876 C C . ASP A 1 432 ? 197.751057 177.432116 174.663346 1 213.523 398 ASP A C 1
ATOM 2877 O O . ASP A 1 432 ? 197.940147 176.64063 175.595855 1 212.683 398 ASP A O 1
ATOM 2882 N N . GLN A 1 433 ? 198.519667 177.513765 173.568507 1 215.952 399 GLN A N 1
ATOM 2883 C CA . GLN A 1 433 ? 199.653037 176.632733 173.34693 1 217.71 399 GLN A CA 1
ATOM 2884 C C . GLN A 1 433 ? 200.8497 177.441514 172.866471 1 219.605 399 GLN A C 1
ATOM 2885 O O . GLN A 1 433 ? 200.685168 178.419872 172.140363 1 219.656 399 GLN A O 1
ATOM 2891 N N . ASP A 1 434 ? 202.042691 176.992817 173.266171 1 223.2 400 ASP A N 1
ATOM 2892 C CA . ASP A 1 434 ? 203.291961 177.551141 172.785294 1 226.183 400 ASP A CA 1
ATOM 2893 C C . ASP A 1 434 ? 204.197861 176.417476 172.329774 1 227.013 400 ASP A C 1
ATOM 2894 O O . ASP A 1 434 ? 204.388604 175.469326 173.084287 1 225.701 400 ASP A O 1
ATOM 2899 N N . SER A 1 435 ? 204.766741 176.534803 171.12508 1 228.857 401 SER A N 1
ATOM 2900 C CA . SER A 1 435 ? 205.576711 175.475439 170.546361 1 230.621 401 SER A CA 1
ATOM 2901 C C . SER A 1 435 ? 206.943109 176.038613 170.210388 1 232.799 401 SER A C 1
ATOM 2902 O O . SER A 1 435 ? 207.016661 177.001459 169.455066 1 232.644 401 SER A O 1
ATOM 2905 N N . SER A 1 436 ? 208.003103 175.430367 170.742908 1 235.501 402 SER A N 1
ATOM 2906 C CA . SER A 1 436 ? 209.347642 175.908469 170.484735 1 237.844 402 SER A CA 1
ATOM 2907 C C . SER A 1 436 ? 210.284798 174.71958 170.292373 1 240.09 402 SER A C 1
ATOM 2908 O O . SER A 1 436 ? 209.854568 173.566476 170.368485 1 240.194 402 SER A O 1
ATOM 2911 N N . LEU A 1 437 ? 211.564036 175.029125 170.04259 1 242.578 403 LEU A N 1
ATOM 2912 C CA . LEU A 1 437 ? 212.589844 174.037248 169.772968 1 244.756 403 LEU A CA 1
ATOM 2913 C C . LEU A 1 437 ? 213.801794 174.385505 170.621132 1 246.272 403 LEU A C 1
ATOM 2914 O O . LEU A 1 437 ? 214.347968 175.476498 170.473321 1 246.174 403 LEU A O 1
ATOM 2919 N N . GLN A 1 438 ? 214.176738 173.457647 171.508 1 247.998 404 GLN A N 1
ATOM 2920 C CA . GLN A 1 438 ? 215.330102 173.607204 172.383654 1 248.873 404 GLN A CA 1
ATOM 2921 C C . GLN A 1 438 ? 216.203731 172.374699 172.272498 1 248.786 404 GLN A C 1
ATOM 2922 O O . GLN A 1 438 ? 215.743925 171.263388 172.533278 1 248.256 404 GLN A O 1
ATOM 2928 N N . ASP A 1 439 ? 217.449067 172.559998 171.840428 1 249.199 405 ASP A N 1
ATOM 2929 C CA . ASP A 1 439 ? 218.380999 171.471953 171.985992 1 250.118 405 ASP A CA 1
ATOM 2930 C C . ASP A 1 439 ? 217.961178 170.297541 171.095802 1 249.097 405 ASP A C 1
ATOM 2931 O O . ASP A 1 439 ? 218.190978 169.153416 171.469924 1 249.091 405 ASP A O 1
ATOM 2936 N N . GLY A 1 440 ? 217.275755 170.564153 169.970932 1 247.115 406 GLY A N 1
ATOM 2937 C CA . GLY A 1 440 ? 216.849427 169.513339 169.049687 1 245.118 406 GLY A CA 1
ATOM 2938 C C . GLY A 1 440 ? 215.540663 168.814675 169.441104 1 242.937 406 GLY A C 1
ATOM 2939 O O . GLY A 1 440 ? 215.160845 167.843219 168.780922 1 242.156 406 GLY A O 1
ATOM 2940 N N . VAL A 1 441 ? 214.856537 169.286743 170.503325 1 240.588 407 VAL A N 1
ATOM 2941 C CA . VAL A 1 441 ? 213.599696 168.692823 170.961941 1 238.486 407 VAL A CA 1
ATOM 2942 C C . VAL A 1 441 ? 212.487688 169.750768 170.927966 1 236.546 407 VAL A C 1
ATOM 2943 O O . VAL A 1 441 ? 212.68026 170.898179 171.329483 1 236.819 407 VAL A O 1
ATOM 2947 N N . PHE A 1 442 ? 211.309021 169.355342 170.435566 1 233.254 408 PHE A N 1
ATOM 2948 C CA . PHE A 1 442 ? 210.140281 170.214085 170.488748 1 230.454 408 PHE A CA 1
ATOM 2949 C C . PHE A 1 442 ? 209.65408 170.310792 171.933402 1 229.402 408 PHE A C 1
ATOM 2950 O O . PHE A 1 442 ? 209.50555 169.282057 172.59455 1 229.351 408 PHE A O 1
ATOM 2958 N N . ILE A 1 443 ? 209.421078 171.554268 172.388265 1 228.261 409 ILE A N 1
ATOM 2959 C CA . ILE A 1 443 ? 208.830626 171.868572 173.686491 1 227.195 409 ILE A CA 1
ATOM 2960 C C . ILE A 1 443 ? 207.432609 172.480046 173.51951 1 225.946 409 ILE A C 1
ATOM 2961 O O . ILE A 1 443 ? 207.256962 173.549333 172.92693 1 225.173 409 ILE A O 1
ATOM 2966 N N . TYR A 1 444 ? 206.421639 171.777039 174.055802 1 224.492 410 TYR A N 1
ATOM 2967 C CA . TYR A 1 444 ? 205.042486 172.240776 174.01305 1 222.292 410 TYR A CA 1
ATOM 2968 C C . TYR A 1 444 ? 204.573711 172.630488 175.416426 1 221.624 410 TYR A C 1
ATOM 2969 O O . TYR A 1 444 ? 204.699703 171.834804 176.343169 1 220.032 410 TYR A O 1
ATOM 2978 N N . LYS A 1 445 ? 204.002886 173.837589 175.556346 1 222.383 411 LYS A N 1
ATOM 2979 C CA . LYS A 1 445 ? 203.293994 174.223726 176.765315 1 223.448 411 LYS A CA 1
ATOM 2980 C C . LYS A 1 445 ? 201.838867 174.51745 176.46195 1 221.944 411 LYS A C 1
ATOM 2981 O O . LYS A 1 445 ? 201.540925 175.273152 175.538823 1 222.151 411 LYS A O 1
ATOM 2987 N N . VAL A 1 446 ? 200.947672 173.953104 177.273565 1 220.295 412 VAL A N 1
ATOM 2988 C CA . VAL A 1 446 ? 199.53015 174.097057 177.02399 1 219.676 412 VAL A CA 1
ATOM 2989 C C . VAL A 1 446 ? 198.847285 174.573499 178.298624 1 219.726 412 VAL A C 1
ATOM 2990 O O . VAL A 1 446 ? 199.137414 174.053927 179.373599 1 219.193 412 VAL A O 1
ATOM 2994 N N . LYS A 1 447 ? 197.919712 175.532095 178.13401 1 221.695 413 LYS A N 1
ATOM 2995 C CA . LYS A 1 447 ? 197.017929 175.977928 179.187006 1 223.309 413 LYS A CA 1
ATOM 2996 C C . LYS A 1 447 ? 195.569499 175.902078 178.704339 1 222.531 413 LYS A C 1
ATOM 2997 O O . LYS A 1 447 ? 195.225109 176.496377 177.684755 1 222.218 413 LYS A O 1
ATOM 3003 N N . LEU A 1 448 ? 194.728476 175.191076 179.46812 1 221.884 414 LEU A N 1
ATOM 3004 C CA . LEU A 1 448 ? 193.388155 174.807171 179.058575 1 221.792 414 LEU A CA 1
ATOM 3005 C C . LEU A 1 448 ? 192.408417 175.229668 180.138561 1 222.417 414 LEU A C 1
ATOM 3006 O O . LEU A 1 448 ? 192.662048 174.957864 181.307893 1 222.161 414 LEU A O 1
ATOM 3011 N N . ARG A 1 449 ? 191.295011 175.845954 179.740671 1 223.36 415 ARG A N 1
ATOM 3012 C CA . ARG A 1 449 ? 190.229773 176.134364 180.680696 1 224.693 415 ARG A CA 1
ATOM 3013 C C . ARG A 1 449 ? 188.902475 175.702333 180.074857 1 223.437 415 ARG A C 1
ATOM 3014 O O . ARG A 1 449 ? 188.440245 176.272473 179.093501 1 222.451 415 ARG A O 1
ATOM 3022 N N . GLY A 1 450 ? 188.296339 174.697374 180.697205 1 223.36 416 GLY A N 1
ATOM 3023 C CA . GLY A 1 450 ? 186.984676 174.224786 180.287878 1 223.386 416 GLY A CA 1
ATOM 3024 C C . GLY A 1 450 ? 185.92699 174.561169 181.336285 1 223.708 416 GLY A C 1
ATOM 3025 O O . GLY A 1 450 ? 186.159799 174.345835 182.528007 1 223.775 416 GLY A O 1
ATOM 3026 N N . THR A 1 451 ? 184.766781 175.0728 180.871418 1 224.168 417 THR A N 1
ATOM 3027 C CA . THR A 1 451 ? 183.644064 175.447373 181.728139 1 224.834 417 THR A CA 1
ATOM 3028 C C . THR A 1 451 ? 182.288275 175.086502 181.090286 1 226.103 417 THR A C 1
ATOM 3029 O O . THR A 1 451 ? 182.20342 174.727585 179.911771 1 225.488 417 THR A O 1
ATOM 3033 N N . ASN A 1 452 ? 181.221188 175.137846 181.910929 1 228.231 418 ASN A N 1
ATOM 3034 C CA . ASN A 1 452 ? 179.823825 175.094221 181.477188 1 230.2 418 ASN A CA 1
ATOM 3035 C C . ASN A 1 452 ? 179.406977 173.697114 180.983795 1 229.484 418 ASN A C 1
ATOM 3036 O O . ASN A 1 452 ? 178.351056 173.562194 180.359587 1 228.884 418 ASN A O 1
ATOM 3041 N N . PHE A 1 453 ? 180.202912 172.656728 181.280493 1 228.046 419 PHE A N 1
ATOM 3042 C CA . PHE A 1 453 ? 179.788769 171.293453 180.997232 1 226.819 419 PHE A CA 1
ATOM 3043 C C . PHE A 1 453 ? 178.726792 170.886409 182.004747 1 227.232 419 PHE A C 1
ATOM 3044 O O . PHE A 1 453 ? 178.973882 170.972852 183.208442 1 227.328 419 PHE A O 1
ATOM 3052 N N . PRO A 1 454 ? 177.533192 170.421921 181.570297 1 227.696 420 PRO A N 1
ATOM 3053 C CA . PRO A 1 454 ? 176.551117 169.906842 182.521787 1 228.013 420 PRO A CA 1
ATOM 3054 C C . PRO A 1 454 ? 177.144678 168.748278 183.326439 1 229.123 420 PRO A C 1
ATOM 3055 O O . PRO A 1 454 ? 177.878746 167.917962 182.791701 1 229.87 420 PRO A O 1
ATOM 3059 N N . PRO A 1 455 ? 176.907352 168.677866 184.651776 1 229.349 421 PRO A N 1
ATOM 3060 C CA . PRO A 1 455 ? 177.516461 167.621457 185.467302 1 229.194 421 PRO A CA 1
ATOM 3061 C C . PRO A 1 455 ? 177.105415 166.190316 185.093563 1 228.299 421 PRO A C 1
ATOM 3062 O O . PRO A 1 455 ? 177.891517 165.262767 185.26568 1 228.135 421 PRO A O 1
ATOM 3066 N N . ASP A 1 456 ? 175.89501 166.036645 184.538333 1 227.711 422 ASP A N 1
ATOM 3067 C CA . ASP A 1 456 ? 175.338809 164.764371 184.09626 1 227.394 422 ASP A CA 1
ATOM 3068 C C . ASP A 1 456 ? 175.644687 164.491444 182.620913 1 225.033 422 ASP A C 1
ATOM 3069 O O . ASP A 1 456 ? 175.295978 163.426171 182.108305 1 224.396 422 ASP A O 1
ATOM 3074 N N . GLY A 1 457 ? 176.254003 165.467585 181.933117 1 222.19 423 GLY A N 1
ATOM 3075 C CA . GLY A 1 457 ? 176.461233 165.391992 180.49676 1 219.941 423 GLY A CA 1
ATOM 3076 C C . GLY A 1 457 ? 177.560195 164.396844 180.13612 1 217.914 423 GLY A C 1
ATOM 3077 O O . GLY A 1 457 ? 178.269802 163.895879 181.005357 1 218.488 423 GLY A O 1
ATOM 3078 N N . PRO A 1 458 ? 177.700721 164.048326 178.843582 1 213.407 424 PRO A N 1
ATOM 3079 C CA . PRO A 1 458 ? 178.650811 163.010803 178.437457 1 210.64 424 PRO A CA 1
ATOM 3080 C C . PRO A 1 458 ? 180.133766 163.309048 178.686493 1 209.72 424 PRO A C 1
ATOM 3081 O O . PRO A 1 458 ? 180.920745 162.386504 178.858386 1 209.632 424 PRO A O 1
ATOM 3085 N N . VAL A 1 459 ? 180.524975 164.582058 178.747539 1 208.788 425 VAL A N 1
ATOM 3086 C CA . VAL A 1 459 ? 181.923635 164.883419 178.977256 1 208.203 425 VAL A CA 1
ATOM 3087 C C . VAL A 1 459 ? 182.277896 164.587184 180.424655 1 209.195 425 VAL A C 1
ATOM 3088 O O . VAL A 1 459 ? 183.298412 163.962966 180.68539 1 209.152 425 VAL A O 1
ATOM 3092 N N . MET A 1 460 ? 181.455024 165.072978 181.35303 1 211.797 426 MET A N 1
ATOM 3093 C CA . MET A 1 460 ? 181.782623 164.947677 182.765723 1 214.149 426 MET A CA 1
ATOM 3094 C C . MET A 1 460 ? 181.483371 163.528672 183.260989 1 214.237 426 MET A C 1
ATOM 3095 O O . MET A 1 460 ? 181.993635 163.144076 184.311566 1 213.811 426 MET A O 1
ATOM 3100 N N . GLN A 1 461 ? 180.644486 162.767367 182.533343 1 214.595 427 GLN A N 1
ATOM 3101 C CA . GLN A 1 461 ? 180.288067 161.399139 182.900628 1 215.094 427 GLN A CA 1
ATOM 3102 C C . GLN A 1 461 ? 181.060607 160.374664 182.058491 1 213.35 427 GLN A C 1
ATOM 3103 O O . GLN A 1 461 ? 180.683438 159.204441 182.026713 1 214.669 427 GLN A O 1
ATOM 3109 N N . LYS A 1 462 ? 182.131772 160.794884 181.366331 1 210.235 428 LYS A N 1
ATOM 3110 C CA . LYS A 1 462 ? 182.981169 159.883802 180.600072 1 207.735 428 LYS A CA 1
ATOM 3111 C C . LYS A 1 462 ? 182.137978 158.95271 179.715788 1 203.27 428 LYS A C 1
ATOM 3112 O O . LYS A 1 462 ? 182.295666 157.736542 179.758623 1 203.104 428 LYS A O 1
ATOM 3118 N N . LYS A 1 463 ? 181.261027 159.510903 178.876039 1 198.583 429 LYS A N 1
ATOM 3119 C CA . LYS A 1 463 ? 180.461965 158.663446 177.997367 1 194.49 429 LYS A CA 1
ATOM 3120 C C . LYS A 1 463 ? 180.868779 158.829947 176.530703 1 188.858 429 LYS A C 1
ATOM 3121 O O . LYS A 1 463 ? 180.052792 158.576598 175.627846 1 189.588 429 LYS A O 1
ATOM 3127 N N . THR A 1 464 ? 182.144885 159.18148 176.281597 1 181.154 430 THR A N 1
ATOM 3128 C CA . THR A 1 464 ? 182.60234 159.487832 174.926129 1 175.284 430 THR A CA 1
ATOM 3129 C C . THR A 1 464 ? 183.616144 158.435908 174.45653 1 171.906 430 THR A C 1
ATOM 3130 O O . THR A 1 464 ? 184.228563 157.746163 175.273749 1 170.311 430 THR A O 1
ATOM 3134 N N . MET A 1 465 ? 183.741795 158.260105 173.127282 1 169.903 431 MET A N 1
ATOM 3135 C CA . MET A 1 465 ? 184.654499 157.275569 172.559698 1 169.028 431 MET A CA 1
ATOM 3136 C C . MET A 1 465 ? 185.404827 157.829903 171.350633 1 164.419 431 MET A C 1
ATOM 3137 O O . MET A 1 465 ? 185.253452 157.299318 170.24549 1 166.22 431 MET A O 1
ATOM 3142 N N . GLY A 1 466 ? 186.272645 158.818664 171.537157 1 156.106 432 GLY A N 1
ATOM 3143 C CA . GLY A 1 466 ? 187.122694 159.23196 170.43469 1 148.762 432 GLY A CA 1
ATOM 3144 C C . GLY A 1 466 ? 186.342039 160.074741 169.435101 1 140.348 432 GLY A C 1
ATOM 3145 O O . GLY A 1 466 ? 185.212149 160.482556 169.694497 1 140.717 432 GLY A O 1
ATOM 3146 N N . TRP A 1 467 ? 186.923345 160.289371 168.265468 1 132.345 433 TRP A N 1
ATOM 3147 C CA . TRP A 1 467 ? 186.349277 161.260667 167.357902 1 129.475 433 TRP A CA 1
ATOM 3148 C C . TRP A 1 467 ? 185.847129 160.616473 166.068373 1 127.684 433 TRP A C 1
ATOM 3149 O O . TRP A 1 467 ? 186.529428 159.828126 165.41631 1 126.162 433 TRP A O 1
ATOM 3160 N N . GLU A 1 468 ? 184.668294 161.039689 165.643801 1 123.115 434 GLU A N 1
ATOM 3161 C CA . GLU A 1 468 ? 184.101491 160.47756 164.438878 1 124.355 434 GLU A CA 1
ATOM 3162 C C . GLU A 1 468 ? 184.998386 160.748784 163.236993 1 124.172 434 GLU A C 1
ATOM 3163 O O . GLU A 1 468 ? 185.50971 161.851955 163.091577 1 126.048 434 GLU A O 1
ATOM 3169 N N . ARG A 1 469 ? 185.117672 159.760922 162.344529 1 123.239 435 ARG A N 1
ATOM 3170 C CA . ARG A 1 469 ? 185.966335 159.909305 161.181495 1 121.044 435 ARG A CA 1
ATOM 3171 C C . ARG A 1 469 ? 185.134339 160.381569 160.002373 1 110.048 435 ARG A C 1
ATOM 3172 O O . ARG A 1 469 ? 185.649136 160.524249 158.89637 1 112.457 435 ARG A O 1
ATOM 3180 N N . GLY A 1 470 ? 183.859161 160.632565 160.255247 1 102.489 436 GLY A N 1
ATOM 3181 C CA . GLY A 1 470 ? 182.989782 161.184196 159.235796 1 95.1646 436 GLY A CA 1
ATOM 3182 C C . GLY A 1 470 ? 182.051805 160.104677 158.737625 1 88.5538 436 GLY A C 1
ATOM 3183 O O . GLY A 1 470 ? 182.43585 158.93852 158.672094 1 94.4979 436 GLY A O 1
ATOM 3184 N N . ARG A 1 471 ? 180.792223 160.467743 158.5201 1 79.1871 437 ARG A N 1
ATOM 3185 C CA . ARG A 1 471 ? 179.781109 159.44538 158.30706 1 75.0761 437 ARG A CA 1
ATOM 3186 C C . ARG A 1 471 ? 179.139987 159.635553 156.930693 1 74.1466 437 ARG A C 1
ATOM 3187 O O . ARG A 1 471 ? 178.65804 160.693611 156.585028 1 79.6947 437 ARG A O 1
ATOM 3195 N N . SER A 1 472 ? 179.102948 158.562742 156.153899 1 68.2547 438 SER A N 1
ATOM 3196 C CA . SER A 1 472 ? 178.559418 158.543307 154.822318 1 63.1538 438 SER A CA 1
ATOM 3197 C C . SER A 1 472 ? 177.34408 157.61519 154.811458 1 61.1616 438 SER A C 1
ATOM 3198 O O . SER A 1 472 ? 177.468874 156.381804 155.061999 1 80.379 438 SER A O 1
ATOM 3201 N N . ALA A 1 473 ? 176.21831 158.170805 154.38124 1 51.8775 439 ALA A N 1
ATOM 3202 C CA . ALA A 1 473 ? 175.050703 157.400046 153.989432 1 53.5014 439 ALA A CA 1
ATOM 3203 C C . ALA A 1 473 ? 174.618326 157.866496 152.595944 1 45.5678 439 ALA A C 1
ATOM 3204 O O . ALA A 1 473 ? 174.849561 159.019024 152.253903 1 47.6159 439 ALA A O 1
ATOM 3206 N N . ALA A 1 474 ? 173.953334 157.012218 151.804319 1 48.4497 440 ALA A N 1
ATOM 3207 C CA . ALA A 1 474 ? 173.570378 157.435832 150.471253 1 60.4156 440 ALA A CA 1
ATOM 3208 C C . ALA A 1 474 ? 172.312946 156.761253 149.925202 1 59.5436 440 ALA A C 1
ATOM 3209 O O . ALA A 1 474 ? 172.386158 155.616664 149.515171 1 71.4418 440 ALA A O 1
ATOM 3211 N N . ASP A 1 475 ? 171.216275 157.503621 149.775818 1 57.6933 441 ASP A N 1
ATOM 3212 C CA . ASP A 1 475 ? 170.091783 157.005336 149.004061 1 61.763 441 ASP A CA 1
ATOM 3213 C C . ASP A 1 475 ? 170.537821 156.860031 147.551778 1 70.2709 441 ASP A C 1
ATOM 3214 O O . ASP A 1 475 ? 171.400991 157.620465 147.095639 1 85.1658 441 ASP A O 1
ATOM 3219 N N . PHE A 1 476 ? 169.991094 155.886863 146.823634 1 64.5149 442 PHE A N 1
ATOM 3220 C CA . PHE A 1 476 ? 169.927293 156.014174 145.364701 1 63.6626 442 PHE A CA 1
ATOM 3221 C C . PHE A 1 476 ? 168.596187 155.428323 144.926438 1 59.3747 442 PHE A C 1
ATOM 3222 O O . PHE A 1 476 ? 167.588397 156.105278 145.095394 1 74.4816 442 PHE A O 1
ATOM 3230 N N . VAL A 1 477 ? 168.545731 154.139587 144.556985 1 57.3368 443 VAL A N 1
ATOM 3231 C CA . VAL A 1 477 ? 167.274771 153.56086 144.144735 1 61.3741 443 VAL A CA 1
ATOM 3232 C C . VAL A 1 477 ? 166.925575 152.450614 145.136358 1 63.5388 443 VAL A C 1
ATOM 3233 O O . VAL A 1 477 ? 167.152956 152.635538 146.330806 1 65.3813 443 VAL A O 1
ATOM 3237 N N . GLY A 1 478 ? 166.295427 151.3683 144.660671 1 68.1758 444 GLY A N 1
ATOM 3238 C CA . GLY A 1 478 ? 165.932783 150.249848 145.517159 1 74.6921 444 GLY A CA 1
ATOM 3239 C C . GLY A 1 478 ? 167.040245 149.190454 145.59803 1 75.5692 444 GLY A C 1
ATOM 3240 O O . GLY A 1 478 ? 168.141402 149.368075 145.065377 1 77.7221 444 GLY A O 1
ATOM 3241 N N . PRO A 1 479 ? 166.775531 148.07485 146.299847 1 73.9302 445 PRO A N 1
ATOM 3242 C CA . PRO A 1 479 ? 167.85305 147.180547 146.711769 1 73.7457 445 PRO A CA 1
ATOM 3243 C C . PRO A 1 479 ? 168.58007 146.414161 145.606774 1 69.6247 445 PRO A C 1
ATOM 3244 O O . PRO A 1 479 ? 169.780802 146.230032 145.71145 1 71.4562 445 PRO A O 1
ATOM 3248 N N . ALA A 1 480 ? 167.88271 145.951292 144.574047 1 70.6393 446 ALA A N 1
ATOM 3249 C CA . ALA A 1 480 ? 168.535017 145.234033 143.485946 1 69.3475 446 ALA A CA 1
ATOM 3250 C C . ALA A 1 480 ? 169.542657 146.103731 142.738905 1 69.1613 446 ALA A C 1
ATOM 3251 O O . ALA A 1 480 ? 170.719101 145.780619 142.649764 1 69.2624 446 ALA A O 1
ATOM 3253 N N . VAL A 1 481 ? 169.065091 147.225646 142.194389 1 68.3598 447 VAL A N 1
ATOM 3254 C CA . VAL A 1 481 ? 169.94649 148.013728 141.357506 1 62.8276 447 VAL A CA 1
ATOM 3255 C C . VAL A 1 481 ? 171.08247 148.570792 142.208127 1 61.2679 447 VAL A C 1
ATOM 3256 O O . VAL A 1 481 ? 172.197393 148.642431 141.730935 1 66.4967 447 VAL A O 1
ATOM 3260 N N . ASN A 1 482 ? 170.816546 148.959009 143.453347 1 62.3808 448 ASN A N 1
ATOM 3261 C CA . ASN A 1 482 ? 171.878255 149.399214 144.34467 1 61.2223 448 ASN A CA 1
ATOM 3262 C C . ASN A 1 482 ? 172.894135 148.29299 144.573062 1 62.8014 448 ASN A C 1
ATOM 3263 O O . ASN A 1 482 ? 174.087091 148.581845 144.772756 1 77.5416 448 ASN A O 1
ATOM 3268 N N . TYR A 1 483 ? 172.441198 147.041798 144.571479 1 67.3836 449 TYR A N 1
ATOM 3269 C CA . TYR A 1 483 ? 173.364251 145.913405 144.610787 1 70.4157 449 TYR A CA 1
ATOM 3270 C C . TYR A 1 483 ? 174.154785 145.837197 143.310523 1 69.7538 449 TYR A C 1
ATOM 3271 O O . TYR A 1 483 ? 175.362839 145.631606 143.370335 1 71.2988 449 TYR A O 1
ATOM 3280 N N . ASN A 1 484 ? 173.490531 145.999524 142.140997 1 72.63 450 ASN A N 1
ATOM 3281 C CA . ASN A 1 484 ? 174.215914 146.064484 140.863328 1 70.9562 450 ASN A CA 1
ATOM 3282 C C . ASN A 1 484 ? 175.386851 147.05021 140.956324 1 72.9459 450 ASN A C 1
ATOM 3283 O O . ASN A 1 484 ? 176.44402 146.812554 140.360391 1 83.7636 450 ASN A O 1
ATOM 3288 N N . LEU A 1 485 ? 175.191984 148.166008 141.673067 1 65.9109 451 LEU A N 1
ATOM 3289 C CA . LEU A 1 485 ? 176.148256 149.259102 141.724696 1 65.2452 451 LEU A CA 1
ATOM 3290 C C . LEU A 1 485 ? 177.137568 149.128549 142.889181 1 72.237 451 LEU A C 1
ATOM 3291 O O . LEU A 1 485 ? 178.032032 149.979677 143.030388 1 72.9724 451 LEU A O 1
ATOM 3296 N N . GLY A 1 486 ? 176.982351 148.085843 143.714305 1 68.5582 452 GLY A N 1
ATOM 3297 C CA . GLY A 1 486 ? 178.028636 147.659954 144.623575 1 73.558 452 GLY A CA 1
ATOM 3298 C C . GLY A 1 486 ? 177.857167 148.212285 146.035316 1 78.9704 452 GLY A C 1
ATOM 3299 O O . GLY A 1 486 ? 178.742092 148.029158 146.878289 1 82.9217 452 GLY A O 1
ATOM 3300 N N . PHE A 1 487 ? 176.699703 148.807878 146.344817 1 72.9458 453 PHE A N 1
ATOM 3301 C CA . PHE A 1 487 ? 176.56967 149.505567 147.606643 1 73.2943 453 PHE A CA 1
ATOM 3302 C C . PHE A 1 487 ? 176.820163 148.545582 148.778211 1 80.817 453 PHE A C 1
ATOM 3303 O O . PHE A 1 487 ? 177.165488 148.980305 149.884825 1 82.2757 453 PHE A O 1
ATOM 3311 N N . HIS A 1 488 ? 176.572024 147.244027 148.583534 1 84.2492 454 HIS A N 1
ATOM 3312 C CA . HIS A 1 488 ? 176.734102 146.312916 149.686813 1 88.6694 454 HIS A CA 1
ATOM 3313 C C . HIS A 1 488 ? 178.180294 146.197546 150.136473 1 91.4098 454 HIS A C 1
ATOM 3314 O O . HIS A 1 488 ? 178.405933 145.744845 151.264396 1 85.6067 454 HIS A O 1
ATOM 3321 N N . GLN A 1 489 ? 179.119965 146.579165 149.257819 1 99.519 455 GLN A N 1
ATOM 3322 C CA . GLN A 1 489 ? 180.544129 146.46153 149.542361 1 106.154 455 GLN A CA 1
ATOM 3323 C C . GLN A 1 489 ? 181.010766 147.574955 150.477311 1 103.212 455 GLN A C 1
ATOM 3324 O O . GLN A 1 489 ? 181.909249 147.373868 151.287848 1 104.741 455 GLN A O 1
ATOM 3330 N N . GLU A 1 490 ? 180.419859 148.75837 150.361765 1 102.391 456 GLU A N 1
ATOM 3331 C CA . GLU A 1 490 ? 180.956804 149.917972 151.052777 1 103.353 456 GLU A CA 1
ATOM 3332 C C . GLU A 1 490 ? 180.155271 150.261628 152.304842 1 94.149 456 GLU A C 1
ATOM 3333 O O . GLU A 1 490 ? 180.639462 150.958923 153.18922 1 95.1425 456 GLU A O 1
ATOM 3339 N N . ALA A 1 491 ? 178.903182 149.832248 152.339017 1 88.0598 457 ALA A N 1
ATOM 3340 C CA . ALA A 1 491 ? 178.002887 150.171246 153.410647 1 81.6727 457 ALA A CA 1
ATOM 3341 C C . ALA A 1 491 ? 177.373409 148.889965 153.943555 1 78.3024 457 ALA A C 1
ATOM 3342 O O . ALA A 1 491 ? 176.703845 148.186017 153.184452 1 89.4563 457 ALA A O 1
ATOM 3344 N N . LYS A 1 492 ? 177.503668 148.634971 155.248435 1 70.3874 458 LYS A N 1
ATOM 3345 C CA . LYS A 1 492 ? 177.019011 147.394447 155.832068 1 76.283 458 LYS A CA 1
ATOM 3346 C C . LYS A 1 492 ? 175.676466 147.52214 156.573023 1 72.5119 458 LYS A C 1
ATOM 3347 O O . LYS A 1 492 ? 175.298691 146.606257 157.313713 1 75.0451 458 LYS A O 1
ATOM 3353 N N . TYR A 1 493 ? 175.021158 148.678623 156.453181 1 59.2732 459 TYR A N 1
ATOM 3354 C CA . TYR A 1 493 ? 173.715372 148.888458 157.016459 1 52.8968 459 TYR A CA 1
ATOM 3355 C C . TYR A 1 493 ? 172.790203 149.410777 155.930724 1 48.424 459 TYR A C 1
ATOM 3356 O O . TYR A 1 493 ? 173.177354 150.21896 155.076145 1 61.6316 459 TYR A O 1
ATOM 3365 N N . ILE A 1 494 ? 171.540266 148.96718 156.048895 1 55.8673 460 ILE A N 1
ATOM 3366 C CA . ILE A 1 494 ? 170.43757 149.56332 155.327795 1 53.4361 460 ILE A CA 1
ATOM 3367 C C . ILE A 1 494 ? 169.487854 150.199654 156.33707 1 56.4648 460 ILE A C 1
ATOM 3368 O O . ILE A 1 494 ? 169.117655 149.572974 157.331665 1 63.0074 460 ILE A O 1
ATOM 3373 N N . ILE A 1 495 ? 169.112162 151.447912 156.069544 1 55.977 461 ILE A N 1
ATOM 3374 C CA . ILE A 1 495 ? 168.212178 152.171512 156.938752 1 55.8413 461 ILE A CA 1
ATOM 3375 C C . ILE A 1 495 ? 166.884293 152.260288 156.198048 1 67.1902 461 ILE A C 1
ATOM 3376 O O . ILE A 1 495 ? 166.795816 152.823297 155.104475 1 64.6109 461 ILE A O 1
ATOM 3381 N N . MET A 1 496 ? 165.852021 151.672069 156.82599 1 72.2745 462 MET A N 1
ATOM 3382 C CA . MET A 1 496 ? 164.474968 151.799855 156.395397 1 73.8156 462 MET A CA 1
ATOM 3383 C C . MET A 1 496 ? 163.592945 152.331885 157.524635 1 78.5011 462 MET A C 1
ATOM 3384 O O . MET A 1 496 ? 163.967404 152.379747 158.698685 1 83.7684 462 MET A O 1
ATOM 3389 N N . GLY A 1 497 ? 162.36875 152.711966 157.160739 1 75.1747 463 GLY A N 1
ATOM 3390 C CA . GLY A 1 497 ? 161.396867 153.161992 158.129732 1 71.986 463 GLY A CA 1
ATOM 3391 C C . GLY A 1 497 ? 160.753418 151.961163 158.788449 1 74.5586 463 GLY A C 1
ATOM 3392 O O . GLY A 1 497 ? 161.037168 150.830862 158.428953 1 74.7587 463 GLY A O 1
ATOM 3393 N N . PRO A 1 498 ? 159.818344 152.178871 159.734106 1 82.6772 464 PRO A N 1
ATOM 3394 C CA . PRO A 1 498 ? 159.129591 151.081783 160.388624 1 84.3916 464 PRO A CA 1
ATOM 3395 C C . PRO A 1 498 ? 158.222552 150.401165 159.372375 1 88.7781 464 PRO A C 1
ATOM 3396 O O . PRO A 1 498 ? 158.056123 150.903896 158.264651 1 87.3322 464 PRO A O 1
ATOM 3400 N N . PRO A 1 499 ? 157.662871 149.212263 159.688626 1 96.4455 465 PRO A N 1
ATOM 3401 C CA . PRO A 1 499 ? 156.790546 148.4955 158.747991 1 100.617 465 PRO A CA 1
ATOM 3402 C C . PRO A 1 499 ? 155.57889 149.284447 158.243106 1 104.539 465 PRO A C 1
ATOM 3403 O O . PRO A 1 499 ? 155.15871 149.100463 157.112417 1 104.86 465 PRO A O 1
ATOM 3407 N N . GLU A 1 500 ? 155.070222 150.210592 159.055687 1 111.96 466 GLU A N 1
ATOM 3408 C CA . GLU A 1 500 ? 153.972512 151.084048 158.675346 1 113.995 466 GLU A CA 1
ATOM 3409 C C . GLU A 1 500 ? 154.430754 152.063448 157.589184 1 111.761 466 GLU A C 1
ATOM 3410 O O . GLU A 1 500 ? 153.610724 152.514003 156.786373 1 115.516 466 GLU A O 1
ATOM 3416 N N . THR A 1 501 ? 155.720695 152.464147 157.613989 1 106.631 467 THR A N 1
ATOM 3417 C CA . THR A 1 501 ? 156.224717 153.532065 156.75622 1 100.802 467 THR A CA 1
ATOM 3418 C C . THR A 1 501 ? 157.64311 153.164328 156.32207 1 94.906 467 THR A C 1
ATOM 3419 O O . THR A 1 501 ? 158.628546 153.748075 156.77696 1 92.6159 467 THR A O 1
ATOM 3423 N N . PRO A 1 502 ? 157.792373 152.129147 155.474281 1 85.9921 468 PRO A N 1
ATOM 3424 C CA . PRO A 1 502 ? 159.110202 151.609652 155.155716 1 82.7935 468 PRO A CA 1
ATOM 3425 C C . PRO A 1 502 ? 160.008768 152.573155 154.396426 1 83.1158 468 PRO A C 1
ATOM 3426 O O . PRO A 1 502 ? 161.22142 152.414872 154.468403 1 85.3313 468 PRO A O 1
ATOM 3430 N N . ALA A 1 503 ? 159.411625 153.509119 153.648415 1 87.2461 469 ALA A N 1
ATOM 3431 C CA . ALA A 1 503 ? 160.145858 154.510825 152.900445 1 87.1622 469 ALA A CA 1
ATOM 3432 C C . ALA A 1 503 ? 159.668344 155.875705 153.367505 1 89.4256 469 ALA A C 1
ATOM 3433 O O . ALA A 1 503 ? 158.509425 156.256483 153.15662 1 93.0459 469 ALA A O 1
ATOM 3435 N N . ILE A 1 504 ? 160.566967 156.611872 154.017167 1 88.2852 470 ILE A N 1
ATOM 3436 C CA . ILE A 1 504 ? 160.171739 157.902364 154.550483 1 91.5627 470 ILE A CA 1
ATOM 3437 C C . ILE A 1 504 ? 160.311175 158.997894 153.489696 1 84.2832 470 ILE A C 1
ATOM 3438 O O . ILE A 1 504 ? 159.413663 159.856757 153.37331 1 86.9659 470 ILE A O 1
ATOM 3443 N N . HIS A 1 505 ? 161.400349 158.957854 152.705977 1 71.1632 471 HIS A N 1
ATOM 3444 C CA . HIS A 1 505 ? 161.705016 160.051529 151.791482 1 65.3368 471 HIS A CA 1
ATOM 3445 C C . HIS A 1 505 ? 161.195311 159.811598 150.371683 1 64.0751 471 HIS A C 1
ATOM 3446 O O . HIS A 1 505 ? 160.698877 160.766656 149.750455 1 70.9377 471 HIS A O 1
ATOM 3453 N N . GLN A 1 506 ? 161.305583 158.57596 149.850599 1 64.8155 472 GLN A N 1
ATOM 3454 C CA . GLN A 1 506 ? 160.892181 158.320238 148.471716 1 63.394 472 GLN A CA 1
ATOM 3455 C C . GLN A 1 506 ? 160.15092 156.994267 148.297229 1 60.605 472 GLN A C 1
ATOM 3456 O O . GLN A 1 506 ? 160.721677 156.010182 147.800981 1 69.7033 472 GLN A O 1
ATOM 3462 N N . PRO A 1 507 ? 158.860953 156.921528 148.681411 1 58.5428 473 PRO A N 1
ATOM 3463 C CA . PRO A 1 507 ? 158.101593 155.68711 148.551672 1 60.6847 473 PRO A CA 1
ATOM 3464 C C . PRO A 1 507 ? 157.758574 155.322037 147.10591 1 56.2934 473 PRO A C 1
ATOM 3465 O O . PRO A 1 507 ? 157.542644 154.154265 146.801525 1 62.634 473 PRO A O 1
ATOM 3469 N N . VAL A 1 508 ? 157.611744 156.324361 146.242144 1 56.2787 474 VAL A N 1
ATOM 3470 C CA . VAL A 1 508 ? 157.161429 156.080897 144.88401 1 57.6929 474 VAL A CA 1
ATOM 3471 C C . VAL A 1 508 ? 158.034048 156.927518 143.951063 1 61.6966 474 VAL A C 1
ATOM 3472 O O . VAL A 1 508 ? 157.682486 158.054866 143.622246 1 73.0895 474 VAL A O 1
ATOM 3476 N N . ASP A 1 509 ? 159.172811 156.362966 143.523039 1 59.1413 475 ASP A N 1
ATOM 3477 C CA . ASP A 1 509 ? 160.244485 157.110996 142.888005 1 58.7048 475 ASP A CA 1
ATOM 3478 C C . ASP A 1 509 ? 160.088809 157.005861 141.371289 1 57.6529 475 ASP A C 1
ATOM 3479 O O . ASP A 1 509 ? 160.636454 156.107472 140.740917 1 60.4886 475 ASP A O 1
ATOM 3484 N N . LEU A 1 510 ? 159.367324 157.956355 140.772171 1 60.7437 476 LEU A N 1
ATOM 3485 C CA . LEU A 1 510 ? 158.899243 157.786011 139.395807 1 56.3105 476 LEU A CA 1
ATOM 3486 C C . LEU A 1 510 ? 159.958057 158.205322 138.366219 1 62.8785 476 LEU A C 1
ATOM 3487 O O . LEU A 1 510 ? 160.693249 159.194987 138.529628 1 66.8085 476 LEU A O 1
ATOM 3492 N N . MET A 1 511 ? 160.01568 157.440446 137.272167 1 62.6315 477 MET A N 1
ATOM 3493 C CA . MET A 1 511 ? 160.720433 157.85508 136.062551 1 60.951 477 MET A CA 1
ATOM 3494 C C . MET A 1 511 ? 159.68481 158.451339 135.099738 1 62.3405 477 MET A C 1
ATOM 3495 O O . MET A 1 511 ? 158.518574 158.619574 135.483305 1 67.2236 477 MET A O 1
ATOM 3500 N N . ASP A 1 512 ? 160.087825 158.793277 133.870907 1 61.4458 478 ASP A N 1
ATOM 3501 C CA . ASP A 1 512 ? 159.152039 159.216336 132.836553 1 65.3645 478 ASP A CA 1
ATOM 3502 C C . ASP A 1 512 ? 159.793589 158.990994 131.450104 1 57.1925 478 ASP A C 1
ATOM 3503 O O . ASP A 1 512 ? 160.980558 158.649539 131.341662 1 56.0396 478 ASP A O 1
ATOM 3508 N N . PHE A 1 513 ? 159.024971 159.238404 130.394394 1 44.1602 479 PHE A N 1
ATOM 3509 C CA . PHE A 1 513 ? 159.568055 159.488356 129.074801 1 51.1358 479 PHE A CA 1
ATOM 3510 C C . PHE A 1 513 ? 159.216859 160.919894 128.704446 1 49.1269 479 PHE A C 1
ATOM 3511 O O . PHE A 1 513 ? 158.06831 161.327721 128.827954 1 58.0865 479 PHE A O 1
ATOM 3519 N N . THR A 1 514 ? 160.217537 161.672208 128.259495 1 56.0872 480 THR A N 1
ATOM 3520 C CA . THR A 1 514 ? 160.029768 163.01264 127.729944 1 52.6411 480 THR A CA 1
ATOM 3521 C C . THR A 1 514 ? 160.677344 163.079679 126.34986 1 47.7445 480 THR A C 1
ATOM 3522 O O . THR A 1 514 ? 161.828726 162.65819 126.202552 1 57.9045 480 THR A O 1
ATOM 3526 N N . ILE A 1 515 ? 159.932307 163.584387 125.363541 1 39.1902 481 ILE A N 1
ATOM 3527 C CA . ILE A 1 515 ? 160.443662 163.71319 124.012199 1 41.0166 481 ILE A CA 1
ATOM 3528 C C . ILE A 1 515 ? 160.63132 165.188034 123.659578 1 40.357 481 ILE A C 1
ATOM 3529 O O . ILE A 1 515 ? 159.795264 166.025451 124.007351 1 51.908 481 ILE A O 1
ATOM 3534 N N . ASN A 1 516 ? 161.722799 165.503571 122.96362 1 31.7838 482 ASN A N 1
ATOM 3535 C CA . ASN A 1 516 ? 161.821395 166.805366 122.304913 1 36.9529 482 ASN A CA 1
ATOM 3536 C C . ASN A 1 516 ? 160.498095 167.15303 121.610622 1 35.9711 482 ASN A C 1
ATOM 3537 O O . ASN A 1 516 ? 159.922886 166.333908 120.882858 1 50.6213 482 ASN A O 1
ATOM 3542 N N . LEU A 1 517 ? 159.991564 168.358181 121.832519 1 38.5911 483 LEU A N 1
ATOM 3543 C CA . LEU A 1 517 ? 158.644984 168.664445 121.391379 1 44.4577 483 LEU A CA 1
ATOM 3544 C C . LEU A 1 517 ? 158.513357 168.668875 119.856218 1 40.7974 483 LEU A C 1
ATOM 3545 O O . LEU A 1 517 ? 157.476562 168.252496 119.322014 1 50.6551 483 LEU A O 1
ATOM 3550 N N . ASN A 1 518 ? 159.510006 169.196328 119.152284 1 41.9192 484 ASN A N 1
ATOM 3551 C CA . ASN A 1 518 ? 159.502145 169.172601 117.705586 1 51.7281 484 ASN A CA 1
ATOM 3552 C C . ASN A 1 518 ? 159.483256 167.738776 117.173831 1 49.0859 484 ASN A C 1
ATOM 3553 O O . ASN A 1 518 ? 158.799021 167.459948 116.17736 1 60.7337 484 ASN A O 1
ATOM 3558 N N . ARG A 1 519 ? 160.29001 166.859931 117.76618 1 41.8572 485 ARG A N 1
ATOM 3559 C CA . ARG A 1 519 ? 160.330808 165.476528 117.35197 1 45.5852 485 ARG A CA 1
ATOM 3560 C C . ARG A 1 519 ? 158.957466 164.844214 117.494197 1 42.7741 485 ARG A C 1
ATOM 3561 O O . ARG A 1 519 ? 158.488901 164.147708 116.546385 1 56.122 485 ARG A O 1
ATOM 3569 N N . TRP A 1 520 ? 158.326941 165.12764 118.627691 1 38.8627 486 TRP A N 1
ATOM 3570 C CA . TRP A 1 520 ? 157.000964 164.590252 118.889756 1 36.4478 486 TRP A CA 1
ATOM 3571 C C . TRP A 1 520 ? 155.993509 165.032726 117.826151 1 44.8124 486 TRP A C 1
ATOM 3572 O O . TRP A 1 520 ? 155.309968 164.226493 117.204927 1 56.8639 486 TRP A O 1
ATOM 3583 N N . ARG A 1 521 ? 155.917715 166.328105 117.560687 1 59.0023 487 ARG A N 1
ATOM 3584 C CA . ARG A 1 521 ? 154.914935 166.849563 116.650768 1 61.7761 487 ARG A CA 1
ATOM 3585 C C . ARG A 1 521 ? 155.170433 166.409711 115.21957 1 66.5295 487 ARG A C 1
ATOM 3586 O O . ARG A 1 521 ? 154.261374 166.503598 114.390831 1 79.3397 487 ARG A O 1
ATOM 3594 N N . SER A 1 522 ? 156.397846 165.978658 114.901586 1 65.8906 488 SER A N 1
ATOM 3595 C CA . SER A 1 522 ? 156.662673 165.478956 113.561944 1 66.1167 488 SER A CA 1
ATOM 3596 C C . SER A 1 522 ? 156.081922 164.072907 113.370153 1 55.808 488 SER A C 1
ATOM 3597 O O . SER A 1 522 ? 155.870011 163.629468 112.24502 1 53.1143 488 SER A O 1
ATOM 3600 N N . LEU A 1 523 ? 155.860098 163.355921 114.471339 1 51.3406 489 LEU A N 1
ATOM 3601 C CA . LEU A 1 523 ? 155.379539 161.977269 114.407101 1 38.5385 489 LEU A CA 1
ATOM 3602 C C . LEU A 1 523 ? 153.904876 161.966628 114.074887 1 49.2034 489 LEU A C 1
ATOM 3603 O O . LEU A 1 523 ? 153.124452 162.67085 114.720082 1 69.8093 489 LEU A O 1
ATOM 3608 N N . PRO A 1 524 ? 153.471318 161.173599 113.079984 1 42.4404 490 PRO A N 1
ATOM 3609 C CA . PRO A 1 524 ? 152.067206 160.941752 112.761569 1 48.6475 490 PRO A CA 1
ATOM 3610 C C . PRO A 1 524 ? 151.238003 160.612584 113.985869 1 52.6932 490 PRO A C 1
ATOM 3611 O O . PRO A 1 524 ? 151.737628 159.993191 114.922928 1 53.0504 490 PRO A O 1
ATOM 3615 N N . LYS A 1 525 ? 149.980587 161.06307 114.023555 1 60.0639 491 LYS A N 1
ATOM 3616 C CA . LYS A 1 525 ? 149.230416 160.98162 115.279856 1 64.4016 491 LYS A CA 1
ATOM 3617 C C . LYS A 1 525 ? 148.943006 159.526854 115.637116 1 71.025 491 LYS A C 1
ATOM 3618 O O . LYS A 1 525 ? 148.898189 159.189933 116.821639 1 69.4539 491 LYS A O 1
ATOM 3624 N N . PRO A 1 526 ? 148.759881 158.605124 114.646906 1 63.2143 492 PRO A N 1
ATOM 3625 C CA . PRO A 1 526 ? 148.683728 157.163964 114.920001 1 50.1856 492 PRO A CA 1
ATOM 3626 C C . PRO A 1 526 ? 149.86295 156.584301 115.682479 1 49.9535 492 PRO A C 1
ATOM 3627 O O . PRO A 1 526 ? 149.63377 155.801417 116.590684 1 63.3661 492 PRO A O 1
ATOM 3631 N N . LEU A 1 527 ? 151.079131 157.050958 115.399442 1 47.0574 493 LEU A N 1
ATOM 3632 C CA . LEU A 1 527 ? 152.268559 156.584184 116.075162 1 47.8883 493 LEU A CA 1
ATOM 3633 C C . LEU A 1 527 ? 152.370241 157.264527 117.428009 1 51.7164 493 LEU A C 1
ATOM 3634 O O . LEU A 1 527 ? 152.856042 156.658615 118.381043 1 61.3117 493 LEU A O 1
ATOM 3639 N N . GLN A 1 528 ? 151.898576 158.497293 117.532714 1 51.8455 494 GLN A N 1
ATOM 3640 C CA . GLN A 1 528 ? 151.878835 159.183793 118.819221 1 58.0812 494 GLN A CA 1
ATOM 3641 C C . GLN A 1 528 ? 151.088866 158.380033 119.847207 1 52.6147 494 GLN A C 1
ATOM 3642 O O . GLN A 1 528 ? 151.596056 158.053476 120.929446 1 47.6136 494 GLN A O 1
ATOM 3648 N N . GLU A 1 529 ? 149.863125 158.002752 119.44883 1 60.7615 495 GLU A N 1
ATOM 3649 C CA . GLU A 1 529 ? 148.959011 157.283432 120.331146 1 61.108 495 GLU A CA 1
ATOM 3650 C C . GLU A 1 529 ? 149.555949 155.940157 120.735657 1 56.5985 495 GLU A C 1
ATOM 3651 O O . GLU A 1 529 ? 149.539643 155.563924 121.909325 1 64.0183 495 GLU A O 1
ATOM 3657 N N . ARG A 1 530 ? 150.179912 155.289619 119.773516 1 52.0786 496 ARG A N 1
ATOM 3658 C CA . ARG A 1 530 ? 150.778753 154.002974 120.023685 1 50.1368 496 ARG A CA 1
ATOM 3659 C C . ARG A 1 530 ? 151.99454 154.087451 120.941297 1 42.3746 496 ARG A C 1
ATOM 3660 O O . ARG A 1 530 ? 152.211947 153.159139 121.741132 1 42.2993 496 ARG A O 1
ATOM 3668 N N . PHE A 1 531 ? 152.768193 155.171577 120.825918 1 29.5054 497 PHE A N 1
ATOM 3669 C CA . PHE A 1 531 ? 153.887036 155.328507 121.736255 1 39.4902 497 PHE A CA 1
ATOM 3670 C C . PHE A 1 531 ? 153.398618 155.585454 123.179441 1 38.3974 497 PHE A C 1
ATOM 3671 O O . PHE A 1 531 ? 153.976658 155.08635 124.15474 1 47.4928 497 PHE A O 1
ATOM 3679 N N . ILE A 1 532 ? 152.3462 156.393311 123.325463 1 45.2013 498 ILE A N 1
ATOM 3680 C CA . ILE A 1 532 ? 151.749335 156.642337 124.627688 1 51.5179 498 ILE A CA 1
ATOM 3681 C C . ILE A 1 532 ? 151.281024 155.329183 125.250084 1 54.7248 498 ILE A C 1
ATOM 3682 O O . ILE A 1 532 ? 151.5328 155.073291 126.449943 1 56.2229 498 ILE A O 1
ATOM 3687 N N . ALA A 1 533 ? 150.602006 154.50017 124.439737 1 53.1481 499 ALA A N 1
ATOM 3688 C CA . ALA A 1 533 ? 150.140379 153.210262 124.939743 1 51.85 499 ALA A CA 1
ATOM 3689 C C . ALA A 1 533 ? 151.344525 152.362284 125.358667 1 53.0351 499 ALA A C 1
ATOM 3690 O O . ALA A 1 533 ? 151.362156 151.775208 126.458168 1 48.5681 499 ALA A O 1
ATOM 3692 N N . ALA A 1 534 ? 152.352536 152.329481 124.483293 1 47.9641 500 ALA A N 1
ATOM 3693 C CA . ALA A 1 534 ? 153.549761 151.573995 124.788009 1 46.5461 500 ALA A CA 1
ATOM 3694 C C . ALA A 1 534 ? 154.153201 151.990367 126.141357 1 49.26 500 ALA A C 1
ATOM 3695 O O . ALA A 1 534 ? 154.590897 151.123005 126.930011 1 44.467 500 ALA A O 1
ATOM 3697 N N . VAL A 1 535 ? 154.223941 153.306562 126.396605 1 33.533 501 VAL A N 1
ATOM 3698 C CA . VAL A 1 535 ? 154.860587 153.743268 127.612774 1 39.0248 501 VAL A CA 1
ATOM 3699 C C . VAL A 1 535 ? 154.001753 153.33531 128.821502 1 50.9982 501 VAL A C 1
ATOM 3700 O O . VAL A 1 535 ? 154.540376 152.936203 129.858766 1 48.2649 501 VAL A O 1
ATOM 3704 N N . HIS A 1 536 ? 152.663398 153.434803 128.717882 1 56.4566 502 HIS A N 1
ATOM 3705 C CA . HIS A 1 536 ? 151.812234 153.071556 129.852843 1 52.3031 502 HIS A CA 1
ATOM 3706 C C . HIS A 1 536 ? 151.960385 151.593581 130.230007 1 59.9629 502 HIS A C 1
ATOM 3707 O O . HIS A 1 536 ? 152.029162 151.250753 131.416606 1 57.3524 502 HIS A O 1
ATOM 3714 N N . GLU A 1 537 ? 152.044656 150.722323 129.204984 1 65.3423 503 GLU A N 1
ATOM 3715 C CA . GLU A 1 537 ? 152.268186 149.288922 129.403154 1 53.7324 503 GLU A CA 1
ATOM 3716 C C . GLU A 1 537 ? 153.641285 149.087691 130.05945 1 51.2411 503 GLU A C 1
ATOM 3717 O O . GLU A 1 537 ? 153.773031 148.379352 131.054336 1 54.785 503 GLU A O 1
ATOM 3723 N N . TYR A 1 538 ? 154.666792 149.766651 129.537299 1 54.4562 504 TYR A N 1
ATOM 3724 C CA . TYR A 1 538 ? 156.019429 149.604609 130.046938 1 54.7402 504 TYR A CA 1
ATOM 3725 C C . TYR A 1 538 ? 156.148861 150.077006 131.49696 1 52.2966 504 TYR A C 1
ATOM 3726 O O . TYR A 1 538 ? 156.97847 149.557162 132.230596 1 47.6999 504 TYR A O 1
ATOM 3735 N N . SER A 1 539 ? 155.394338 151.110629 131.889436 1 54.4589 505 SER A N 1
ATOM 3736 C CA . SER A 1 539 ? 155.465421 151.623599 133.252235 1 52.058 505 SER A CA 1
ATOM 3737 C C . SER A 1 539 ? 155.345058 150.478364 134.270541 1 55.8064 505 SER A C 1
ATOM 3738 O O . SER A 1 539 ? 156.104843 150.39233 135.249059 1 54.6356 505 SER A O 1
ATOM 3741 N N . TRP A 1 540 ? 154.429985 149.534087 133.980056 1 58.563 506 TRP A N 1
ATOM 3742 C CA . TRP A 1 540 ? 154.076108 148.476172 134.918049 1 56.2826 506 TRP A CA 1
ATOM 3743 C C . TRP A 1 540 ? 154.876703 147.209183 134.669738 1 51.6959 506 TRP A C 1
ATOM 3744 O O . TRP A 1 540 ? 155.175635 146.471821 135.606649 1 51.4864 506 TRP A O 1
ATOM 3755 N N . ILE A 1 541 ? 155.278477 146.99106 133.423403 1 46.503 507 ILE A N 1
ATOM 3756 C CA . ILE A 1 541 ? 156.238608 145.936688 133.161795 1 47.5821 507 ILE A CA 1
ATOM 3757 C C . ILE A 1 541 ? 157.559838 146.264421 133.851918 1 46.1503 507 ILE A C 1
ATOM 3758 O O . ILE A 1 541 ? 158.187922 145.368041 134.404231 1 52.0775 507 ILE A O 1
ATOM 3763 N N . HIS A 1 542 ? 157.988857 147.52255 133.777463 1 42.6815 508 HIS A N 1
ATOM 3764 C CA . HIS A 1 542 ? 159.206224 147.970909 134.433043 1 46.8278 508 HIS A CA 1
ATOM 3765 C C . HIS A 1 542 ? 159.082638 147.800488 135.946388 1 44.6746 508 HIS A C 1
ATOM 3766 O O . HIS A 1 542 ? 159.950894 147.195434 136.593352 1 35.9776 508 HIS A O 1
ATOM 3773 N N . TYR A 1 543 ? 158.013119 148.373549 136.509073 1 45.1816 509 TYR A N 1
ATOM 3774 C CA . TYR A 1 543 ? 157.712512 148.194111 137.918674 1 48.771 509 TYR A CA 1
ATOM 3775 C C . TYR A 1 543 ? 157.818496 146.729972 138.325481 1 49.1387 509 TYR A C 1
ATOM 3776 O O . TYR A 1 543 ? 158.515164 146.385722 139.27513 1 53.4094 509 TYR A O 1
ATOM 3785 N N . ALA A 1 544 ? 157.108214 145.866437 137.599362 1 50.0255 510 ALA A N 1
ATOM 3786 C CA . ALA A 1 544 ? 157.017794 144.46508 137.962431 1 43.5981 510 ALA A CA 1
ATOM 3787 C C . ALA A 1 544 ? 158.396017 143.787451 137.877132 1 48.5998 510 ALA A C 1
ATOM 3788 O O . ALA A 1 544 ? 158.768603 143.024615 138.763826 1 52.942 510 ALA A O 1
ATOM 3790 N N . GLY A 1 545 ? 159.186657 144.148758 136.865334 1 47.551 511 GLY A N 1
ATOM 3791 C CA . GLY A 1 545 ? 160.534869 143.631594 136.738261 1 53.0731 511 GLY A CA 1
ATOM 3792 C C . GLY A 1 545 ? 161.44515 144.029915 137.894061 1 49.9275 511 GLY A C 1
ATOM 3793 O O . GLY A 1 545 ? 162.20742 143.201768 138.387637 1 56.5459 511 GLY A O 1
ATOM 3794 N N . ILE A 1 546 ? 161.352258 145.284947 138.325198 1 58.6234 512 ILE A N 1
ATOM 3795 C CA . ILE A 1 546 ? 162.180031 145.793541 139.423087 1 63.1634 512 ILE A CA 1
ATOM 3796 C C . ILE A 1 546 ? 161.814293 145.076901 140.71085 1 52.1768 512 ILE A C 1
ATOM 3797 O O . ILE A 1 546 ? 162.694922 144.664581 141.463918 1 53.167 512 ILE A O 1
ATOM 3802 N N . GLN A 1 547 ? 160.505844 144.923804 140.924673 1 55.0871 513 GLN A N 1
ATOM 3803 C CA . GLN A 1 547 ? 160.03608 144.336098 142.162349 1 58.6578 513 GLN A CA 1
ATOM 3804 C C . GLN A 1 547 ? 160.487744 142.881717 142.229589 1 59.533 513 GLN A C 1
ATOM 3805 O O . GLN A 1 547 ? 160.817021 142.392567 143.312879 1 55.294 513 GLN A O 1
ATOM 3811 N N . LYS A 1 548 ? 160.505173 142.196859 141.082233 1 51.2042 514 LYS A N 1
ATOM 3812 C CA . LYS A 1 548 ? 160.940805 140.818849 141.115462 1 49.9111 514 LYS A CA 1
ATOM 3813 C C . LYS A 1 548 ? 162.413935 140.780275 141.502603 1 53.8109 514 LYS A C 1
ATOM 3814 O O . LYS A 1 548 ? 162.77399 139.997915 142.369012 1 57.812 514 LYS A O 1
ATOM 3820 N N . ALA A 1 549 ? 163.268931 141.545582 140.811453 1 55.5861 515 ALA A N 1
ATOM 3821 C CA . ALA A 1 549 ? 164.69066 141.595133 141.152866 1 53.215 515 ALA A CA 1
ATOM 3822 C C . ALA A 1 549 ? 164.918468 141.936794 142.632689 1 49.2023 515 ALA A C 1
ATOM 3823 O O . ALA A 1 549 ? 165.78178 141.343288 143.258586 1 51.6866 515 ALA A O 1
ATOM 3825 N N . ASN A 1 550 ? 164.108483 142.820534 143.218976 1 52.4895 516 ASN A N 1
ATOM 3826 C CA . ASN A 1 550 ? 164.309139 143.193769 144.607301 1 54.8665 516 ASN A CA 1
ATOM 3827 C C . ASN A 1 550 ? 164.093628 141.994791 145.520914 1 57.5132 516 ASN A C 1
ATOM 3828 O O . ASN A 1 550 ? 164.756853 141.866801 146.533311 1 69.9448 516 ASN A O 1
ATOM 3833 N N . LEU A 1 551 ? 163.175137 141.097046 145.186392 1 61.8495 517 LEU A N 1
ATOM 3834 C CA . LEU A 1 551 ? 162.980813 139.900263 145.989907 1 63.3583 517 LEU A CA 1
ATOM 3835 C C . LEU A 1 551 ? 164.250501 139.063268 146.011604 1 68.9571 517 LEU A C 1
ATOM 3836 O O . LEU A 1 551 ? 164.539112 138.425093 147.031953 1 77.744 517 LEU A O 1
ATOM 3841 N N . GLU A 1 552 ? 164.96354 139.003142 144.879963 1 62.2126 518 GLU A N 1
ATOM 3842 C CA . GLU A 1 552 ? 166.178092 138.216317 144.812981 1 67.6035 518 GLU A CA 1
ATOM 3843 C C . GLU A 1 552 ? 167.303777 138.888829 145.588568 1 71.4702 518 GLU A C 1
ATOM 3844 O O . GLU A 1 552 ? 168.25545 138.221562 145.987247 1 76.8405 518 GLU A O 1
ATOM 3850 N N . ALA A 1 553 ? 167.205826 140.200016 145.814401 1 68.5964 519 ALA A N 1
ATOM 3851 C CA . ALA A 1 553 ? 168.349232 140.953116 146.306438 1 68.1338 519 ALA A CA 1
ATOM 3852 C C . ALA A 1 553 ? 168.467161 140.803217 147.812929 1 67.9952 519 ALA A C 1
ATOM 3853 O O . ALA A 1 553 ? 169.58514 140.870179 148.311307 1 64.4527 519 ALA A O 1
ATOM 3855 N N . TRP A 1 554 ? 167.341148 140.699172 148.527733 1 64.3691 520 TRP A N 1
ATOM 3856 C CA . TRP A 1 554 ? 167.397098 140.732121 149.974088 1 66.0756 520 TRP A CA 1
ATOM 3857 C C . TRP A 1 554 ? 168.283746 139.597446 150.514358 1 69.8584 520 TRP A C 1
ATOM 3858 O O . TRP A 1 554 ? 169.12636 139.855601 151.367422 1 85.7722 520 TRP A O 1
ATOM 3869 N N . PRO A 1 555 ? 168.195136 138.338841 150.063108 1 73.1939 521 PRO A N 1
ATOM 3870 C CA . PRO A 1 555 ? 169.143093 137.30139 150.473818 1 76.0376 521 PRO A CA 1
ATOM 3871 C C . PRO A 1 555 ? 170.608463 137.608977 150.16627 1 76.3965 521 PRO A C 1
ATOM 3872 O O . PRO A 1 555 ? 171.489137 137.300158 150.963043 1 72.6556 521 PRO A O 1
ATOM 3876 N N . LYS A 1 556 ? 170.89947 138.304836 149.056011 1 77.9534 522 LYS A N 1
ATOM 3877 C CA . LYS A 1 556 ? 172.294687 138.625505 148.761331 1 70.7175 522 LYS A CA 1
ATOM 3878 C C . LYS A 1 556 ? 172.806872 139.648614 149.768638 1 68.2745 522 LYS A C 1
ATOM 3879 O O . LYS A 1 556 ? 173.986136 139.63096 150.078706 1 76.3455 522 LYS A O 1
ATOM 3885 N N . TYR A 1 557 ? 171.933434 140.502152 150.322957 1 65.1294 523 TYR A N 1
ATOM 3886 C CA . TYR A 1 557 ? 172.383511 141.483671 151.297381 1 64.7736 523 TYR A CA 1
ATOM 3887 C C . TYR A 1 557 ? 172.78427 140.796959 152.596401 1 62.6404 523 TYR A C 1
ATOM 3888 O O . TYR A 1 557 ? 173.791574 141.17169 153.177735 1 66.1583 523 TYR A O 1
ATOM 3897 N N . ARG A 1 558 ? 172.032343 139.772978 153.001944 1 69.3059 524 ARG A N 1
ATOM 3898 C CA . ARG A 1 558 ? 172.351474 139.001166 154.191168 1 75.0299 524 ARG A CA 1
ATOM 3899 C C . ARG A 1 558 ? 173.700861 138.295232 154.037938 1 66.6478 524 ARG A C 1
ATOM 3900 O O . ARG A 1 558 ? 174.540641 138.393904 154.931711 1 66.4226 524 ARG A O 1
ATOM 3908 N N . GLN A 1 559 ? 173.94735 137.676485 152.881199 1 75.0983 525 GLN A N 1
ATOM 3909 C CA . GLN A 1 559 ? 175.234281 137.035908 152.611528 1 84.7594 525 GLN A CA 1
ATOM 3910 C C . GLN A 1 559 ? 176.389105 138.044969 152.687688 1 80.1096 525 GLN A C 1
ATOM 3911 O O . GLN A 1 559 ? 177.476623 137.676437 153.145038 1 69.3157 525 GLN A O 1
ATOM 3917 N N . ALA A 1 560 ? 176.139152 139.304428 152.279145 1 71.3615 526 ALA A N 1
ATOM 3918 C CA . ALA A 1 560 ? 177.17283 140.319784 152.305353 1 75.5058 526 ALA A CA 1
ATOM 3919 C C . ALA A 1 560 ? 177.406598 140.863466 153.722361 1 73.4191 526 ALA A C 1
ATOM 3920 O O . ALA A 1 560 ? 178.271948 141.709756 153.910948 1 82.3994 526 ALA A O 1
ATOM 3922 N N . GLY A 1 561 ? 176.661925 140.401201 154.721584 1 70.034 527 GLY A N 1
ATOM 3923 C CA . GLY A 1 561 ? 176.846018 140.911066 156.065182 1 69.7209 527 GLY A CA 1
ATOM 3924 C C . GLY A 1 561 ? 176.098637 142.220138 156.334102 1 70.5969 527 GLY A C 1
ATOM 3925 O O . GLY A 1 561 ? 176.391596 142.884038 157.339588 1 80.5475 527 GLY A O 1
ATOM 3926 N N . VAL A 1 562 ? 175.131807 142.581012 155.476073 1 56.5955 528 VAL A N 1
ATOM 3927 C CA . VAL A 1 562 ? 174.436867 143.845184 155.626312 1 58.5708 528 VAL A CA 1
ATOM 3928 C C . VAL A 1 562 ? 173.280884 143.697225 156.625899 1 62.5478 528 VAL A C 1
ATOM 3929 O O . VAL A 1 562 ? 172.544637 142.725766 156.55068 1 74.4225 528 VAL A O 1
ATOM 3933 N N . GLU A 1 563 ? 173.167041 144.639237 157.575721 1 62.3979 529 GLU A N 1
ATOM 3934 C CA . GLU A 1 563 ? 172.130482 144.627721 158.595117 1 64.8426 529 GLU A CA 1
ATOM 3935 C C . GLU A 1 563 ? 171.066365 145.666297 158.264329 1 68.4111 529 GLU A C 1
ATOM 3936 O O . GLU A 1 563 ? 171.357247 146.837938 157.993961 1 67.01 529 GLU A O 1
ATOM 3942 N N . VAL A 1 564 ? 169.80722 145.208525 158.25608 1 70.8285 530 VAL A N 1
ATOM 3943 C CA . VAL A 1 564 ? 168.697192 146.110183 158.003035 1 70.5759 530 VAL A CA 1
ATOM 3944 C C . VAL A 1 564 ? 168.243692 146.701659 159.334136 1 71.0555 530 VAL A C 1
ATOM 3945 O O . VAL A 1 564 ? 167.879474 145.953153 160.240763 1 69.6537 530 VAL A O 1
ATOM 3949 N N . ILE A 1 565 ? 168.252128 148.044766 159.399476 1 69.5613 531 ILE A N 1
ATOM 3950 C CA . ILE A 1 565 ? 167.810882 148.794091 160.560606 1 71.2691 531 ILE A CA 1
ATOM 3951 C C . ILE A 1 565 ? 166.449306 149.390313 160.23234 1 68.9974 531 ILE A C 1
ATOM 3952 O O . ILE A 1 565 ? 166.306888 150.036939 159.215564 1 75.4886 531 ILE A O 1
ATOM 3957 N N . ARG A 1 566 ? 165.486071 149.23101 161.143398 1 72.9902 532 ARG A N 1
ATOM 3958 C CA . ARG A 1 566 ? 164.189205 149.867278 161.029518 1 77.7601 532 ARG A CA 1
ATOM 3959 C C . ARG A 1 566 ? 164.125336 151.02405 162.031274 1 86.4558 532 ARG A C 1
ATOM 3960 O O . ARG A 1 566 ? 164.32941 150.850001 163.238433 1 90.1297 532 ARG A O 1
ATOM 3968 N N . LEU A 1 567 ? 163.822822 152.229942 161.522433 1 89.9903 533 LEU A N 1
ATOM 3969 C CA . LEU A 1 567 ? 163.447157 153.353755 162.373094 1 89.5096 533 LEU A CA 1
ATOM 3970 C C . LEU A 1 567 ? 162.061545 153.108642 162.95885 1 92.164 533 LEU A C 1
ATOM 3971 O O . LEU A 1 567 ? 161.378854 152.151817 162.591564 1 96.7027 533 LEU A O 1
ATOM 3976 N N . GLY A 1 568 ? 161.641926 154.006622 163.856117 1 88.2054 534 GLY A N 1
ATOM 3977 C CA . GLY A 1 568 ? 160.394475 153.835688 164.568441 1 85.5386 534 GLY A CA 1
ATOM 3978 C C . GLY A 1 568 ? 159.302844 154.770053 164.069874 1 86.0299 534 GLY A C 1
ATOM 3979 O O . GLY A 1 568 ? 159.568503 155.766692 163.398574 1 96.377 534 GLY A O 1
ATOM 3980 N N . ASN A 1 569 ? 158.077653 154.479171 164.513052 1 90.0742 535 ASN A N 1
ATOM 3981 C CA . ASN A 1 569 ? 156.939742 155.342702 164.270267 1 94.7854 535 ASN A CA 1
ATOM 3982 C C . ASN A 1 569 ? 157.204242 156.733568 164.842615 1 91.504 535 ASN A C 1
ATOM 3983 O O . ASN A 1 569 ? 156.820659 157.742945 164.238761 1 96.1639 535 ASN A O 1
ATOM 3988 N N . GLU A 1 570 ? 157.869055 156.804853 165.996967 1 89.2265 536 GLU A N 1
ATOM 3989 C CA . GLU A 1 570 ? 158.190903 158.112637 166.542116 1 92.5998 536 GLU A CA 1
ATOM 3990 C C . GLU A 1 570 ? 159.187352 158.851476 165.640747 1 85.8043 536 GLU A C 1
ATOM 3991 O O . GLU A 1 570 ? 159.070845 160.053347 165.433212 1 96.1562 536 GLU A O 1
ATOM 3997 N N . ASP A 1 571 ? 160.138669 158.144003 165.048618 1 80.8266 537 ASP A N 1
ATOM 3998 C CA . ASP A 1 571 ? 161.062735 158.751393 164.098269 1 78.1417 537 ASP A CA 1
ATOM 3999 C C . ASP A 1 571 ? 160.309302 159.327263 162.899884 1 75.1441 537 ASP A C 1
ATOM 4000 O O . ASP A 1 571 ? 160.638585 160.416693 162.412896 1 85.2502 537 ASP A O 1
ATOM 4005 N N . VAL A 1 572 ? 159.254204 158.636008 162.473484 1 68.956 538 VAL A N 1
ATOM 4006 C CA . VAL A 1 572 ? 158.462706 159.107535 161.353971 1 71.9325 538 VAL A CA 1
ATOM 4007 C C . VAL A 1 572 ? 157.73477 160.4045 161.718418 1 71.1174 538 VAL A C 1
ATOM 4008 O O . VAL A 1 572 ? 157.773479 161.375388 160.940379 1 76.5303 538 VAL A O 1
ATOM 4012 N N . ARG A 1 573 ? 157.165072 160.447351 162.928511 1 73.341 539 ARG A N 1
ATOM 4013 C CA . ARG A 1 573 ? 156.468272 161.63936 163.381186 1 78.2763 539 ARG A CA 1
ATOM 4014 C C . ARG A 1 573 ? 157.40284 162.847772 163.33305 1 79.3195 539 ARG A C 1
ATOM 4015 O O . ARG A 1 573 ? 156.98207 163.961295 162.975077 1 83.9026 539 ARG A O 1
ATOM 4023 N N . LYS A 1 574 ? 158.677984 162.633371 163.676338 1 68.4191 540 LYS A N 1
ATOM 4024 C CA . LYS A 1 574 ? 159.62179 163.731276 163.698718 1 65.2863 540 LYS A CA 1
ATOM 4025 C C . LYS A 1 574 ? 159.93239 164.223259 162.285395 1 71.2263 540 LYS A C 1
ATOM 4026 O O . LYS A 1 574 ? 160.10328 165.427379 162.057186 1 75.0825 540 LYS A O 1
ATOM 4032 N N . PHE A 1 575 ? 160.002044 163.308864 161.321093 1 70.9383 541 PHE A N 1
ATOM 4033 C CA . PHE A 1 575 ? 160.197203 163.726087 159.937596 1 72.4795 541 PHE A CA 1
ATOM 4034 C C . PHE A 1 575 ? 158.944135 164.448935 159.413625 1 70.4684 541 PHE A C 1
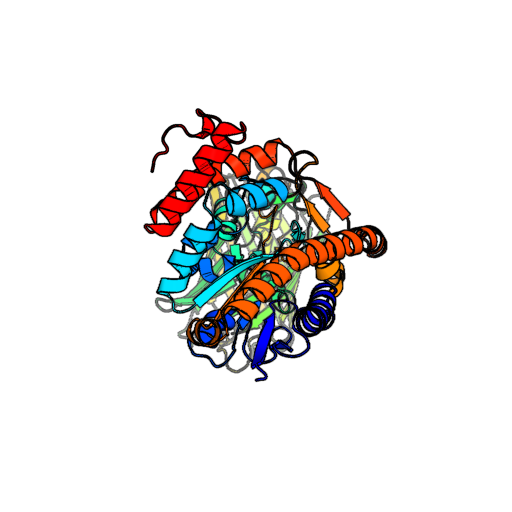ATOM 4035 O O . PHE A 1 575 ? 159.023652 165.450886 158.684523 1 79.2553 541 PHE A O 1
ATOM 4043 N N . ARG A 1 576 ? 157.778567 163.99233 159.861576 1 66.0545 542 ARG A N 1
ATOM 4044 C CA . ARG A 1 576 ? 156.535192 164.514636 159.331059 1 70.5368 542 ARG A CA 1
ATOM 4045 C C . ARG A 1 576 ? 156.319585 165.981969 159.697728 1 71.6634 542 ARG A C 1
ATOM 4046 O O . ARG A 1 576 ? 155.881573 166.76899 158.838818 1 76.1758 542 ARG A O 1
ATOM 4054 N N . ARG A 1 577 ? 156.746326 166.360223 160.905549 1 78.028 543 ARG A N 1
ATOM 4055 C CA . ARG A 1 577 ? 156.6496 167.741132 161.363759 1 80.3325 543 ARG A CA 1
ATOM 4056 C C . ARG A 1 577 ? 157.487943 168.640236 160.473051 1 71.1505 543 ARG A C 1
ATOM 4057 O O . ARG A 1 577 ? 157.134705 169.812383 160.29448 1 77.9016 543 ARG A O 1
ATOM 4065 N N . LEU A 1 578 ? 158.609144 168.105413 159.969324 1 66.1199 544 LEU A N 1
ATOM 4066 C CA . LEU A 1 578 ? 159.474439 168.891474 159.104442 1 63.3116 544 LEU A CA 1
ATOM 4067 C C . LEU A 1 578 ? 158.910971 168.92143 157.6902 1 60.6368 544 LEU A C 1
ATOM 4068 O O . LEU A 1 578 ? 159.14591 169.901642 156.964668 1 76.1145 544 LEU A O 1
ATOM 4073 N N . ALA A 1 579 ? 158.287974 167.817532 157.257563 1 62.528 545 ALA A N 1
ATOM 4074 C CA . ALA A 1 579 ? 157.993369 167.637324 155.839406 1 70.5341 545 ALA A CA 1
ATOM 4075 C C . ALA A 1 579 ? 156.864011 168.557641 155.362025 1 68.6795 545 ALA A C 1
ATOM 4076 O O . ALA A 1 579 ? 156.949364 169.193114 154.295553 1 78.4065 545 ALA A O 1
ATOM 4078 N N . ILE A 1 580 ? 155.778365 168.595426 156.127717 1 62.1543 546 ILE A N 1
ATOM 4079 C CA . ILE A 1 580 ? 154.559848 169.234296 155.650626 1 58.8992 546 ILE A CA 1
ATOM 4080 C C . ILE A 1 580 ? 154.822707 170.720967 155.34782 1 60.0842 546 ILE A C 1
ATOM 4081 O O . ILE A 1 580 ? 154.447843 171.231739 154.29184 1 58.327 546 ILE A O 1
ATOM 4086 N N . PRO A 1 581 ? 155.439572 171.523453 156.239412 1 60.0458 547 PRO A N 1
ATOM 4087 C CA . PRO A 1 581 ? 155.786652 172.888693 155.861232 1 61.3537 547 PRO A CA 1
ATOM 4088 C C . PRO A 1 581 ? 156.669852 173.04387 154.611452 1 62.5428 547 PRO A C 1
ATOM 4089 O O . PRO A 1 581 ? 156.480082 173.981943 153.808973 1 69.091 547 PRO A O 1
ATOM 4093 N N . ILE A 1 582 ? 157.583504 172.095671 154.399887 1 55.4251 548 ILE A N 1
ATOM 4094 C CA . ILE A 1 582 ? 158.390772 172.14529 153.189146 1 54.3607 548 ILE A CA 1
ATOM 4095 C C . ILE A 1 582 ? 157.531634 171.860915 151.945151 1 56.5515 548 ILE A C 1
ATOM 4096 O O . ILE A 1 582 ? 157.760727 172.428794 150.870364 1 63.2053 548 ILE A O 1
ATOM 4101 N N . TRP A 1 583 ? 156.492649 171.021356 152.055773 1 58.2038 549 TRP A N 1
ATOM 4102 C CA . TRP A 1 583 ? 155.591331 170.873808 150.926471 1 50.7844 549 TRP A CA 1
ATOM 4103 C C . TRP A 1 583 ? 155.075935 172.238935 150.490681 1 44.07 549 TRP A C 1
ATOM 4104 O O . TRP A 1 583 ? 154.980088 172.511759 149.295627 1 60.3217 549 TRP A O 1
ATOM 4115 N N . PHE A 1 584 ? 154.564824 173.022554 151.435853 1 43.2562 550 PHE A N 1
ATOM 4116 C CA . PHE A 1 584 ? 153.835415 174.232393 151.081816 1 43.8695 550 PHE A CA 1
ATOM 4117 C C . PHE A 1 584 ? 154.766974 175.299956 150.514641 1 44.6465 550 PHE A C 1
ATOM 4118 O O . PHE A 1 584 ? 154.385256 176.012296 149.579351 1 57.4575 550 PHE A O 1
ATOM 4126 N N . LYS A 1 585 ? 156.016164 175.315417 150.965616 1 32.2511 551 LYS A N 1
ATOM 4127 C CA . LYS A 1 585 ? 156.993779 176.247597 150.467453 1 36.9358 551 LYS A CA 1
ATOM 4128 C C . LYS A 1 585 ? 157.32611 175.940495 149.006943 1 46.6888 551 LYS A C 1
ATOM 4129 O O . LYS A 1 585 ? 157.392172 176.850856 148.168412 1 52.101 551 LYS A O 1
ATOM 4135 N N . TRP A 1 586 ? 157.507582 174.671522 148.657332 1 47.4774 552 TRP A N 1
ATOM 4136 C CA . TRP A 1 586 ? 157.73162 174.327636 147.24951 1 54.4437 552 TRP A CA 1
ATOM 4137 C C . TRP A 1 586 ? 156.478195 174.552367 146.395617 1 44.9051 552 TRP A C 1
ATOM 4138 O O . TRP A 1 586 ? 156.560633 174.91743 145.23288 1 59.6978 552 TRP A O 1
ATOM 4149 N N . ALA A 1 587 ? 155.324744 174.310264 146.967831 1 38.0383 553 ALA A N 1
ATOM 4150 C CA . ALA A 1 587 ? 154.081594 174.423793 146.256492 1 46.7054 553 ALA A CA 1
ATOM 4151 C C . ALA A 1 587 ? 153.90229 175.841459 145.761494 1 50.9859 553 ALA A C 1
ATOM 4152 O O . ALA A 1 587 ? 153.413022 176.011762 144.62333 1 66.3044 553 ALA A O 1
ATOM 4154 N N . LYS A 1 588 ? 154.344909 176.806999 146.567884 1 42.6543 554 LYS A N 1
ATOM 4155 C CA . LYS A 1 588 ? 154.114908 178.21067 146.254391 1 53.7219 554 LYS A CA 1
ATOM 4156 C C . LYS A 1 588 ? 155.199079 178.818398 145.352593 1 59.3613 554 LYS A C 1
ATOM 4157 O O . LYS A 1 588 ? 155.298693 180.039792 145.280897 1 72.2982 554 LYS A O 1
ATOM 4163 N N . MET A 1 589 ? 156.009924 178.009747 144.669586 1 57.2255 555 MET A N 1
ATOM 4164 C CA . MET A 1 589 ? 157.081525 178.55305 143.844585 1 59.7917 555 MET A CA 1
ATOM 4165 C C . MET A 1 589 ? 156.559831 179.07895 142.505724 1 68.5709 555 MET A C 1
ATOM 4166 O O . MET A 1 589 ? 156.952901 180.183649 142.112062 1 80.0981 555 MET A O 1
ATOM 4171 N N . ASP A 1 590 ? 155.681505 178.348646 141.80524 1 67.2561 556 ASP A N 1
ATOM 4172 C CA . ASP A 1 590 ? 155.077915 178.910538 140.601408 1 67.3282 556 ASP A CA 1
ATOM 4173 C C . ASP A 1 590 ? 153.673598 178.35844 140.383009 1 70.2051 556 ASP A C 1
ATOM 4174 O O . ASP A 1 590 ? 153.159568 177.607242 141.227881 1 78.5966 556 ASP A O 1
ATOM 4179 N N . LYS A 1 591 ? 153.058173 178.717186 139.246276 1 62.9669 557 LYS A N 1
ATOM 4180 C CA . LYS A 1 591 ? 151.658784 178.382445 139.02391 1 60.0211 557 LYS A CA 1
ATOM 4181 C C . LYS A 1 591 ? 151.427465 176.885553 138.818107 1 49.8864 557 LYS A C 1
ATOM 4182 O O . LYS A 1 591 ? 150.375829 176.38039 139.213592 1 66.632 557 LYS A O 1
ATOM 4188 N N . TYR A 1 592 ? 152.388282 176.191474 138.220196 1 41.4547 558 TYR A N 1
ATOM 4189 C CA . TYR A 1 592 ? 152.272134 174.765584 137.991087 1 43.7118 558 TYR A CA 1
ATOM 4190 C C . TYR A 1 592 ? 152.424938 173.985892 139.299727 1 53.4027 558 TYR A C 1
ATOM 4191 O O . TYR A 1 592 ? 151.635443 173.073364 139.555365 1 50.7518 558 TYR A O 1
ATOM 4200 N N . SER A 1 593 ? 153.429813 174.352477 140.120616 1 53.7366 559 SER A N 1
ATOM 4201 C CA . SER A 1 593 ? 153.656853 173.68025 141.38218 1 50.1761 559 SER A CA 1
ATOM 4202 C C . SER A 1 593 ? 152.448599 173.904816 142.286508 1 44.2734 559 SER A C 1
ATOM 4203 O O . SER A 1 593 ? 152.049095 172.992093 143.004853 1 48.0085 559 SER A O 1
ATOM 4206 N N . ARG A 1 594 ? 151.894229 175.113867 142.286858 1 43.6598 560 ARG A N 1
ATOM 4207 C CA . ARG A 1 594 ? 150.708676 175.410464 143.082738 1 42.3847 560 ARG A CA 1
ATOM 4208 C C . ARG A 1 594 ? 149.509676 174.55638 142.634857 1 45.9198 560 ARG A C 1
ATOM 4209 O O . ARG A 1 594 ? 148.828332 173.97549 143.479295 1 38.2404 560 ARG A O 1
ATOM 4217 N N . GLU A 1 595 ? 149.249984 174.474213 141.308296 1 54.9902 561 GLU A N 1
ATOM 4218 C CA . GLU A 1 595 ? 148.143107 173.67078 140.770873 1 47.679 561 GLU A CA 1
ATOM 4219 C C . GLU A 1 595 ? 148.290506 172.186167 141.113219 1 40.8465 561 GLU A C 1
ATOM 4220 O O . GLU A 1 595 ? 147.333609 171.559702 141.546077 1 58.3371 561 GLU A O 1
ATOM 4226 N N . ALA A 1 596 ? 149.486702 171.62837 140.974762 1 42.5961 562 ALA A N 1
ATOM 4227 C CA . ALA A 1 596 ? 149.696748 170.209945 141.220789 1 43.6792 562 ALA A CA 1
ATOM 4228 C C . ALA A 1 596 ? 149.592773 169.905458 142.721126 1 53.6816 562 ALA A C 1
ATOM 4229 O O . ALA A 1 596 ? 149.021724 168.867381 143.098291 1 61.1612 562 ALA A O 1
ATOM 4231 N N . PHE A 1 597 ? 150.155938 170.759786 143.593846 1 51.4822 563 PHE A N 1
ATOM 4232 C CA . PHE A 1 597 ? 150.105914 170.433337 145.004811 1 50.9701 563 PHE A CA 1
ATOM 4233 C C . PHE A 1 597 ? 148.675428 170.592246 145.496577 1 48.2856 563 PHE A C 1
ATOM 4234 O O . PHE A 1 597 ? 148.246212 169.824657 146.382783 1 49.0348 563 PHE A O 1
ATOM 4242 N N . ALA A 1 598 ? 147.96067 171.596839 144.959218 1 36.1652 564 ALA A N 1
ATOM 4243 C CA . ALA A 1 598 ? 146.614926 171.835318 145.451315 1 36.8179 564 ALA A CA 1
ATOM 4244 C C . ALA A 1 598 ? 145.740227 170.586372 145.219716 1 50.4784 564 ALA A C 1
ATOM 4245 O O . ALA A 1 598 ? 144.944902 170.229285 146.096722 1 59.4325 564 ALA A O 1
ATOM 4247 N N . SER A 1 599 ? 145.896156 169.918775 144.060061 1 54.3526 565 SER A N 1
ATOM 4248 C CA . SER A 1 599 ? 145.123938 168.736103 143.712978 1 56.9679 565 SER A CA 1
ATOM 4249 C C . SER A 1 599 ? 145.62079 167.51144 144.475898 1 53.0142 565 SER A C 1
ATOM 4250 O O . SER A 1 599 ? 144.810411 166.643905 144.848054 1 54.6155 565 SER A O 1
ATOM 4253 N N . GLN A 1 600 ? 146.92819 167.433244 144.742361 1 55.2629 566 GLN A N 1
ATOM 4254 C CA . GLN A 1 600 ? 147.435192 166.339789 145.571451 1 59.8417 566 GLN A CA 1
ATOM 4255 C C . GLN A 1 600 ? 146.937492 166.475012 147.01459 1 57.1758 566 GLN A C 1
ATOM 4256 O O . GLN A 1 600 ? 146.587057 165.472847 147.653043 1 65.3128 566 GLN A O 1
ATOM 4262 N N . LEU A 1 601 ? 146.868636 167.714172 147.499194 1 51.9161 567 LEU A N 1
ATOM 4263 C CA . LEU A 1 601 ? 146.479356 167.927632 148.879663 1 61.8251 567 LEU A CA 1
ATOM 4264 C C . LEU A 1 601 ? 145.007393 167.572438 149.080601 1 58.4107 567 LEU A C 1
ATOM 4265 O O . LEU A 1 601 ? 144.647661 166.923891 150.072211 1 56.8611 567 LEU A O 1
ATOM 4270 N N . GLU A 1 602 ? 144.168212 168.000327 148.133242 1 58.7991 568 GLU A N 1
ATOM 4271 C CA . GLU A 1 602 ? 142.746805 167.649853 148.13708 1 57.1809 568 GLU A CA 1
ATOM 4272 C C . GLU A 1 602 ? 142.564056 166.128954 148.164876 1 55.4565 568 GLU A C 1
ATOM 4273 O O . GLU A 1 602 ? 141.80358 165.626554 148.994999 1 62.3942 568 GLU A O 1
ATOM 4279 N N . TYR A 1 603 ? 143.306472 165.401931 147.31746 1 55.0189 569 TYR A N 1
ATOM 4280 C CA . TYR A 1 603 ? 143.267759 163.941114 147.308731 1 52.4813 569 TYR A CA 1
ATOM 4281 C C . TYR A 1 603 ? 143.70414 163.389339 148.666879 1 46.9549 569 TYR A C 1
ATOM 4282 O O . TYR A 1 603 ? 142.986072 162.625044 149.273843 1 41.3289 569 TYR A O 1
ATOM 4291 N N . MET A 1 604 ? 144.828948 163.861833 149.211151 1 56.8806 570 MET A N 1
ATOM 4292 C CA . MET A 1 604 ? 145.337568 163.35209 150.48679 1 54.8143 570 MET A CA 1
ATOM 4293 C C . MET A 1 604 ? 144.311094 163.561145 151.612052 1 48.6379 570 MET A C 1
ATOM 4294 O O . MET A 1 604 ? 144.138376 162.707087 152.487474 1 58.3327 570 MET A O 1
ATOM 4299 N N . ARG A 1 605 ? 143.610804 164.695918 151.569497 1 51.0198 571 ARG A N 1
ATOM 4300 C CA . ARG A 1 605 ? 142.626872 164.987927 152.584095 1 62.4569 571 ARG A CA 1
ATOM 4301 C C . ARG A 1 605 ? 141.414635 164.088078 152.384785 1 66.7956 571 ARG A C 1
ATOM 4302 O O . ARG A 1 605 ? 140.774643 163.675043 153.349796 1 73.5035 571 ARG A O 1
ATOM 4310 N N . GLY A 1 606 ? 141.130137 163.748912 151.13144 1 68.1128 572 GLY A N 1
ATOM 4311 C CA . GLY A 1 606 ? 139.962928 162.947425 150.82985 1 64.3009 572 GLY A CA 1
ATOM 4312 C C . GLY A 1 606 ? 140.138723 161.495804 151.24036 1 61.8693 572 GLY A C 1
ATOM 4313 O O . GLY A 1 606 ? 139.144434 160.837259 151.495484 1 76.6446 572 GLY A O 1
ATOM 4314 N N . ILE A 1 607 ? 141.374486 161.013657 151.337397 1 58.6741 573 ILE A N 1
ATOM 4315 C CA . ILE A 1 607 ? 141.59824 159.628043 151.69752 1 62.4091 573 ILE A CA 1
ATOM 4316 C C . ILE A 1 607 ? 142.159921 159.512696 153.102887 1 64.6131 573 ILE A C 1
ATOM 4317 O O . ILE A 1 607 ? 142.573773 158.414529 153.441594 1 79.7152 573 ILE A O 1
ATOM 4322 N N . GLY A 1 608 ? 142.173304 160.597983 153.887662 1 66.4502 574 GLY A N 1
ATOM 4323 C CA . GLY A 1 608 ? 142.679922 160.569119 155.252231 1 69.9568 574 GLY A CA 1
ATOM 4324 C C . GLY A 1 608 ? 144.190136 160.346493 155.379132 1 67.7346 574 GLY A C 1
ATOM 4325 O O . GLY A 1 608 ? 144.635009 159.769229 156.386128 1 76.748 574 GLY A O 1
ATOM 4326 N N . HIS A 1 609 ? 144.978658 160.838898 154.407884 1 66.5144 575 HIS A N 1
ATOM 4327 C CA . HIS A 1 609 ? 146.434645 160.862112 154.522411 1 69.664 575 HIS A CA 1
ATOM 4328 C C . HIS A 1 609 ? 146.863663 161.985958 155.47143 1 71.0527 575 HIS A C 1
ATOM 4329 O O . HIS A 1 609 ? 147.876377 161.920448 156.193627 1 75.7717 575 HIS A O 1
ATOM 4336 N N . VAL A 1 610 ? 146.12699 163.098421 155.374151 1 78.3222 576 VAL A N 1
ATOM 4337 C CA . VAL A 1 610 ? 146.496104 164.335754 156.032832 1 79.734 576 VAL A CA 1
ATOM 4338 C C . VAL A 1 610 ? 145.272011 164.761779 156.818159 1 87.131 576 VAL A C 1
ATOM 4339 O O . VAL A 1 610 ? 144.153127 164.773923 156.251091 1 94.9517 576 VAL A O 1
ATOM 4343 N N . THR A 1 611 ? 145.529303 165.083204 158.080607 1 82.1128 577 THR A N 1
ATOM 4344 C CA . THR A 1 611 ? 144.465445 165.59779 158.901101 1 90.7475 577 THR A CA 1
ATOM 4345 C C . THR A 1 611 ? 144.407663 167.08996 158.669712 1 91.5824 577 THR A C 1
ATOM 4346 O O . THR A 1 611 ? 145.384191 167.669058 158.225723 1 87.2366 577 THR A O 1
ATOM 4350 N N . ASP A 1 612 ? 143.271901 167.678696 159.036304 1 99.3474 578 ASP A N 1
ATOM 4351 C CA . ASP A 1 612 ? 143.131319 169.117813 159.106749 1 103.406 578 ASP A CA 1
ATOM 4352 C C . ASP A 1 612 ? 144.095466 169.700018 160.139077 1 101.87 578 ASP A C 1
ATOM 4353 O O . ASP A 1 612 ? 144.586825 170.789597 159.912509 1 105.377 578 ASP A O 1
ATOM 4358 N N . GLU A 1 613 ? 144.35078 168.985041 161.249246 1 94.0673 579 GLU A N 1
ATOM 4359 C CA . GLU A 1 613 ? 145.229847 169.448184 162.31975 1 94.4968 579 GLU A CA 1
ATOM 4360 C C . GLU A 1 613 ? 146.719734 169.492466 161.944457 1 92.862 579 GLU A C 1
ATOM 4361 O O . GLU A 1 613 ? 147.444006 170.395006 162.348217 1 92.157 579 GLU A O 1
ATOM 4367 N N . GLU A 1 614 ? 147.20075 168.509733 161.203533 1 90.9541 580 GLU A N 1
ATOM 4368 C CA . GLU A 1 614 ? 148.578749 168.492315 160.788695 1 88.4876 580 GLU A CA 1
ATOM 4369 C C . GLU A 1 614 ? 148.771252 169.733605 159.947459 1 85.0042 580 GLU A C 1
ATOM 4370 O O . GLU A 1 614 ? 149.812386 170.37789 160.005823 1 93.0031 580 GLU A O 1
ATOM 4376 N N . LEU A 1 615 ? 147.704584 170.095225 159.233459 1 70.7921 581 LEU A N 1
ATOM 4377 C CA . LEU A 1 615 ? 147.718743 171.254995 158.371407 1 62.3581 581 LEU A CA 1
ATOM 4378 C C . LEU A 1 615 ? 147.576236 172.61101 159.065384 1 72.546 581 LEU A C 1
ATOM 4379 O O . LEU A 1 615 ? 147.718535 173.623273 158.386545 1 87.8472 581 LEU A O 1
ATOM 4384 N N . LYS A 1 616 ? 147.317315 172.703229 160.367495 1 78.1836 582 LYS A N 1
ATOM 4385 C CA . LYS A 1 616 ? 147.065943 174.002636 160.968686 1 90.6653 582 LYS A CA 1
ATOM 4386 C C . LYS A 1 616 ? 148.180887 175.011017 160.713368 1 90.2249 582 LYS A C 1
ATOM 4387 O O . LYS A 1 616 ? 149.353763 174.691564 160.878841 1 92.4277 582 LYS A O 1
ATOM 4393 N N . GLY A 1 617 ? 147.780174 176.249001 160.398139 1 85.7892 583 GLY A N 1
ATOM 4394 C CA . GLY A 1 617 ? 148.725765 177.31319 160.145847 1 84.7172 583 GLY A CA 1
ATOM 4395 C C . GLY A 1 617 ? 149.274705 177.275454 158.727573 1 83.602 583 GLY A C 1
ATOM 4396 O O . GLY A 1 617 ? 150.195315 178.031136 158.414758 1 91.6949 583 GLY A O 1
ATOM 4397 N N . LEU A 1 618 ? 148.725121 176.411993 157.871824 1 77.7344 584 LEU A N 1
ATOM 4398 C CA . LEU A 1 618 ? 149.265308 176.281184 156.530032 1 74.0264 584 LEU A CA 1
ATOM 4399 C C . LEU A 1 618 ? 148.19718 176.542123 155.499552 1 66.24 584 LEU A C 1
ATOM 4400 O O . LEU A 1 618 ? 147.125734 175.973245 155.588046 1 74.4435 584 LEU A O 1
ATOM 4405 N N . SER A 1 619 ? 148.553595 177.323959 154.479417 1 79.0673 585 SER A N 1
ATOM 4406 C CA . SER A 1 619 ? 147.622871 177.622046 153.397574 1 90.5377 585 SER A CA 1
ATOM 4407 C C . SER A 1 619 ? 148.302152 178.024996 152.075489 1 92.97 585 SER A C 1
ATOM 4408 O O . SER A 1 619 ? 149.172179 178.88608 152.051005 1 91.7726 585 SER A O 1
ATOM 4411 N N . LEU A 1 620 ? 147.825621 177.496155 150.93706 1 93.551 586 LEU A N 1
ATOM 4412 C CA . LEU A 1 620 ? 148.164703 178.101341 149.663679 1 97.7274 586 LEU A CA 1
ATOM 4413 C C . LEU A 1 620 ? 147.377627 179.418168 149.557665 1 102.207 586 LEU A C 1
ATOM 4414 O O . LEU A 1 620 ? 147.792664 180.315273 148.785931 1 99.2061 586 LEU A O 1
#

InterPro domains:
  IPR006311 Twin-arginine translocation pathway, signal sequence [PS51318] (1-31)
  IPR018389 TRAP transporter solute receptor DctP [PF03480] (41-328)
  IPR018389 TRAP transporter solute receptor DctP [PTHR33376] (17-343)
  IPR026289 Solute binding protein, TakP-like [PIRSF039026] (5-358)
  IPR038404 TRAP transporter solute receptor DctP superfamily [G3DSA:3.40.190.170] (32-361)
  IPR041721 Lactate-binding periplasmic protein TTHA0766 [cd13681] (35-345)

Solvent-accessible surface area: 22958 Å² total

Radius of gyration: 28.64 Å; Cα contacts (8 Å, |Δi|>4): 1225; chains: 1; bounding box: 78×52×84 Å